Protein AF-A0A2T4GMM5-F1 (afdb_monomer_lite)

Radius of gyration: 29.8 Å; chains: 1; bounding box: 78×65×85 Å

InterPro domains:
  IPR001130 3'-5' ssDNA/RNA exonuclease TatD-like [PF01026] (48-321)
  IPR001130 3'-5' ssDNA/RNA exonuclease TatD-like [cd01310] (46-321)
  IPR007325 Kynurenine formamidase/cyclase-like [PF04199] (402-575)
  IPR018228 Deoxyribonuclease, TatD-related, conserved site [PS01090] (170-180)
  IPR032466 Metal-dependent hydrolase [SSF51556] (48-322)
  IPR037175 Kynurenine formamidase superfamily [G3DSA:3.50.30.50] (352-588)
  IPR037175 Kynurenine formamidase superfamily [SSF102198] (405-578)
  IPR050891 TatD-type Metallo-dependent Hydrolase [PTHR10060] (23-323)

Sequence (596 aa):
MSSTVDLSAFPTAAPAAPSAEIRYADVAVTATAKEFKGVYRDDKQCHEPDFINTLDRAKDAGVSKVMLTGMSLSDASHNDSITKQRPAQAYYTIGVHPYHASELEQGGKAYLAELEQKVKNALAQDSPHIAAFGELGLDYDKEEHASKDVQKKAFVAQLDLFVKNQWDLPLFLHCRNAFDDFVETMTPYMEKLPRGGLVHSFVGSASQMEKLVSMGFGVSVNGFSFQTTESLEMVSKIPLDALQLETDAPWGELKSTSEVVKQYCANARPLPASKKRDKWDAKCMVKERNESCTMERVALVVAGLKGVAVDEVAEAAWRNSAEGMPKGCAWGVFDQDGKKDMVGTLNFLTPEVVRNAALEVKDGISISLNWPLNAMTKLNVPGRAVPEHTVLYIPESLAGLPFEQGKSWDDEVSFNTQCSSQWDSLCHFQHQDSGLAYNGANPDKKSLSVDSTESNTMPTLDHWHSRGCIAGRGVLIDYAAYAGEKKIEFHPFDGNRITVEDLEACAAYQKVEFQPGDILLVRTGATEVVDRMDPVGLGKMMAMKLSGLDGSEEMARWMWNKRFAAAASDSSAFEAFPPLKPDGSIGGMKDLGTLY

pLDDT: mean 91.88, std 7.94, range [32.16, 98.69]

Foldseek 3Di:
DQPAADCPVFFQAAFADDPDQFAAAAAAEALVDVVQCLADPPRDRQDHRFSVLLQVLLVVLRHQAYEHEDQALVCLVVQVVVCVVVVRHYAYEQEHELLCLVVCVVCPPVRLVSSLVSVVVQVPDPRRRHAAHDPAEDAPVRCVRPHRVSNLVRRLSSLCSCLVVLDLHEHEYEDHPCQVVRCVSCVVCLVSHNQYHEHEQDADALVSLVVCVVSVAAYEHALSLVRHNRSLVNLLNHDLLRYAYHHNWQDSDPDPPRPLLVRHVPNPDDRFAEDDSNPDDSRHHHPSGDGSSCRLSRLRSSCRRNVHHSNSSSVSNCVNSDPDDPPPDPFPVPADPNHGDQQPLLVLVDPVQLVVLVVPDDPPDDDDPKDDLQLCVLVVPPPFDGKDKDKDFCCPVVVPDPDRDDGDIDMDIDGDQPSIDDDAFQQRDALLVRCAGGNRHNDDPVLVPDPDPVPHPHSGQVVCVVVVHQGGHEDEQALQVVCVVVVNDAAQLQLAAQEPVNSVVSCVVVVHDFAAAYEYEYERCLSVCSNVPDPVSVVSVVVVWGYAHALAPRRVVVCVVSSHSHYDYPTPDHGTPPHADPVRHGDHPSCRNPHD

Structure (mmCIF, N/CA/C/O backbone):
data_AF-A0A2T4GMM5-F1
#
_entry.id   AF-A0A2T4GMM5-F1
#
loop_
_atom_site.group_PDB
_atom_site.id
_atom_site.type_symbol
_atom_site.label_atom_id
_atom_site.label_alt_id
_atom_site.label_comp_id
_atom_site.label_asym_id
_atom_site.label_entity_id
_atom_site.label_seq_id
_atom_site.pdbx_PDB_ins_code
_atom_site.Cartn_x
_atom_site.Cartn_y
_atom_site.Cartn_z
_atom_site.occupancy
_atom_site.B_iso_or_equiv
_atom_site.auth_seq_id
_atom_site.auth_comp_id
_atom_site.auth_asym_id
_atom_site.auth_atom_id
_atom_site.pdbx_PDB_model_num
ATOM 1 N N . MET A 1 1 ? -34.569 9.709 20.364 1.00 32.16 1 MET A N 1
ATOM 2 C CA . MET A 1 1 ? -35.641 9.201 19.480 1.00 32.16 1 MET A CA 1
ATOM 3 C C . MET A 1 1 ? -34.996 8.171 18.572 1.00 32.16 1 MET A C 1
ATOM 5 O O . MET A 1 1 ? -33.949 8.480 18.028 1.00 32.16 1 MET A O 1
ATOM 9 N N . SER A 1 2 ? -35.519 6.945 18.493 1.00 39.00 2 SER A N 1
ATOM 10 C CA . SER A 1 2 ? -34.996 5.936 17.562 1.00 39.00 2 SER A CA 1
ATOM 11 C C . SER A 1 2 ? -35.367 6.388 16.153 1.00 39.00 2 SER A C 1
ATOM 13 O O . SER A 1 2 ? -36.511 6.231 15.739 1.00 39.00 2 SER A O 1
ATOM 15 N N . SER A 1 3 ? -34.438 7.048 15.460 1.00 51.75 3 SER A N 1
ATOM 16 C CA . SER A 1 3 ? -34.555 7.235 14.020 1.00 51.75 3 SER A CA 1
ATOM 17 C C . SER A 1 3 ? -34.418 5.852 13.399 1.00 51.75 3 SER A C 1
ATOM 19 O O . SER A 1 3 ? -33.351 5.243 13.459 1.00 51.75 3 SER A O 1
ATOM 21 N N . THR A 1 4 ? -35.514 5.310 12.885 1.00 69.12 4 THR A N 1
ATOM 22 C CA . THR A 1 4 ? -35.468 4.113 12.048 1.00 69.12 4 THR A CA 1
ATOM 23 C C . THR A 1 4 ? -34.562 4.411 10.862 1.00 69.12 4 THR A C 1
ATOM 25 O O . THR A 1 4 ? -34.826 5.350 10.114 1.00 69.12 4 THR A O 1
ATOM 28 N N . VAL A 1 5 ? -33.478 3.650 10.741 1.00 85.88 5 VAL A N 1
ATOM 29 C CA . VAL A 1 5 ? -32.563 3.711 9.601 1.00 85.88 5 VAL A CA 1
ATOM 30 C C . VAL A 1 5 ? -33.347 3.397 8.327 1.00 85.88 5 VAL A C 1
ATOM 32 O O . VAL A 1 5 ? -34.058 2.393 8.275 1.00 85.88 5 VAL A O 1
ATOM 35 N N . ASP A 1 6 ? -33.226 4.255 7.318 1.00 90.94 6 ASP A N 1
ATOM 36 C CA . ASP A 1 6 ? -33.842 4.054 6.006 1.00 90.94 6 ASP A CA 1
ATOM 37 C C . ASP A 1 6 ? -32.851 3.345 5.079 1.00 90.94 6 ASP A C 1
ATOM 39 O O . ASP A 1 6 ? -31.783 3.876 4.777 1.00 90.94 6 ASP A O 1
ATOM 43 N N . LEU A 1 7 ? -33.206 2.131 4.652 1.00 94.06 7 LEU A N 1
ATOM 44 C CA . LEU A 1 7 ? -32.383 1.302 3.771 1.00 94.06 7 LEU A CA 1
ATOM 45 C C . LEU A 1 7 ? -32.810 1.360 2.300 1.00 94.06 7 LEU A C 1
ATOM 47 O O . LEU A 1 7 ? -32.194 0.703 1.466 1.00 94.06 7 LEU A O 1
ATOM 51 N N . SER A 1 8 ? -33.844 2.137 1.964 1.00 92.88 8 SER A N 1
ATOM 52 C CA . SER A 1 8 ? -34.448 2.146 0.624 1.00 92.88 8 SER A CA 1
ATOM 53 C C . SER A 1 8 ? -33.504 2.612 -0.491 1.00 92.88 8 SER A C 1
ATOM 55 O O . SER A 1 8 ? -33.694 2.229 -1.644 1.00 92.88 8 SER A O 1
ATOM 57 N N . ALA A 1 9 ? -32.481 3.400 -0.151 1.00 92.31 9 ALA A N 1
ATOM 58 C CA . ALA A 1 9 ? -31.478 3.909 -1.085 1.00 92.31 9 ALA A CA 1
ATOM 59 C C . ALA A 1 9 ? -30.297 2.947 -1.334 1.00 92.31 9 ALA A C 1
ATOM 61 O O . ALA A 1 9 ? -29.451 3.242 -2.177 1.00 92.31 9 ALA A O 1
ATOM 62 N N . PHE A 1 10 ? -30.222 1.817 -0.623 1.00 96.00 10 PHE A N 1
ATOM 63 C CA . PHE A 1 10 ? -29.095 0.882 -0.691 1.00 96.00 10 PHE A CA 1
ATOM 64 C C . PHE A 1 10 ? -29.500 -0.464 -1.316 1.00 96.00 10 PHE A C 1
ATOM 66 O O . PHE A 1 10 ? -30.691 -0.791 -1.371 1.00 96.00 10 PHE A O 1
ATOM 73 N N . PRO A 1 11 ? -28.532 -1.275 -1.785 1.00 96.19 11 PRO A N 1
ATOM 74 C CA . PRO A 1 11 ? -28.809 -2.617 -2.285 1.00 96.19 11 PRO A CA 1
ATOM 75 C C . PRO A 1 11 ? -29.609 -3.459 -1.283 1.00 96.19 11 PRO A C 1
ATOM 77 O O . PRO A 1 11 ? -29.290 -3.536 -0.102 1.00 96.19 11 PRO A O 1
ATOM 80 N N . THR A 1 12 ? -30.663 -4.125 -1.749 1.00 93.81 12 THR A N 1
ATOM 81 C CA . THR A 1 12 ? -31.542 -4.924 -0.876 1.00 93.81 12 THR A CA 1
ATOM 82 C C . THR A 1 12 ? -31.032 -6.343 -0.641 1.00 93.81 12 THR A C 1
ATOM 84 O O . THR A 1 12 ? -31.442 -6.997 0.317 1.00 93.81 12 THR A O 1
ATOM 87 N N . ALA A 1 13 ? -30.149 -6.835 -1.512 1.00 92.12 13 ALA A N 1
ATOM 88 C CA . ALA A 1 13 ? -29.568 -8.163 -1.396 1.00 92.12 13 ALA A CA 1
ATOM 89 C C . ALA A 1 13 ? -28.432 -8.176 -0.364 1.00 92.12 13 ALA A C 1
ATOM 91 O O . ALA A 1 13 ? -27.547 -7.321 -0.386 1.00 92.12 13 ALA A O 1
ATOM 92 N N . ALA A 1 14 ? -28.429 -9.190 0.503 1.00 94.12 14 ALA A N 1
ATOM 93 C CA . ALA A 1 14 ? -27.266 -9.494 1.326 1.00 94.12 14 ALA A CA 1
ATOM 94 C C . ALA A 1 14 ? -26.078 -9.877 0.422 1.00 94.12 14 ALA A C 1
ATOM 96 O O . ALA A 1 14 ? -26.288 -10.621 -0.545 1.00 94.12 14 ALA A O 1
ATOM 97 N N . PRO A 1 15 ? -24.843 -9.448 0.737 1.00 94.62 15 PRO A N 1
ATOM 98 C CA . PRO A 1 15 ? -23.657 -9.953 0.059 1.00 94.62 15 PRO A CA 1
ATOM 99 C C . PRO A 1 15 ? -23.593 -11.478 0.117 1.00 94.62 15 PRO A C 1
ATOM 101 O O . PRO A 1 15 ? -24.047 -12.105 1.084 1.00 94.62 15 PRO A O 1
ATOM 104 N N . ALA A 1 16 ? -23.021 -12.083 -0.922 1.00 89.38 16 ALA A N 1
ATOM 105 C CA . ALA A 1 16 ? -22.725 -13.506 -0.905 1.00 89.38 16 ALA A CA 1
ATOM 106 C C . ALA A 1 16 ? -21.777 -13.842 0.258 1.00 89.38 16 ALA A C 1
ATOM 108 O O . ALA A 1 16 ? -21.015 -12.994 0.728 1.00 89.38 16 ALA A O 1
ATOM 109 N N . ALA A 1 17 ? -21.829 -15.094 0.714 1.00 82.56 17 ALA A N 1
ATOM 110 C CA . ALA A 1 17 ? -20.801 -15.599 1.611 1.00 82.56 17 ALA A CA 1
ATOM 111 C C . ALA A 1 17 ? -19.419 -15.511 0.924 1.00 82.56 17 ALA A C 1
ATOM 113 O O . ALA A 1 17 ? -19.363 -15.639 -0.304 1.00 82.56 17 ALA A O 1
ATOM 114 N N . PRO A 1 18 ? -18.333 -15.331 1.697 1.00 76.62 18 PRO A N 1
ATOM 115 C CA . PRO A 1 18 ? -16.965 -15.333 1.187 1.00 76.62 18 PRO A CA 1
ATOM 116 C C . PRO A 1 18 ? -16.690 -16.482 0.216 1.00 76.62 18 PRO A C 1
ATOM 118 O O . PRO A 1 18 ? -17.033 -17.634 0.497 1.00 76.62 18 PRO A O 1
ATOM 121 N N . SER A 1 19 ? -16.059 -16.170 -0.914 1.00 70.25 19 SER A N 1
ATOM 122 C CA . SER A 1 19 ? -15.707 -17.163 -1.939 1.00 70.25 19 SER A CA 1
ATOM 123 C C . SER A 1 19 ? -14.466 -17.987 -1.572 1.00 70.25 19 SER A C 1
ATOM 125 O O . SER A 1 19 ? -14.291 -19.103 -2.064 1.00 70.25 19 SER A O 1
ATOM 127 N N . ALA A 1 20 ? -13.636 -17.451 -0.674 1.00 74.19 20 ALA A N 1
ATOM 128 C CA . ALA A 1 20 ? -12.417 -18.057 -0.160 1.00 74.19 20 ALA A CA 1
ATOM 129 C C . ALA A 1 20 ? -12.230 -17.748 1.337 1.00 74.19 20 ALA A C 1
ATOM 131 O O . ALA A 1 20 ? -13.046 -17.078 1.974 1.00 74.19 20 ALA A O 1
ATOM 132 N N . GLU A 1 21 ? -11.144 -18.257 1.920 1.00 78.75 21 GLU A N 1
ATOM 133 C CA . GLU A 1 21 ? -10.749 -17.893 3.279 1.00 78.75 21 GLU A CA 1
ATOM 134 C C . GLU A 1 21 ? -10.297 -16.425 3.313 1.00 78.75 21 GLU A C 1
ATOM 136 O O . GLU A 1 21 ? -9.279 -16.056 2.732 1.00 78.75 21 GLU A O 1
ATOM 141 N N . ILE A 1 22 ? -11.080 -15.584 3.989 1.00 83.25 22 ILE A N 1
ATOM 142 C CA . ILE A 1 22 ? -10.802 -14.156 4.139 1.00 83.25 22 ILE A CA 1
ATOM 143 C C . ILE A 1 22 ? -10.014 -13.904 5.424 1.00 83.25 22 ILE A C 1
ATOM 145 O O . ILE A 1 22 ? -10.315 -14.463 6.482 1.00 83.25 22 ILE A O 1
ATOM 149 N N . ARG A 1 23 ? -9.051 -12.987 5.331 1.00 90.19 23 ARG A N 1
ATOM 150 C CA . ARG A 1 23 ? -8.295 -12.438 6.457 1.00 90.19 23 ARG A CA 1
ATOM 151 C C . ARG A 1 23 ? -8.725 -11.005 6.755 1.00 90.19 23 ARG A C 1
ATOM 153 O O . ARG A 1 23 ? -8.979 -10.229 5.840 1.00 90.19 23 ARG A O 1
ATOM 160 N N . TYR A 1 24 ? -8.733 -10.645 8.032 1.00 95.62 24 TYR A N 1
ATOM 161 C CA . TYR A 1 24 ? -9.032 -9.290 8.488 1.00 95.62 24 TYR A CA 1
ATOM 162 C C . TYR A 1 24 ? -7.930 -8.737 9.392 1.00 95.62 24 TYR A C 1
ATOM 164 O O . TYR A 1 24 ? -7.268 -9.484 10.124 1.00 95.62 24 TYR A O 1
ATOM 172 N N . ALA A 1 25 ? -7.783 -7.415 9.366 1.00 95.88 25 ALA A N 1
ATOM 173 C CA . ALA A 1 25 ? -7.082 -6.643 10.380 1.00 95.88 25 ALA A CA 1
ATOM 174 C C . ALA A 1 25 ? -8.120 -5.811 11.145 1.00 95.88 25 ALA A C 1
ATOM 176 O O . ALA A 1 25 ? -8.890 -5.089 10.523 1.00 95.88 25 ALA A O 1
ATOM 177 N N . ASP A 1 26 ? -8.165 -5.945 12.470 1.00 98.31 26 ASP A N 1
ATOM 178 C CA . ASP A 1 26 ? -8.962 -5.080 13.342 1.00 98.31 26 ASP A CA 1
ATOM 179 C C . ASP A 1 26 ? -8.102 -3.919 13.815 1.00 98.31 26 ASP A C 1
ATOM 181 O O . ASP A 1 26 ? -7.195 -4.116 14.625 1.00 98.31 26 ASP A O 1
ATOM 185 N N . VAL A 1 27 ? -8.341 -2.728 13.272 1.00 97.44 27 VAL A N 1
ATOM 186 C CA . VAL A 1 27 ? -7.453 -1.583 13.501 1.00 97.44 27 VAL A CA 1
ATOM 187 C C . VAL A 1 27 ? -7.764 -0.795 14.774 1.00 97.44 27 VAL A C 1
ATOM 189 O O . VAL A 1 27 ? -7.031 0.137 15.082 1.00 97.44 27 VAL A O 1
ATOM 192 N N . ALA A 1 28 ? -8.775 -1.176 15.559 1.00 97.69 28 ALA A N 1
ATOM 193 C CA . ALA A 1 28 ? -9.058 -0.505 16.827 1.00 97.69 28 ALA A CA 1
ATOM 194 C C . ALA A 1 28 ? -9.682 -1.447 17.864 1.00 97.69 28 ALA A C 1
ATOM 196 O O . ALA A 1 28 ? -10.843 -1.848 17.751 1.00 97.69 28 ALA A O 1
ATOM 197 N N . VAL A 1 29 ? -8.913 -1.769 18.911 1.00 98.06 29 VAL A N 1
ATOM 198 C CA . VAL A 1 29 ? -9.381 -2.525 20.082 1.00 98.06 29 VAL A CA 1
ATOM 199 C C . VAL A 1 29 ? -8.782 -1.959 21.364 1.00 98.06 29 VAL A C 1
ATOM 201 O O . VAL A 1 29 ? -7.564 -1.939 21.549 1.00 98.06 29 VAL A O 1
ATOM 204 N N . THR A 1 30 ? -9.626 -1.586 22.323 1.00 97.06 30 THR A N 1
ATOM 205 C CA . THR A 1 30 ? -9.184 -1.077 23.627 1.00 97.06 30 THR A CA 1
ATOM 206 C C . THR A 1 30 ? -8.972 -2.227 24.615 1.00 97.06 30 THR A C 1
ATOM 208 O O . THR A 1 30 ? -9.809 -2.500 25.479 1.00 97.06 30 THR A O 1
ATOM 211 N N . ALA A 1 31 ? -7.829 -2.914 24.526 1.00 97.12 31 ALA A N 1
ATOM 212 C CA . ALA A 1 31 ? -7.488 -4.046 25.406 1.00 97.12 31 ALA A CA 1
ATOM 213 C C . ALA A 1 31 ? -7.520 -3.709 26.908 1.00 97.12 31 ALA A C 1
ATOM 215 O O . ALA A 1 31 ? -7.759 -4.576 27.751 1.00 97.12 31 ALA A O 1
ATOM 216 N N . THR A 1 32 ? -7.292 -2.441 27.252 1.00 95.69 32 THR A N 1
ATOM 217 C CA . THR A 1 32 ? -7.216 -1.949 28.631 1.00 95.69 32 THR A CA 1
ATOM 218 C C . THR A 1 32 ? -8.583 -1.679 29.264 1.00 95.69 32 THR A C 1
ATOM 220 O O . THR A 1 32 ? -8.644 -1.432 30.479 1.00 95.69 32 THR A O 1
ATOM 223 N N . ALA A 1 33 ? -9.671 -1.790 28.487 1.00 95.38 33 ALA A N 1
ATOM 224 C CA . ALA A 1 33 ? -11.044 -1.613 28.946 1.00 95.38 33 ALA A CA 1
ATOM 225 C C . ALA A 1 33 ? -11.404 -2.566 30.102 1.00 95.38 33 ALA A C 1
ATOM 227 O O . ALA A 1 33 ? -10.931 -3.706 30.193 1.00 95.38 33 ALA A O 1
ATOM 228 N N . LYS A 1 34 ? -12.267 -2.097 31.012 1.00 95.56 34 LYS A N 1
ATOM 229 C CA . LYS A 1 34 ? -12.645 -2.830 32.235 1.00 95.56 34 LYS A CA 1
ATOM 230 C C . LYS A 1 34 ? -13.317 -4.169 31.913 1.00 95.56 34 LYS A C 1
ATOM 232 O O . LYS A 1 34 ? -13.074 -5.163 32.598 1.00 95.56 34 LYS A O 1
ATOM 237 N N . GLU A 1 35 ? -14.075 -4.216 30.826 1.00 96.38 35 GLU A N 1
ATOM 238 C CA . GLU A 1 35 ? -14.831 -5.369 30.346 1.00 96.38 35 GLU A CA 1
ATOM 239 C C . GLU A 1 35 ? -13.927 -6.566 30.022 1.00 96.38 35 GLU A C 1
ATOM 241 O O . GLU A 1 35 ? -14.302 -7.712 30.278 1.00 96.38 35 GLU A O 1
ATOM 246 N N . PHE A 1 36 ? -12.722 -6.325 29.496 1.00 96.88 36 PHE A N 1
ATOM 247 C CA . PHE A 1 36 ? -11.738 -7.379 29.215 1.00 96.88 36 PHE A CA 1
ATOM 248 C C . PHE A 1 36 ? -10.950 -7.817 30.452 1.00 96.88 36 PHE A C 1
ATOM 250 O O . PHE A 1 36 ? -10.376 -8.905 30.474 1.00 96.88 36 PHE A O 1
ATOM 257 N N . LYS A 1 37 ? -10.978 -7.010 31.518 1.00 95.75 37 LYS A N 1
ATOM 258 C CA . LYS A 1 37 ? -10.513 -7.389 32.862 1.00 95.75 37 LYS A CA 1
ATOM 259 C C . LYS A 1 37 ? -11.596 -8.123 33.662 1.00 95.75 37 LYS A C 1
ATOM 261 O O . LYS A 1 37 ? -11.371 -8.456 34.822 1.00 95.75 37 LYS A O 1
ATOM 266 N N . GLY A 1 38 ? -12.771 -8.340 33.066 1.00 95.62 38 GLY A N 1
ATOM 267 C CA . GLY A 1 38 ? -13.929 -8.959 33.706 1.00 95.62 38 GLY A CA 1
ATOM 268 C C . GLY A 1 38 ? -14.611 -8.087 34.760 1.00 95.62 38 GLY A C 1
ATOM 269 O O . GLY A 1 38 ? -15.375 -8.600 35.584 1.00 95.62 38 GLY A O 1
ATOM 270 N N . VAL A 1 39 ? -14.358 -6.778 34.727 1.00 96.50 39 VAL A N 1
ATOM 271 C CA . VAL A 1 39 ? -14.946 -5.779 35.622 1.00 96.50 39 VAL A CA 1
ATOM 272 C C . VAL A 1 39 ? -16.068 -5.051 34.887 1.00 96.50 39 VAL A C 1
ATOM 274 O O . VAL A 1 39 ? -15.876 -4.537 33.791 1.00 96.50 39 VAL A O 1
ATOM 277 N N . TYR A 1 40 ? -17.249 -4.998 35.500 1.00 93.31 40 TYR A N 1
ATOM 278 C CA . TYR A 1 40 ? -18.438 -4.348 34.938 1.00 93.31 40 TYR A CA 1
ATOM 279 C C . TYR A 1 40 ? -19.039 -3.372 35.962 1.00 93.31 40 TYR A C 1
ATOM 281 O O . TYR A 1 40 ? -18.443 -3.151 37.012 1.00 93.31 40 TYR A O 1
ATOM 289 N N . ARG A 1 41 ? -20.215 -2.795 35.648 1.00 87.38 41 ARG A N 1
ATOM 290 C CA . ARG A 1 41 ? -20.984 -1.824 36.465 1.00 87.38 41 ARG A CA 1
ATOM 291 C C . ARG A 1 41 ? -20.725 -1.935 37.977 1.00 87.38 41 ARG A C 1
ATOM 293 O O . ARG A 1 41 ? -20.811 -3.031 38.532 1.00 87.38 41 ARG A O 1
ATOM 300 N N . ASP A 1 42 ? -20.472 -0.783 38.599 1.00 86.12 42 ASP A N 1
ATOM 301 C CA . ASP A 1 42 ? -20.108 -0.623 40.017 1.00 86.12 42 ASP A CA 1
ATOM 302 C C . ASP A 1 42 ? -18.776 -1.297 40.398 1.00 86.12 42 ASP A C 1
ATOM 304 O O . ASP A 1 42 ? -18.615 -1.793 41.511 1.00 86.12 42 ASP A O 1
ATOM 308 N N . ASP A 1 43 ? -17.836 -1.355 39.446 1.00 89.94 43 ASP A N 1
ATOM 309 C CA . ASP A 1 43 ? -16.509 -1.974 39.586 1.00 89.94 43 ASP A CA 1
ATOM 310 C C . ASP A 1 43 ? -16.554 -3.429 40.091 1.00 89.94 43 ASP A C 1
ATOM 312 O O . ASP A 1 43 ? -15.659 -3.926 40.778 1.00 89.94 43 ASP A O 1
ATOM 316 N N . LYS A 1 44 ? -17.614 -4.152 39.719 1.00 93.50 44 LYS A N 1
ATOM 317 C CA . LYS A 1 44 ? -17.825 -5.535 40.133 1.00 93.50 44 LYS A CA 1
ATOM 318 C C . LYS A 1 44 ? -17.027 -6.504 39.260 1.00 93.50 44 LYS A C 1
ATOM 320 O O . LYS A 1 44 ? -17.334 -6.669 38.075 1.00 93.50 44 LYS A O 1
ATOM 325 N N . GLN A 1 45 ? -16.106 -7.244 39.878 1.00 95.94 45 GLN A N 1
ATOM 326 C CA . GLN A 1 45 ? -15.450 -8.406 39.267 1.00 95.94 45 GLN A CA 1
ATOM 327 C C . GLN A 1 45 ? -16.480 -9.518 39.002 1.00 95.94 45 GLN A C 1
ATOM 329 O O . GLN A 1 45 ? -17.127 -10.014 39.927 1.00 95.94 45 GLN A O 1
ATOM 334 N N . CYS A 1 46 ? -16.658 -9.896 37.737 1.00 95.25 46 CYS A N 1
ATOM 335 C CA . CYS A 1 46 ? -17.606 -10.932 37.312 1.00 95.25 46 CYS A CA 1
ATOM 336 C C . CYS A 1 46 ? -16.916 -12.212 36.821 1.00 95.25 46 CYS A C 1
ATOM 338 O O . CYS A 1 46 ? -17.458 -13.296 37.020 1.00 95.25 46 CYS A O 1
ATOM 340 N N . HIS A 1 47 ? -15.745 -12.090 36.198 1.00 95.81 47 HIS A N 1
ATOM 341 C CA . HIS A 1 47 ? -14.913 -13.204 35.733 1.00 95.81 47 HIS A CA 1
ATOM 342 C C . HIS A 1 47 ? -13.444 -12.770 35.671 1.00 95.81 47 HIS A C 1
ATOM 344 O O . HIS A 1 47 ? -13.168 -11.584 35.794 1.00 95.81 47 HIS A O 1
ATOM 350 N N . GLU A 1 48 ? -12.508 -13.700 35.500 1.00 96.06 48 GLU A N 1
ATOM 351 C CA . GLU A 1 48 ? -11.080 -13.384 35.328 1.00 96.06 48 GLU A CA 1
ATOM 352 C C . GLU A 1 48 ? -10.820 -12.588 34.028 1.00 96.06 48 GLU A C 1
ATOM 354 O O . GLU A 1 48 ? -11.632 -12.680 33.099 1.00 96.06 48 GLU A O 1
ATOM 359 N N . PRO A 1 49 ? -9.712 -11.826 33.921 1.00 96.31 49 PRO A N 1
ATOM 360 C CA . PRO A 1 49 ? -9.314 -11.177 32.673 1.00 96.31 49 PRO A CA 1
ATOM 361 C C . PRO A 1 49 ? -9.187 -12.176 31.518 1.00 96.31 49 PRO A C 1
ATOM 363 O O . PRO A 1 49 ? -8.560 -13.223 31.670 1.00 96.31 49 PRO A O 1
ATOM 366 N N . ASP A 1 50 ? -9.749 -11.841 30.357 1.00 96.44 50 ASP A N 1
ATOM 367 C CA . ASP A 1 50 ? -9.886 -12.792 29.249 1.00 96.44 50 ASP A CA 1
ATOM 368 C C . ASP A 1 50 ? -9.500 -12.247 27.871 1.00 96.44 50 ASP A C 1
ATOM 370 O O . ASP A 1 50 ? -9.796 -12.879 26.857 1.00 96.44 50 ASP A O 1
ATOM 374 N N . PHE A 1 51 ? -8.798 -11.112 27.802 1.00 97.25 51 PHE A N 1
ATOM 375 C CA . PHE A 1 51 ? -8.399 -10.516 26.521 1.00 97.25 51 PHE A CA 1
ATOM 376 C C . PHE A 1 51 ? -7.602 -11.479 25.622 1.00 97.25 51 PHE A C 1
ATOM 378 O O . PHE A 1 51 ? -7.806 -11.539 24.417 1.00 97.25 51 PHE A O 1
ATOM 385 N N . ILE A 1 52 ? -6.735 -12.324 26.186 1.00 96.88 52 ILE A N 1
ATOM 386 C CA . ILE A 1 52 ? -6.008 -13.317 25.377 1.00 96.88 52 ILE A CA 1
ATOM 387 C C . ILE A 1 52 ? -6.963 -14.335 24.732 1.00 96.88 52 ILE A C 1
ATOM 389 O O . ILE A 1 52 ? -6.728 -14.752 23.599 1.00 96.88 52 ILE A O 1
ATOM 393 N N . ASN A 1 53 ? -8.062 -14.688 25.405 1.00 97.25 53 ASN A N 1
ATOM 394 C CA . ASN A 1 53 ? -9.079 -15.570 24.838 1.00 97.25 53 ASN A CA 1
ATOM 395 C C . ASN A 1 53 ? -9.892 -14.881 23.732 1.00 97.25 53 ASN A C 1
ATOM 397 O O . ASN A 1 53 ? -10.357 -15.561 22.818 1.00 97.25 53 ASN A O 1
ATOM 401 N N . THR A 1 54 ? -10.065 -13.553 23.782 1.00 97.81 54 THR A N 1
ATOM 402 C CA . THR A 1 54 ? -10.717 -12.809 22.689 1.00 97.81 54 THR A CA 1
ATOM 403 C C . THR A 1 54 ? -9.845 -12.826 21.431 1.00 97.81 54 THR A C 1
ATOM 405 O O . THR A 1 54 ? -10.380 -13.004 20.340 1.00 97.81 54 THR A O 1
ATOM 408 N N . LEU A 1 55 ? -8.514 -12.751 21.571 1.00 97.94 55 LEU A N 1
ATOM 409 C CA . LEU A 1 55 ? -7.570 -12.882 20.452 1.00 97.94 55 LEU A CA 1
ATOM 410 C C . LEU A 1 55 ? -7.574 -14.286 19.828 1.00 97.94 55 LEU A C 1
ATOM 412 O O . LEU A 1 55 ? -7.477 -14.403 18.606 1.00 97.94 55 LEU A O 1
ATOM 416 N N . ASP A 1 56 ? -7.735 -15.344 20.632 1.00 96.88 56 ASP A N 1
ATOM 417 C CA . ASP A 1 56 ? -7.907 -16.707 20.105 1.00 96.88 56 ASP A CA 1
ATOM 418 C C . ASP A 1 56 ? -9.182 -16.795 19.249 1.00 96.88 56 ASP A C 1
ATOM 420 O O . ASP A 1 56 ? -9.133 -17.223 18.097 1.00 96.88 56 ASP A O 1
ATOM 424 N N . ARG A 1 57 ? -10.311 -16.283 19.761 1.00 97.56 57 ARG A N 1
ATOM 425 C CA . ARG A 1 57 ? -11.574 -16.233 19.005 1.00 97.56 57 ARG A CA 1
ATOM 426 C C . ARG A 1 57 ? -11.482 -15.352 17.759 1.00 97.56 57 ARG A C 1
ATOM 428 O O . ARG A 1 57 ? -12.119 -15.656 16.755 1.00 97.56 57 ARG A O 1
ATOM 435 N N . ALA A 1 58 ? -10.721 -14.259 17.816 1.00 97.50 58 ALA A N 1
ATOM 436 C CA . ALA A 1 58 ? -10.477 -13.386 16.673 1.00 97.50 58 ALA A CA 1
ATOM 437 C C . ALA A 1 58 ? -9.751 -14.150 15.557 1.00 97.50 58 ALA A C 1
ATOM 439 O O . ALA A 1 58 ? -10.208 -14.149 14.415 1.00 97.50 58 ALA A O 1
ATOM 440 N N . LYS A 1 59 ? -8.689 -14.884 15.911 1.00 94.50 59 LYS A N 1
ATOM 441 C CA . LYS A 1 59 ? -7.939 -15.727 14.976 1.00 94.50 59 LYS A CA 1
ATOM 442 C C . LYS A 1 59 ? -8.816 -16.812 14.354 1.00 94.50 59 LYS A C 1
ATOM 444 O O . LYS A 1 59 ? -8.808 -16.959 13.136 1.00 94.50 59 LYS A O 1
ATOM 449 N N . ASP A 1 60 ? -9.608 -17.514 15.165 1.00 94.31 60 ASP A N 1
ATOM 450 C CA . ASP A 1 60 ? -10.540 -18.548 14.689 1.00 94.31 60 ASP A CA 1
ATOM 451 C C . ASP A 1 60 ? -11.598 -17.984 13.719 1.00 94.31 60 ASP A C 1
ATOM 453 O O . ASP A 1 60 ? -12.109 -18.698 12.856 1.00 94.31 60 ASP A O 1
ATOM 457 N N . ALA A 1 61 ? -11.913 -16.690 13.828 1.00 94.31 61 ALA A N 1
ATOM 458 C CA . ALA A 1 61 ? -12.817 -15.975 12.931 1.00 94.31 61 ALA A CA 1
ATOM 459 C C . ALA A 1 61 ? -12.120 -15.363 11.694 1.00 94.31 61 ALA A C 1
ATOM 461 O O . ALA A 1 61 ? -12.778 -14.684 10.904 1.00 94.31 61 ALA A O 1
ATOM 462 N N . GLY A 1 62 ? -10.820 -15.595 11.484 1.00 93.69 62 GLY A N 1
ATOM 463 C CA . GLY A 1 62 ? -10.050 -15.043 10.359 1.00 93.69 62 GLY A CA 1
ATOM 464 C C . GLY A 1 62 ? -9.491 -13.634 10.596 1.00 93.69 62 GLY A C 1
ATOM 465 O O . GLY A 1 62 ? -9.015 -12.992 9.663 1.00 93.69 62 GLY A O 1
ATOM 466 N N . VAL A 1 63 ? -9.528 -13.120 11.828 1.00 96.94 63 VAL A N 1
ATOM 467 C CA . VAL A 1 63 ? -8.882 -11.849 12.187 1.00 96.94 63 VAL A CA 1
ATOM 468 C C . VAL A 1 63 ? -7.428 -12.113 12.564 1.00 96.94 63 VAL A C 1
ATOM 470 O O . VAL A 1 63 ? -7.097 -12.469 13.699 1.00 96.94 63 VAL A O 1
ATOM 473 N N . SER A 1 64 ? -6.556 -11.962 11.572 1.00 93.44 64 SER A N 1
ATOM 474 C CA . SER A 1 64 ? -5.131 -12.282 11.676 1.00 93.44 64 SER A CA 1
ATOM 475 C C . SER A 1 64 ? -4.318 -11.195 12.366 1.00 93.44 64 SER A C 1
ATOM 477 O O . SER A 1 64 ? -3.276 -11.507 12.936 1.00 93.44 64 SER A O 1
ATOM 479 N N . LYS A 1 65 ? -4.769 -9.936 12.318 1.00 95.50 65 LYS A N 1
ATOM 480 C CA . LYS A 1 65 ? -4.100 -8.802 12.968 1.00 95.50 65 LYS A CA 1
ATOM 481 C C . LYS A 1 65 ? -5.082 -7.995 13.809 1.00 95.50 65 LYS A C 1
ATOM 483 O O . LYS A 1 65 ? -6.224 -7.809 13.404 1.00 95.50 65 LYS A O 1
ATOM 488 N N . VAL A 1 66 ? -4.629 -7.518 14.962 1.00 98.12 66 VAL A N 1
ATOM 489 C CA . VAL A 1 66 ? -5.394 -6.670 15.881 1.00 98.12 66 VAL A CA 1
ATOM 490 C C . VAL A 1 66 ? -4.488 -5.545 16.377 1.00 98.12 66 VAL A C 1
ATOM 492 O O . VAL A 1 66 ? -3.414 -5.813 16.918 1.00 98.12 66 VAL A O 1
ATOM 495 N N . MET A 1 67 ? -4.908 -4.295 16.203 1.00 97.94 67 MET A N 1
ATOM 496 C CA . MET A 1 67 ? -4.214 -3.123 16.725 1.00 97.94 67 MET A CA 1
ATOM 497 C C . MET A 1 67 ? -4.845 -2.686 18.050 1.00 97.94 67 MET A C 1
ATOM 499 O O . MET A 1 67 ? -6.031 -2.378 18.136 1.00 97.94 67 MET A O 1
ATOM 503 N N . LEU A 1 68 ? -4.028 -2.694 19.101 1.00 98.50 68 LEU A N 1
ATOM 504 C CA . LEU A 1 68 ? -4.406 -2.342 20.459 1.00 98.50 68 LEU A CA 1
ATOM 505 C C . LEU A 1 68 ? -4.270 -0.835 20.657 1.00 98.50 68 LEU A C 1
ATOM 507 O O . LEU A 1 68 ? -3.162 -0.287 20.645 1.00 98.50 68 LEU A O 1
ATOM 511 N N . THR A 1 69 ? -5.397 -0.176 20.870 1.00 97.94 69 THR A N 1
ATOM 512 C CA . THR A 1 69 ? -5.467 1.274 21.003 1.00 97.94 69 THR A CA 1
ATOM 513 C C . THR A 1 69 ? -4.878 1.720 22.341 1.00 97.94 69 THR A C 1
ATOM 515 O O . THR A 1 69 ? -5.292 1.258 23.408 1.00 97.94 69 THR A O 1
ATOM 518 N N . GLY A 1 70 ? -3.883 2.604 22.294 1.00 96.88 70 GLY A N 1
ATOM 519 C CA . GLY A 1 70 ? -3.364 3.316 23.459 1.00 96.88 70 GLY A CA 1
ATOM 520 C C . GLY A 1 70 ? -4.129 4.620 23.672 1.00 96.88 70 GLY A C 1
ATOM 521 O O . GLY A 1 70 ? -4.052 5.510 22.827 1.00 96.88 70 GLY A O 1
ATOM 522 N N . MET A 1 71 ? -4.842 4.742 24.796 1.00 94.62 71 MET A N 1
ATOM 523 C CA . MET A 1 71 ? -5.595 5.953 25.148 1.00 94.62 71 MET A CA 1
ATOM 524 C C . MET A 1 71 ? -4.805 6.881 26.082 1.00 94.62 71 MET A C 1
ATOM 526 O O . MET A 1 71 ? -5.062 8.084 26.130 1.00 94.62 71 MET A O 1
ATOM 530 N N . SER A 1 72 ? -3.854 6.333 26.839 1.00 94.56 72 SER A N 1
ATOM 531 C CA . SER A 1 72 ? -3.008 7.050 27.796 1.00 94.56 72 SER A CA 1
ATOM 532 C C . SER A 1 72 ? -1.600 6.444 27.882 1.00 94.56 72 SER A C 1
ATOM 534 O O . SER A 1 72 ? -1.353 5.310 27.464 1.00 94.56 72 SER A O 1
ATOM 536 N N . LEU A 1 73 ? -0.666 7.150 28.535 1.00 92.19 73 LEU A N 1
ATOM 537 C CA . LEU A 1 73 ? 0.689 6.635 28.798 1.00 92.19 73 LEU A CA 1
ATOM 538 C C . LEU A 1 73 ? 0.717 5.320 29.587 1.00 92.19 73 LEU A C 1
ATOM 540 O O . LEU A 1 73 ? 1.680 4.550 29.474 1.00 92.19 73 LEU A O 1
ATOM 544 N N . SER A 1 74 ? -0.313 5.078 30.401 1.00 90.88 74 SER A N 1
ATOM 545 C CA . SER A 1 74 ? -0.415 3.873 31.221 1.00 90.88 74 SER A CA 1
ATOM 546 C C . SER A 1 74 ? -0.690 2.614 30.388 1.00 90.88 74 SER A C 1
ATOM 548 O O . SER A 1 74 ? -0.272 1.521 30.778 1.00 90.88 74 SER A O 1
ATOM 550 N N . ASP A 1 75 ? -1.288 2.771 29.203 1.00 95.50 75 ASP A N 1
ATOM 551 C CA . ASP A 1 75 ? -1.667 1.659 28.328 1.00 95.50 75 ASP A CA 1
ATOM 552 C C . ASP A 1 75 ? -0.472 1.080 27.568 1.00 95.50 75 ASP A C 1
ATOM 554 O O . ASP A 1 75 ? -0.438 -0.116 27.285 1.00 95.50 75 ASP A O 1
ATOM 558 N N . ALA A 1 76 ? 0.546 1.899 27.283 1.00 95.31 76 ALA A N 1
ATOM 559 C CA . ALA A 1 76 ? 1.675 1.521 26.434 1.00 95.31 76 ALA A CA 1
ATOM 560 C C . ALA A 1 76 ? 2.380 0.237 26.907 1.00 95.31 76 ALA A C 1
ATOM 562 O O . ALA A 1 76 ? 2.609 -0.672 26.113 1.00 95.31 76 ALA A O 1
ATOM 563 N N . SER A 1 77 ? 2.683 0.125 28.207 1.00 94.50 77 SER A N 1
ATOM 564 C CA . SER A 1 77 ? 3.345 -1.069 28.757 1.00 94.50 77 SER A CA 1
ATOM 565 C C . SER A 1 77 ? 2.427 -2.294 28.770 1.00 94.50 77 SER A C 1
ATOM 567 O O . SER A 1 77 ? 2.901 -3.421 28.636 1.00 94.50 77 SER A O 1
ATOM 569 N N . HIS A 1 78 ? 1.119 -2.090 28.950 1.00 95.94 78 HIS A N 1
ATOM 570 C CA . HIS A 1 78 ? 0.145 -3.176 28.924 1.00 95.94 78 HIS A CA 1
ATOM 571 C C . HIS A 1 78 ? 0.003 -3.739 27.507 1.00 95.94 78 HIS A C 1
ATOM 573 O O . HIS A 1 78 ? 0.151 -4.946 27.317 1.00 95.94 78 HIS A O 1
ATOM 579 N N . ASN A 1 79 ? -0.194 -2.870 26.516 1.00 97.62 79 ASN A N 1
ATOM 580 C CA . ASN A 1 79 ? -0.342 -3.264 25.119 1.00 97.62 79 ASN A CA 1
ATOM 581 C C . ASN A 1 79 ? 0.937 -3.937 24.589 1.00 97.62 79 ASN A C 1
ATOM 583 O O . ASN A 1 79 ? 0.853 -5.024 24.022 1.00 97.62 79 ASN A O 1
ATOM 587 N N . ASP A 1 80 ? 2.121 -3.386 24.882 1.00 95.69 80 ASP A N 1
ATOM 588 C CA . ASP A 1 80 ? 3.416 -4.004 24.539 1.00 95.69 80 ASP A CA 1
ATOM 589 C C . ASP A 1 80 ? 3.610 -5.390 25.198 1.00 95.69 80 ASP A C 1
ATOM 591 O O . ASP A 1 80 ? 4.206 -6.302 24.627 1.00 95.69 80 ASP A O 1
ATOM 595 N N . SER A 1 81 ? 3.058 -5.614 26.396 1.00 96.06 81 SER A N 1
ATOM 596 C CA . SER A 1 81 ? 3.093 -6.946 27.021 1.00 96.06 81 SER A CA 1
ATOM 597 C C . SER A 1 81 ? 2.213 -7.976 26.302 1.00 96.06 81 SER A C 1
ATOM 599 O O . SER A 1 81 ? 2.515 -9.173 26.334 1.00 96.06 81 SER A O 1
ATOM 601 N N . ILE A 1 82 ? 1.133 -7.534 25.648 1.00 96.94 82 ILE A N 1
ATOM 602 C CA . ILE A 1 82 ? 0.255 -8.400 24.855 1.00 96.94 82 ILE A CA 1
ATOM 603 C C . ILE A 1 82 ? 0.906 -8.707 23.507 1.00 96.94 82 ILE A C 1
ATOM 605 O O . ILE A 1 82 ? 0.898 -9.866 23.089 1.00 96.94 82 ILE A O 1
ATOM 609 N N . THR A 1 83 ? 1.531 -7.723 22.853 1.00 94.69 83 THR A N 1
ATOM 610 C CA . THR A 1 83 ? 2.239 -7.953 21.581 1.00 94.69 83 THR A CA 1
ATOM 611 C C . THR A 1 83 ? 3.380 -8.951 21.750 1.00 94.69 83 THR A C 1
ATOM 613 O O . THR A 1 83 ? 3.508 -9.868 20.948 1.00 94.69 83 THR A O 1
ATOM 616 N N . LYS A 1 84 ? 4.107 -8.919 22.872 1.00 91.25 84 LYS A N 1
ATOM 617 C CA . LYS A 1 84 ? 5.112 -9.945 23.216 1.00 91.25 84 LYS A CA 1
ATOM 618 C C . LYS A 1 84 ? 4.539 -11.358 23.360 1.00 91.25 84 LYS A C 1
ATOM 620 O O . LYS A 1 84 ? 5.236 -12.330 23.079 1.00 91.25 84 LYS A O 1
ATOM 625 N N . GLN A 1 85 ? 3.285 -11.494 23.791 1.00 94.12 85 GLN A N 1
ATOM 626 C CA . GLN A 1 85 ? 2.601 -12.791 23.869 1.00 94.12 85 GLN A CA 1
ATOM 627 C C . GLN A 1 85 ? 2.047 -13.241 22.511 1.00 94.12 85 GLN A C 1
ATOM 629 O O . GLN A 1 85 ? 1.889 -14.440 22.275 1.00 94.12 85 GLN A O 1
ATOM 634 N N . ARG A 1 86 ? 1.734 -12.292 21.622 1.00 92.69 86 ARG A N 1
ATOM 635 C CA . ARG A 1 86 ? 1.078 -12.520 20.328 1.00 92.69 86 ARG A CA 1
ATOM 636 C C . ARG A 1 86 ? 1.767 -11.738 19.191 1.00 92.69 86 ARG A C 1
ATOM 638 O O . ARG A 1 86 ? 1.086 -10.994 18.489 1.00 92.69 86 ARG A O 1
ATOM 645 N N . PRO A 1 87 ? 3.076 -11.930 18.943 1.00 85.31 87 PRO A N 1
ATOM 646 C CA . PRO A 1 87 ? 3.855 -11.037 18.072 1.00 85.31 87 PRO A CA 1
ATOM 647 C C . PRO A 1 87 ? 3.407 -11.054 16.605 1.00 85.31 87 PRO A C 1
ATOM 649 O O . PRO A 1 87 ? 3.487 -10.057 15.903 1.00 85.31 87 PRO A O 1
ATOM 652 N N . ALA A 1 88 ? 2.860 -12.178 16.135 1.00 85.12 88 ALA A N 1
ATOM 653 C CA . ALA A 1 88 ? 2.340 -12.293 14.771 1.00 85.12 88 ALA A CA 1
ATOM 654 C C . ALA A 1 88 ? 0.915 -11.729 14.590 1.00 85.12 88 ALA A C 1
ATOM 656 O O . ALA A 1 88 ? 0.415 -11.714 13.468 1.00 85.12 88 ALA A O 1
ATOM 657 N N . GLN A 1 89 ? 0.241 -11.337 15.677 1.00 92.25 89 GLN A N 1
ATOM 658 C CA . GLN A 1 89 ? -1.184 -10.993 15.674 1.00 92.25 89 GLN A CA 1
ATOM 659 C C . GLN A 1 89 ? -1.463 -9.603 16.253 1.00 92.25 89 GLN A C 1
ATOM 661 O O . GLN A 1 89 ? -2.341 -8.915 15.746 1.00 92.25 89 GLN A O 1
ATOM 666 N N . ALA A 1 90 ? -0.764 -9.187 17.308 1.00 95.69 90 ALA A N 1
ATOM 667 C CA . ALA A 1 90 ? -1.071 -7.962 18.035 1.00 95.69 90 ALA A CA 1
ATOM 668 C C . ALA A 1 90 ? -0.040 -6.860 17.766 1.00 95.69 90 ALA A C 1
ATOM 670 O O . ALA A 1 90 ? 1.165 -7.064 17.905 1.00 95.69 90 ALA A O 1
ATOM 671 N N . TYR A 1 91 ? -0.555 -5.679 17.455 1.00 97.00 91 TYR A N 1
ATOM 672 C CA . TYR A 1 91 ? 0.173 -4.424 17.286 1.00 97.00 91 TYR A CA 1
ATOM 673 C C . TYR A 1 91 ? -0.419 -3.388 18.233 1.00 97.00 91 TYR A C 1
ATOM 675 O O . TYR A 1 91 ? -1.462 -3.643 18.826 1.00 97.00 91 TYR A O 1
ATOM 683 N N . TYR A 1 92 ? 0.199 -2.226 18.408 1.00 97.81 92 TYR A N 1
ATOM 684 C CA . TYR A 1 92 ? -0.364 -1.217 19.304 1.00 97.81 92 TYR A CA 1
ATOM 685 C C . TYR A 1 92 ? -0.028 0.210 18.904 1.00 97.81 92 TYR A C 1
ATOM 687 O O . TYR A 1 92 ? 0.900 0.458 18.136 1.00 97.81 92 TYR A O 1
ATOM 695 N N . THR A 1 93 ? -0.789 1.152 19.449 1.00 98.44 93 THR A N 1
ATOM 696 C CA . THR A 1 93 ? -0.539 2.584 19.289 1.00 98.44 93 THR A CA 1
ATOM 697 C C . THR A 1 93 ? -0.026 3.193 20.596 1.00 98.44 93 THR A C 1
ATOM 699 O O . THR A 1 93 ? -0.247 2.655 21.687 1.00 98.44 93 THR A O 1
ATOM 702 N N . ILE A 1 94 ? 0.690 4.313 20.495 1.00 98.50 94 ILE A N 1
ATOM 703 C CA . ILE A 1 94 ? 1.076 5.131 21.653 1.00 98.50 94 ILE A CA 1
ATOM 704 C C . ILE A 1 94 ? 0.658 6.578 21.396 1.00 98.50 94 ILE A C 1
ATOM 706 O O . ILE A 1 94 ? 1.100 7.182 20.421 1.00 98.50 94 ILE A O 1
ATOM 710 N N . GLY A 1 95 ? -0.157 7.134 22.291 1.00 97.44 95 GLY A N 1
ATOM 711 C CA . GLY A 1 95 ? -0.700 8.487 22.213 1.00 97.44 95 GLY A CA 1
ATOM 712 C C . GLY A 1 95 ? -1.574 8.803 23.427 1.00 97.44 95 GLY A C 1
ATOM 713 O O . GLY A 1 95 ? -1.649 8.012 24.372 1.00 97.44 95 GLY A O 1
ATOM 714 N N . VAL A 1 96 ? -2.188 9.983 23.415 1.00 97.75 96 VAL A N 1
ATOM 715 C CA . VAL A 1 96 ? -3.069 10.480 24.476 1.00 97.75 96 VAL A CA 1
ATOM 716 C C . VAL A 1 96 ? -4.398 10.907 23.866 1.00 97.75 96 VAL A C 1
ATOM 718 O O . VAL A 1 96 ? -4.480 11.920 23.161 1.00 97.75 96 VAL A O 1
ATOM 721 N N . HIS A 1 97 ? -5.435 10.142 24.196 1.00 97.88 97 HIS A N 1
ATOM 722 C CA . HIS A 1 97 ? -6.812 10.362 23.773 1.00 97.88 97 HIS A CA 1
ATOM 723 C C . HIS A 1 97 ? -7.318 11.732 24.248 1.00 97.88 97 HIS A C 1
ATOM 725 O O . HIS A 1 97 ? -6.942 12.155 25.349 1.00 97.88 97 HIS A O 1
ATOM 731 N N . PRO A 1 98 ? -8.251 12.398 23.537 1.00 97.19 98 PRO A N 1
ATOM 732 C CA . PRO A 1 98 ? -8.892 13.626 24.026 1.00 97.19 98 PRO A CA 1
ATOM 733 C C . PRO A 1 98 ? -9.489 13.513 25.444 1.00 97.19 98 PRO A C 1
ATOM 735 O O . PRO A 1 98 ? -9.485 14.490 26.188 1.00 97.19 98 PRO A O 1
ATOM 738 N N . TYR A 1 99 ? -9.905 12.319 25.882 1.00 93.00 99 TYR A N 1
ATOM 739 C CA . TYR A 1 99 ? -10.378 12.067 27.264 1.00 93.00 99 TYR A CA 1
ATOM 740 C C . TYR A 1 99 ? -9.297 12.303 28.319 1.00 93.00 99 TYR A C 1
ATOM 742 O O . TYR A 1 99 ? -9.587 12.745 29.428 1.00 93.00 99 TYR A O 1
ATOM 750 N N . HIS A 1 100 ? -8.052 11.989 27.970 1.00 95.44 100 HIS A N 1
ATOM 751 C CA . HIS A 1 100 ? -6.889 12.089 28.841 1.00 95.44 100 HIS A CA 1
ATOM 752 C C . HIS A 1 100 ? -6.104 13.388 28.591 1.00 95.44 100 HIS A C 1
ATOM 754 O O . HIS A 1 100 ? -5.039 13.588 29.172 1.00 95.44 100 HIS A O 1
ATOM 760 N N . ALA A 1 101 ? -6.632 14.318 27.781 1.00 95.75 101 ALA A N 1
ATOM 761 C CA . ALA A 1 101 ? -5.974 15.589 27.464 1.00 95.75 101 ALA A CA 1
ATOM 762 C C . ALA A 1 101 ? -5.633 16.415 28.719 1.00 95.75 101 ALA A C 1
ATOM 764 O O . ALA A 1 101 ? -4.575 17.044 28.784 1.00 95.75 101 ALA A O 1
ATOM 765 N N . SER A 1 102 ? -6.485 16.352 29.747 1.00 95.38 102 SER A N 1
ATOM 766 C CA . SER A 1 102 ? -6.254 16.996 31.046 1.00 95.38 102 SER A CA 1
ATOM 767 C C . SER A 1 102 ? -4.999 16.471 31.762 1.00 95.38 102 SER A C 1
ATOM 769 O O . SER A 1 102 ? -4.340 17.234 32.465 1.00 95.38 102 SER A O 1
ATOM 771 N N . GLU A 1 103 ? -4.627 15.198 31.579 1.00 94.56 103 GLU A N 1
ATOM 772 C CA . GLU A 1 103 ? -3.398 14.632 32.159 1.00 94.56 103 GLU A CA 1
ATOM 773 C C . GLU A 1 103 ? -2.152 15.252 31.525 1.00 94.56 103 GLU A C 1
ATOM 775 O O . GLU A 1 103 ? -1.202 15.613 32.224 1.00 94.56 103 GLU A O 1
ATOM 780 N N . LEU A 1 104 ? -2.184 15.422 30.200 1.00 92.75 104 LEU A N 1
ATOM 781 C CA . LEU A 1 104 ? -1.110 16.054 29.444 1.00 92.75 104 LEU A CA 1
ATOM 782 C C . LEU A 1 104 ? -0.975 17.533 29.826 1.00 92.75 104 LEU A C 1
ATOM 784 O O . LEU A 1 104 ? 0.144 17.997 30.043 1.00 92.75 104 LEU A O 1
ATOM 788 N N . GLU A 1 105 ? -2.083 18.267 29.979 1.00 92.25 105 GLU A N 1
ATOM 789 C CA . GLU A 1 105 ? -2.042 19.666 30.429 1.00 92.25 105 GLU A CA 1
ATOM 790 C C . GLU A 1 105 ? -1.463 19.793 31.850 1.00 92.25 105 GLU A C 1
ATOM 792 O O . GLU A 1 105 ? -0.589 20.631 32.085 1.00 92.25 105 GLU A O 1
ATOM 797 N N . GLN A 1 106 ? -1.884 18.931 32.784 1.00 94.44 106 GLN A N 1
ATOM 798 C CA . GLN A 1 106 ? -1.405 18.945 34.172 1.00 94.44 106 GLN A CA 1
ATOM 799 C C . GLN A 1 106 ? 0.070 18.540 34.298 1.00 94.44 106 GLN A C 1
ATOM 801 O O . GLN A 1 106 ? 0.820 19.158 35.055 1.00 94.44 106 GLN A O 1
ATOM 806 N N . GLY A 1 107 ? 0.502 17.507 33.570 1.00 93.12 107 GLY A N 1
ATOM 807 C CA . GLY A 1 107 ? 1.884 17.024 33.601 1.00 93.12 107 GLY A CA 1
ATOM 808 C C . GLY A 1 107 ? 2.851 17.837 32.729 1.00 93.12 107 GLY A C 1
ATOM 809 O O . GLY A 1 107 ? 4.070 17.796 32.934 1.00 93.12 107 GLY A O 1
ATOM 810 N N . GLY A 1 108 ? 2.328 18.596 31.763 1.00 94.31 108 GLY A N 1
ATOM 811 C CA . GLY A 1 108 ? 3.071 19.516 30.909 1.00 94.31 108 GLY A CA 1
ATOM 812 C C . GLY A 1 108 ? 4.274 18.869 30.215 1.00 94.31 108 GLY A C 1
ATOM 813 O O . GLY A 1 108 ? 4.200 17.783 29.640 1.00 94.31 108 GLY A O 1
ATOM 814 N N . LYS A 1 109 ? 5.431 19.541 30.280 1.00 94.94 109 LYS A N 1
ATOM 815 C CA . LYS A 1 109 ? 6.663 19.087 29.610 1.00 94.94 109 LYS A CA 1
ATOM 816 C C . LYS A 1 109 ? 7.156 17.721 30.094 1.00 94.94 109 LYS A C 1
ATOM 818 O O . LYS A 1 109 ? 7.762 17.004 29.306 1.00 94.94 109 LYS A O 1
ATOM 823 N N . ALA A 1 110 ? 6.929 17.372 31.362 1.00 97.38 110 ALA A N 1
ATOM 824 C CA . ALA A 1 110 ? 7.358 16.084 31.901 1.00 97.38 110 ALA A CA 1
ATOM 825 C C . ALA A 1 110 ? 6.546 14.932 31.289 1.00 97.38 110 ALA A C 1
ATOM 827 O O . ALA A 1 110 ? 7.128 13.930 30.885 1.00 97.38 110 ALA A O 1
ATOM 828 N N . TYR A 1 111 ? 5.232 15.123 31.131 1.00 96.94 111 TYR A N 1
ATOM 829 C CA . TYR A 1 111 ? 4.348 14.147 30.489 1.00 96.94 111 TYR A CA 1
ATOM 830 C C . TYR A 1 111 ? 4.716 13.942 29.013 1.00 96.94 111 TYR A C 1
ATOM 832 O O . TYR A 1 111 ? 4.849 12.811 28.553 1.00 96.94 111 TYR A O 1
ATOM 840 N N . LEU A 1 112 ? 4.972 15.032 28.276 1.00 97.31 112 LEU A N 1
ATOM 841 C CA . LEU A 1 112 ? 5.430 14.955 26.881 1.00 97.31 112 LEU A CA 1
ATOM 842 C C . LEU A 1 112 ? 6.796 14.266 26.747 1.00 97.31 112 LEU A C 1
ATOM 844 O O . LEU A 1 112 ? 6.998 13.506 25.805 1.00 97.31 112 LEU A O 1
ATOM 848 N N . ALA A 1 113 ? 7.724 14.502 27.678 1.00 98.00 113 ALA A N 1
ATOM 849 C CA . ALA A 1 113 ? 9.018 13.820 27.682 1.00 98.00 113 ALA A CA 1
ATOM 850 C C . ALA A 1 113 ? 8.871 12.312 27.946 1.00 98.00 113 ALA A C 1
ATOM 852 O O . ALA A 1 113 ? 9.573 11.511 27.330 1.00 98.00 113 ALA A O 1
ATOM 853 N N . GLU A 1 114 ? 7.941 11.911 28.818 1.00 98.06 114 GLU A N 1
ATOM 854 C CA . GLU A 1 114 ? 7.634 10.497 29.037 1.00 98.06 114 GLU A CA 1
ATOM 855 C C . GLU A 1 114 ? 6.989 9.858 27.796 1.00 98.06 114 GLU A C 1
ATOM 857 O O . GLU A 1 114 ? 7.401 8.768 27.395 1.00 98.06 114 GLU A O 1
ATOM 862 N N . LEU A 1 115 ? 6.042 10.547 27.147 1.00 98.06 115 LEU A N 1
ATOM 863 C CA . LEU A 1 115 ? 5.456 10.120 25.872 1.00 98.06 115 LEU A CA 1
ATOM 864 C C . LEU A 1 115 ? 6.536 9.913 24.805 1.00 98.06 115 LEU A C 1
ATOM 866 O O . LEU A 1 115 ? 6.608 8.844 24.199 1.00 98.06 115 LEU A O 1
ATOM 870 N N . GLU A 1 116 ? 7.419 10.902 24.636 1.00 98.38 116 GLU A N 1
ATOM 871 C CA . GLU A 1 116 ? 8.555 10.849 23.710 1.00 98.38 116 GLU A CA 1
ATOM 872 C C . GLU A 1 116 ? 9.431 9.621 23.981 1.00 98.38 116 GLU A C 1
ATOM 874 O O . GLU A 1 116 ? 9.785 8.884 23.058 1.00 98.38 116 GLU A O 1
ATOM 879 N N . GLN A 1 117 ? 9.751 9.369 25.252 1.00 98.12 117 GLN A N 1
ATOM 880 C CA . GLN A 1 117 ? 10.596 8.248 25.642 1.00 98.12 117 GLN A CA 1
ATOM 881 C C . GLN A 1 117 ? 9.924 6.896 25.385 1.00 98.12 117 GLN A C 1
ATOM 883 O O . GLN A 1 117 ? 10.594 5.969 24.930 1.00 98.12 117 GLN A O 1
ATOM 888 N N . LYS A 1 118 ? 8.616 6.756 25.639 1.00 97.88 118 LYS A N 1
ATOM 889 C CA . LYS A 1 118 ? 7.891 5.505 25.366 1.00 97.88 118 LYS A CA 1
ATOM 890 C C . LYS A 1 118 ? 7.854 5.183 23.875 1.00 97.88 118 LYS A C 1
ATOM 892 O O . LYS A 1 118 ? 8.111 4.037 23.515 1.00 97.88 118 LYS A O 1
ATOM 897 N N . VAL A 1 119 ? 7.609 6.178 23.020 1.00 97.94 119 VAL A N 1
ATOM 898 C CA . VAL A 1 119 ? 7.638 5.990 21.560 1.00 97.94 119 VAL A CA 1
ATOM 899 C C . VAL A 1 119 ? 9.043 5.617 21.089 1.00 97.94 119 VAL A C 1
ATOM 901 O O . VAL A 1 119 ? 9.205 4.628 20.379 1.00 97.94 119 VAL A O 1
ATOM 904 N N . LYS A 1 120 ? 10.080 6.329 21.552 1.00 97.25 120 LYS A N 1
ATOM 905 C CA . LYS A 1 120 ? 11.479 6.000 21.226 1.00 97.25 120 LYS A CA 1
ATOM 906 C C . LYS A 1 120 ? 11.863 4.585 21.653 1.00 97.25 120 LYS A C 1
ATOM 908 O O . LYS A 1 120 ? 12.496 3.874 20.884 1.00 97.25 120 LYS A O 1
ATOM 913 N N . ASN A 1 121 ? 11.454 4.161 22.847 1.00 96.62 121 ASN A N 1
ATOM 914 C CA . ASN A 1 121 ? 11.716 2.807 23.333 1.00 96.62 121 ASN A CA 1
ATOM 915 C C . ASN A 1 121 ? 10.991 1.743 22.502 1.00 96.62 121 ASN A C 1
ATOM 917 O O . ASN A 1 121 ? 11.555 0.680 22.267 1.00 96.62 121 ASN A O 1
ATOM 921 N N . ALA A 1 122 ? 9.756 2.013 22.070 1.00 95.81 122 ALA A N 1
ATOM 922 C CA . ALA A 1 122 ? 8.988 1.103 21.226 1.00 95.81 122 ALA A CA 1
ATOM 923 C C . ALA A 1 122 ? 9.614 0.941 19.832 1.00 95.81 122 ALA A C 1
ATOM 925 O O . ALA A 1 122 ? 9.745 -0.179 19.348 1.00 95.81 122 ALA A O 1
ATOM 926 N N . LEU A 1 123 ? 10.054 2.049 19.228 1.00 91.44 123 LEU A N 1
ATOM 927 C CA . LEU A 1 123 ? 10.724 2.064 17.924 1.00 91.44 123 LEU A CA 1
ATOM 928 C C . LEU A 1 123 ? 12.127 1.441 17.955 1.00 91.44 123 LEU A C 1
ATOM 930 O O . LEU A 1 123 ? 12.592 0.944 16.939 1.00 91.44 123 LEU A O 1
ATOM 934 N N . ALA A 1 124 ? 12.806 1.466 19.105 1.00 91.00 124 ALA A N 1
ATOM 935 C CA . ALA A 1 124 ? 14.152 0.913 19.263 1.00 91.00 124 ALA A CA 1
ATOM 936 C C . ALA A 1 124 ? 14.188 -0.613 19.484 1.00 91.00 124 ALA A C 1
ATOM 938 O O . ALA A 1 124 ? 15.269 -1.165 19.680 1.00 91.00 124 ALA A O 1
ATOM 939 N N . GLN A 1 125 ? 13.037 -1.294 19.511 1.00 83.19 125 GLN A N 1
ATOM 940 C CA . GLN A 1 125 ? 12.989 -2.757 19.594 1.00 83.19 125 GLN A CA 1
ATOM 941 C C . GLN A 1 125 ? 13.429 -3.385 18.258 1.00 83.19 125 GLN A C 1
ATOM 943 O O . GLN A 1 125 ? 13.119 -2.842 17.205 1.00 83.19 125 GLN A O 1
ATOM 948 N N . ASP A 1 126 ? 14.075 -4.560 18.288 1.00 70.75 126 ASP A N 1
ATOM 949 C CA . ASP A 1 126 ? 14.526 -5.270 17.069 1.00 70.75 126 ASP A CA 1
ATOM 950 C C . ASP A 1 126 ? 13.377 -5.575 16.087 1.00 70.75 126 ASP A C 1
ATOM 952 O O . ASP A 1 126 ? 13.575 -5.628 14.876 1.00 70.75 126 ASP A O 1
ATOM 956 N N . SER A 1 127 ? 12.169 -5.779 16.622 1.00 75.25 127 SER A N 1
ATOM 957 C CA . SER A 1 127 ? 10.924 -5.946 15.871 1.00 75.25 127 SER A CA 1
ATOM 958 C C . SER A 1 127 ? 9.851 -5.061 16.516 1.00 75.25 127 SER A C 1
ATOM 960 O O . SER A 1 127 ? 9.156 -5.521 17.432 1.00 75.25 127 SER A O 1
ATOM 962 N N . PRO A 1 128 ? 9.738 -3.783 16.116 1.00 85.38 128 PRO A N 1
ATOM 963 C CA . PRO A 1 128 ? 8.793 -2.858 16.726 1.00 85.38 128 PRO A CA 1
ATOM 964 C C . PRO A 1 128 ? 7.354 -3.277 16.400 1.00 85.38 128 PRO A C 1
ATOM 966 O O . PRO A 1 128 ? 7.001 -3.485 15.246 1.00 85.38 128 PRO A O 1
ATOM 969 N N . HIS A 1 129 ? 6.512 -3.397 17.430 1.00 92.25 129 HIS A N 1
ATOM 970 C CA . HIS A 1 129 ? 5.075 -3.689 17.272 1.00 92.25 129 HIS A CA 1
ATOM 971 C C . HIS A 1 129 ? 4.201 -2.429 17.392 1.00 92.25 129 HIS A C 1
ATOM 973 O O . HIS A 1 129 ? 2.971 -2.515 17.332 1.00 92.25 129 HIS A O 1
ATOM 979 N N . ILE A 1 130 ? 4.825 -1.262 17.590 1.00 95.94 130 ILE A N 1
ATOM 980 C CA . ILE A 1 130 ? 4.142 0.026 17.506 1.00 95.94 130 ILE A CA 1
ATOM 981 C C . ILE A 1 130 ? 3.758 0.281 16.045 1.00 95.94 130 ILE A C 1
ATOM 983 O O . ILE A 1 130 ? 4.626 0.410 15.189 1.00 95.94 130 ILE A O 1
ATOM 987 N N . ALA A 1 131 ? 2.458 0.333 15.768 1.00 94.75 131 ALA A N 1
ATOM 988 C CA . ALA A 1 131 ? 1.923 0.469 14.414 1.00 94.75 131 ALA A CA 1
ATOM 989 C C . ALA A 1 131 ? 1.565 1.915 14.048 1.00 94.75 131 ALA A C 1
ATOM 991 O O . ALA A 1 131 ? 1.606 2.273 12.874 1.00 94.75 131 ALA A O 1
ATOM 992 N N . ALA A 1 132 ? 1.224 2.751 15.033 1.00 96.56 132 ALA A N 1
ATOM 993 C CA . ALA A 1 132 ? 0.859 4.146 14.809 1.00 96.56 132 ALA A CA 1
ATOM 994 C C . ALA A 1 132 ? 1.120 5.019 16.043 1.00 96.56 132 ALA A C 1
ATOM 996 O O . ALA A 1 132 ? 1.162 4.536 17.181 1.00 96.56 132 ALA A O 1
ATOM 997 N N . PHE A 1 133 ? 1.246 6.326 15.814 1.00 98.44 133 PHE A N 1
ATOM 998 C CA . PHE A 1 133 ? 1.214 7.327 16.876 1.00 98.44 133 PHE A CA 1
ATOM 999 C C . PHE A 1 133 ? -0.224 7.820 17.077 1.00 98.44 133 PHE A C 1
ATOM 1001 O O . PHE A 1 133 ? -0.849 8.334 16.152 1.00 98.44 133 PHE A O 1
ATOM 1008 N N . GLY A 1 134 ? -0.758 7.625 18.278 1.00 96.62 134 GLY A N 1
ATOM 1009 C CA . GLY A 1 134 ? -2.164 7.830 18.618 1.00 96.62 134 GLY A CA 1
ATOM 1010 C C . GLY A 1 134 ? -2.630 6.848 19.695 1.00 96.62 134 GLY A C 1
ATOM 1011 O O . GLY A 1 134 ? -1.889 5.972 20.121 1.00 96.62 134 GLY A O 1
ATOM 1012 N N . GLU A 1 135 ? -3.839 6.944 20.203 1.00 97.88 135 GLU A N 1
ATOM 1013 C CA . GLU A 1 135 ? -4.942 7.741 19.685 1.00 97.88 135 GLU A CA 1
ATOM 1014 C C . GLU A 1 135 ? -4.849 9.211 20.112 1.00 97.88 135 GLU A C 1
ATOM 1016 O O . GLU A 1 135 ? -4.675 9.499 21.290 1.00 97.88 135 GLU A O 1
ATOM 1021 N N . LEU A 1 136 ? -4.939 10.146 19.164 1.00 98.12 136 LEU A N 1
ATOM 1022 C CA . LEU A 1 136 ? -4.935 11.591 19.426 1.00 98.12 136 LEU A CA 1
ATOM 1023 C C . LEU A 1 136 ? -5.980 12.300 18.560 1.00 98.12 136 LEU A C 1
ATOM 1025 O O . LEU A 1 136 ? -6.296 11.833 17.470 1.00 98.12 136 LEU A O 1
ATOM 1029 N N . GLY A 1 137 ? -6.509 13.433 19.017 1.00 98.12 137 GLY A N 1
ATOM 1030 C CA . GLY A 1 137 ? -7.505 14.191 18.259 1.00 98.12 137 GLY A CA 1
ATOM 1031 C C . GLY A 1 137 ? -8.476 14.950 19.153 1.00 98.12 137 GLY A C 1
ATOM 1032 O O . GLY A 1 137 ? -8.075 15.433 20.213 1.00 98.12 137 GLY A O 1
ATOM 1033 N N . LEU A 1 138 ? -9.735 15.063 18.721 1.00 98.38 138 LEU A N 1
ATOM 1034 C CA . LEU A 1 138 ? -10.771 15.878 19.370 1.00 98.38 138 LEU A CA 1
ATOM 1035 C C . LEU A 1 138 ? -12.090 15.107 19.522 1.00 98.38 138 LEU A C 1
ATOM 1037 O O . LEU A 1 138 ? -12.590 14.540 18.551 1.00 98.38 138 LEU A O 1
ATOM 1041 N N . ASP A 1 139 ? -12.679 15.157 20.717 1.00 97.31 139 ASP A N 1
ATOM 1042 C CA . ASP A 1 139 ? -13.995 14.596 21.037 1.00 97.31 139 ASP A CA 1
ATOM 1043 C C . ASP A 1 139 ? -14.843 15.615 21.816 1.00 97.31 139 ASP A C 1
ATOM 1045 O O . ASP A 1 139 ? -14.692 15.805 23.029 1.00 97.31 139 ASP A O 1
ATOM 1049 N N . TYR A 1 140 ? -15.749 16.294 21.110 1.00 96.62 140 TYR A N 1
ATOM 1050 C CA . TYR A 1 140 ? -16.631 17.309 21.700 1.00 96.62 140 TYR A CA 1
ATOM 1051 C C . TYR A 1 140 ? -17.910 16.724 22.309 1.00 96.62 140 TYR A C 1
ATOM 1053 O O . TYR A 1 140 ? -18.674 17.467 22.919 1.00 96.62 140 TYR A O 1
ATOM 1061 N N . ASP A 1 141 ? -18.133 15.410 22.230 1.00 93.81 141 ASP A N 1
ATOM 1062 C CA . ASP A 1 141 ? -19.217 14.765 22.981 1.00 93.81 141 ASP A CA 1
ATOM 1063 C C . ASP A 1 141 ? -18.814 14.501 24.444 1.00 93.81 141 ASP A C 1
ATOM 1065 O O . ASP A 1 141 ? -19.640 14.055 25.244 1.00 93.81 141 ASP A O 1
ATOM 1069 N N . LYS A 1 142 ? -17.540 14.750 24.786 1.00 91.38 142 LYS A N 1
ATOM 1070 C CA . LYS A 1 142 ? -16.887 14.328 26.035 1.00 91.38 142 LYS A CA 1
ATOM 1071 C C . LYS A 1 142 ? -16.176 15.457 26.770 1.00 91.38 142 LYS A C 1
ATOM 1073 O O . LYS A 1 142 ? -15.162 15.258 27.447 1.00 91.38 142 LYS A O 1
ATOM 1078 N N . GLU A 1 143 ? -16.744 16.655 26.668 1.00 92.56 143 GLU A N 1
ATOM 1079 C CA . GLU A 1 143 ? -16.247 17.870 27.320 1.00 92.56 143 GLU A CA 1
ATOM 1080 C C . GLU A 1 143 ? -16.180 17.757 28.856 1.00 92.56 143 GLU A C 1
ATOM 1082 O O . GLU A 1 143 ? -15.428 18.496 29.491 1.00 92.56 143 GLU A O 1
ATOM 1087 N N . GLU A 1 144 ? -16.906 16.813 29.473 1.00 93.12 144 GLU A N 1
ATOM 1088 C CA . GLU A 1 144 ? -16.823 16.534 30.910 1.00 93.12 144 GLU A CA 1
ATOM 1089 C C . GLU A 1 144 ? -15.454 15.995 31.364 1.00 93.12 144 GLU A C 1
ATOM 1091 O O . GLU A 1 144 ? -15.116 16.117 32.543 1.00 93.12 144 GLU A O 1
ATOM 1096 N N . HIS A 1 145 ? -14.663 15.417 30.452 1.00 92.69 145 HIS A N 1
ATOM 1097 C CA . HIS A 1 145 ? -13.322 14.894 30.739 1.00 92.69 145 HIS A CA 1
ATOM 1098 C C . HIS A 1 145 ? -12.214 15.931 30.493 1.00 92.69 145 HIS A C 1
ATOM 1100 O O . HIS A 1 145 ? -11.244 16.019 31.257 1.00 92.69 145 HIS A O 1
ATOM 1106 N N . ALA A 1 146 ? -12.362 16.732 29.438 1.00 94.81 146 ALA A N 1
ATOM 1107 C CA . ALA A 1 146 ? -11.466 17.826 29.084 1.00 94.81 146 ALA A CA 1
ATOM 1108 C C . ALA A 1 146 ? -12.211 18.836 28.202 1.00 94.81 146 ALA A C 1
ATOM 1110 O O . ALA A 1 146 ? -12.877 18.439 27.245 1.00 94.81 146 ALA A O 1
ATOM 1111 N N . SER A 1 147 ? -12.071 20.137 28.479 1.00 96.69 147 SER A N 1
ATOM 1112 C CA . SER A 1 147 ? -12.700 21.177 27.654 1.00 96.69 147 SER A CA 1
ATOM 1113 C C . SER A 1 147 ? -12.096 21.221 26.246 1.00 96.69 147 SER A C 1
ATOM 1115 O O . SER A 1 147 ? -10.956 20.797 26.041 1.00 96.69 147 SER A O 1
ATOM 1117 N N . LYS A 1 148 ? -12.821 21.801 25.278 1.00 97.25 148 LYS A N 1
ATOM 1118 C CA . LYS A 1 148 ? -12.345 21.959 23.888 1.00 97.25 148 LYS A CA 1
ATOM 1119 C C . LYS A 1 148 ? -10.946 22.570 23.809 1.00 97.25 148 LYS A C 1
ATOM 1121 O O . LYS A 1 148 ? -10.089 22.060 23.094 1.00 97.25 148 LYS A O 1
ATOM 1126 N N . ASP A 1 149 ? -10.686 23.611 24.600 1.00 97.25 149 ASP A N 1
ATOM 1127 C CA . ASP A 1 149 ? -9.383 24.282 24.639 1.00 97.25 149 ASP A CA 1
ATOM 1128 C C . ASP A 1 149 ? -8.261 23.357 25.126 1.00 97.25 149 ASP A C 1
ATOM 1130 O O . ASP A 1 149 ? -7.151 23.393 24.591 1.00 97.25 149 ASP A O 1
ATOM 1134 N N . VAL A 1 150 ? -8.536 22.521 26.132 1.00 97.81 150 VAL A N 1
ATOM 1135 C CA . VAL A 1 150 ? -7.568 21.549 26.664 1.00 97.81 150 VAL A CA 1
ATOM 1136 C C . VAL A 1 150 ? -7.295 20.458 25.632 1.00 97.81 150 VAL A C 1
ATOM 1138 O O . VAL A 1 150 ? -6.134 20.137 25.377 1.00 97.81 150 VAL A O 1
ATOM 1141 N N . GLN A 1 151 ? -8.339 19.948 24.973 1.00 98.38 151 GLN A N 1
ATOM 1142 C CA . GLN A 1 151 ? -8.199 18.956 23.907 1.00 98.38 151 GLN A CA 1
ATOM 1143 C C . GLN A 1 151 ? -7.385 19.500 22.724 1.00 98.38 151 GLN A C 1
ATOM 1145 O O . GLN A 1 151 ? -6.419 18.860 22.314 1.00 98.38 151 GLN A O 1
ATOM 1150 N N . LYS A 1 152 ? -7.688 20.711 22.230 1.00 98.19 152 LYS A N 1
ATOM 1151 C CA . LYS A 1 152 ? -6.935 21.350 21.132 1.00 98.19 152 LYS A CA 1
ATOM 1152 C C . LYS A 1 152 ? -5.462 21.541 21.486 1.00 98.19 152 LYS A C 1
ATOM 1154 O O . LYS A 1 152 ? -4.594 21.200 20.685 1.00 98.19 152 LYS A O 1
ATOM 1159 N N . LYS A 1 153 ? -5.156 22.029 22.694 1.00 97.94 153 LYS A N 1
ATOM 1160 C CA . LYS A 1 153 ? -3.764 22.175 23.158 1.00 97.94 153 LYS A CA 1
ATOM 1161 C C . LYS A 1 153 ? -3.037 20.834 23.228 1.00 97.94 153 LYS A C 1
ATOM 1163 O O . LYS A 1 153 ? -1.889 20.753 22.799 1.00 97.94 153 LYS A O 1
ATOM 1168 N N . ALA A 1 154 ? -3.685 19.796 23.757 1.00 98.06 154 ALA A N 1
ATOM 1169 C CA . ALA A 1 154 ? -3.099 18.463 23.845 1.00 98.06 154 ALA A CA 1
ATOM 1170 C C . ALA A 1 154 ? -2.888 17.835 22.460 1.00 98.06 154 ALA A C 1
ATOM 1172 O O . ALA A 1 154 ? -1.857 17.203 22.231 1.00 98.06 154 ALA A O 1
ATOM 1173 N N . PHE A 1 155 ? -3.821 18.039 21.527 1.00 98.50 155 PHE A N 1
ATOM 1174 C CA . PHE A 1 155 ? -3.701 17.556 20.155 1.00 98.50 155 PHE A CA 1
ATOM 1175 C C . PHE A 1 155 ? -2.511 18.209 19.439 1.00 98.50 155 PHE A C 1
ATOM 1177 O O . PHE A 1 155 ? -1.621 17.504 18.965 1.00 98.50 155 PHE A O 1
ATOM 1184 N N . VAL A 1 156 ? -2.423 19.544 19.474 1.00 98.50 156 VAL A N 1
ATOM 1185 C CA . VAL A 1 156 ? -1.295 20.311 18.913 1.00 98.50 156 VAL A CA 1
ATOM 1186 C C . VAL A 1 156 ? 0.036 19.892 19.541 1.00 98.50 156 VAL A C 1
ATOM 1188 O O . VAL A 1 156 ? 0.995 19.628 18.823 1.00 98.50 156 VAL A O 1
ATOM 1191 N N . ALA A 1 157 ? 0.101 19.751 20.869 1.00 98.44 157 ALA A N 1
ATOM 1192 C CA . ALA A 1 157 ? 1.334 19.362 21.554 1.00 98.44 157 ALA A CA 1
ATOM 1193 C C . ALA A 1 157 ? 1.846 17.972 21.132 1.00 98.44 157 ALA A C 1
ATOM 1195 O O . ALA A 1 157 ? 3.057 17.761 21.039 1.00 98.44 157 ALA A O 1
ATOM 1196 N N . GLN A 1 158 ? 0.941 17.027 20.869 1.00 98.50 158 GLN A N 1
ATOM 1197 C CA . GLN A 1 158 ? 1.301 15.700 20.368 1.00 98.50 158 GLN A CA 1
ATOM 1198 C C . GLN A 1 158 ? 1.749 15.737 18.900 1.00 98.50 158 GLN A C 1
ATOM 1200 O O . GLN A 1 158 ? 2.735 15.085 18.562 1.00 98.50 158 GLN A O 1
ATOM 1205 N N . LEU A 1 159 ? 1.090 16.528 18.046 1.00 98.56 159 LEU A N 1
ATOM 1206 C CA . LEU A 1 159 ? 1.500 16.722 16.648 1.00 98.56 159 LEU A CA 1
ATOM 1207 C C . LEU A 1 159 ? 2.876 17.398 16.544 1.00 98.56 159 LEU A C 1
ATOM 1209 O O . LEU A 1 159 ? 3.730 16.957 15.774 1.00 98.56 159 LEU A O 1
ATOM 1213 N N . ASP A 1 160 ? 3.131 18.417 17.366 1.00 98.50 160 ASP A N 1
ATOM 1214 C CA . ASP A 1 160 ? 4.438 19.072 17.461 1.00 98.50 160 ASP A CA 1
ATOM 1215 C C . ASP A 1 160 ? 5.524 18.086 17.896 1.00 98.50 160 ASP A C 1
ATOM 1217 O O . ASP A 1 160 ? 6.624 18.079 17.337 1.00 98.50 160 ASP A O 1
ATOM 1221 N N . LEU A 1 161 ? 5.221 17.227 18.875 1.00 98.38 161 LEU A N 1
ATOM 1222 C CA . LEU A 1 161 ? 6.138 16.189 19.335 1.00 98.38 161 LEU A CA 1
ATOM 1223 C C . LEU A 1 161 ? 6.453 15.179 18.224 1.00 98.38 161 LEU A C 1
ATOM 1225 O O . LEU A 1 161 ? 7.623 14.842 18.027 1.00 98.38 161 LEU A O 1
ATOM 1229 N N . PHE A 1 162 ? 5.427 14.730 17.501 1.00 98.25 162 PHE A N 1
ATOM 1230 C CA . PHE A 1 162 ? 5.544 13.800 16.384 1.00 98.25 162 PHE A CA 1
ATOM 1231 C C . PHE A 1 162 ? 6.445 14.366 15.277 1.00 98.25 162 PHE A C 1
ATOM 1233 O O . PHE A 1 162 ? 7.449 13.750 14.914 1.00 98.25 162 PHE A O 1
ATOM 1240 N N . VAL A 1 163 ? 6.158 15.588 14.812 1.00 94.31 163 VAL A N 1
ATOM 1241 C CA . VAL A 1 163 ? 6.936 16.258 13.757 1.00 94.31 163 VAL A CA 1
ATOM 1242 C C . VAL A 1 163 ? 8.367 16.539 14.203 1.00 94.31 163 VAL A C 1
ATOM 1244 O O . VAL A 1 163 ? 9.306 16.285 13.450 1.00 94.31 163 VAL A O 1
ATOM 1247 N N . LYS A 1 164 ? 8.561 17.026 15.435 1.00 97.56 164 LYS A N 1
ATOM 1248 C CA . LYS A 1 164 ? 9.894 17.302 15.994 1.00 97.56 164 LYS A CA 1
ATOM 1249 C C . LYS A 1 164 ? 10.796 16.068 15.950 1.00 97.56 164 LYS A C 1
ATOM 1251 O O . LYS A 1 164 ? 11.995 16.208 15.723 1.00 97.56 164 LYS A O 1
ATOM 1256 N N . ASN A 1 165 ? 10.242 14.886 16.218 1.00 96.12 165 ASN A N 1
ATOM 1257 C CA . ASN A 1 165 ? 11.009 13.644 16.262 1.00 96.12 165 ASN A CA 1
ATOM 1258 C C . ASN A 1 165 ? 11.097 12.918 14.911 1.00 96.12 165 ASN A C 1
ATOM 1260 O O . ASN A 1 165 ? 11.865 11.964 14.825 1.00 96.12 165 ASN A O 1
ATOM 1264 N N . GLN A 1 166 ? 10.355 13.359 13.886 1.00 87.94 166 GLN A N 1
ATOM 1265 C CA . GLN A 1 166 ? 10.326 12.744 12.550 1.00 87.94 166 GLN A CA 1
ATOM 1266 C C . GLN A 1 166 ? 10.060 11.231 12.605 1.00 87.94 166 GLN A C 1
ATOM 1268 O O . GLN A 1 166 ? 10.728 10.442 11.940 1.00 87.94 166 GLN A O 1
ATOM 1273 N N . TRP A 1 167 ? 9.117 10.808 13.452 1.00 89.75 167 TRP A N 1
ATOM 1274 C CA . TRP A 1 167 ? 8.784 9.391 13.569 1.00 89.75 167 TRP A CA 1
ATOM 1275 C C . TRP A 1 167 ? 8.117 8.888 12.294 1.00 89.75 167 TRP A C 1
ATOM 1277 O O . TRP A 1 167 ? 7.071 9.397 11.902 1.00 89.75 167 TRP A O 1
ATOM 1287 N N . ASP A 1 168 ? 8.693 7.851 11.692 1.00 85.25 168 ASP A N 1
ATOM 1288 C CA . ASP A 1 168 ? 8.163 7.189 10.500 1.00 85.25 168 ASP A CA 1
ATOM 1289 C C . ASP A 1 168 ? 6.989 6.249 10.843 1.00 85.25 168 ASP A C 1
ATOM 1291 O O . ASP A 1 168 ? 7.050 5.029 10.701 1.00 85.25 168 ASP A O 1
ATOM 1295 N N . LEU A 1 169 ? 5.920 6.837 11.379 1.00 90.25 169 LEU A N 1
ATOM 1296 C CA . LEU A 1 169 ? 4.684 6.173 11.783 1.00 90.25 169 LEU A CA 1
ATOM 1297 C C . LEU A 1 169 ? 3.486 6.887 11.138 1.00 90.25 169 LEU A C 1
ATOM 1299 O O . LEU A 1 169 ? 3.527 8.104 10.962 1.00 90.25 169 LEU A O 1
ATOM 1303 N N . PRO A 1 170 ? 2.394 6.185 10.805 1.00 93.94 170 PRO A N 1
ATOM 1304 C CA . PRO A 1 170 ? 1.125 6.848 10.533 1.00 93.94 170 PRO A CA 1
ATOM 1305 C C . PRO A 1 170 ? 0.521 7.416 11.829 1.00 93.94 170 PRO A C 1
ATOM 1307 O O . PRO A 1 170 ? 0.823 6.953 12.936 1.00 93.94 170 PRO A O 1
ATOM 1310 N N . LEU A 1 171 ? -0.366 8.402 11.691 1.00 97.69 171 LEU A N 1
ATOM 1311 C CA . LEU A 1 171 ? -1.196 8.879 12.799 1.00 97.69 171 LEU A CA 1
ATOM 1312 C C . LEU A 1 171 ? -2.456 8.016 12.959 1.00 97.69 171 LEU A C 1
ATOM 1314 O O . LEU A 1 171 ? -3.078 7.634 11.970 1.00 97.69 171 LEU A O 1
ATOM 1318 N N . PHE A 1 172 ? -2.866 7.765 14.201 1.00 98.50 172 PHE A N 1
ATOM 1319 C CA . PHE A 1 172 ? -4.148 7.143 14.543 1.00 98.50 172 PHE A CA 1
ATOM 1320 C C . PHE A 1 172 ? -5.044 8.175 15.240 1.00 98.50 172 PHE A C 1
ATOM 1322 O O . PHE A 1 172 ? -4.791 8.563 16.382 1.00 98.50 172 PHE A O 1
ATOM 1329 N N . LEU A 1 173 ? -6.040 8.685 14.515 1.00 98.62 173 LEU A N 1
ATOM 1330 C CA . LEU A 1 173 ? -6.689 9.969 14.783 1.00 98.62 173 LEU A CA 1
ATOM 1331 C C . LEU A 1 173 ? -8.145 9.813 15.222 1.00 98.62 173 LEU A C 1
ATOM 1333 O O . LEU A 1 173 ? -8.921 9.133 14.557 1.00 98.62 173 LEU A O 1
ATOM 1337 N N . HIS A 1 174 ? -8.531 10.519 16.282 1.00 98.44 174 HIS A N 1
ATOM 1338 C CA . HIS A 1 174 ? -9.902 10.578 16.786 1.00 98.44 174 HIS A CA 1
ATOM 1339 C C . HIS A 1 174 ? -10.592 11.883 16.375 1.00 98.44 174 HIS A C 1
ATOM 1341 O O . HIS A 1 174 ? -10.062 12.975 16.593 1.00 98.44 174 HIS A O 1
ATOM 1347 N N . CYS A 1 175 ? -11.813 11.794 15.846 1.00 97.62 175 CYS A N 1
ATOM 1348 C CA . CYS A 1 175 ? -12.637 12.969 15.578 1.00 97.62 175 CYS A CA 1
ATOM 1349 C C . CYS A 1 175 ? -14.118 12.685 15.852 1.00 97.62 175 CYS A C 1
ATOM 1351 O O . CYS A 1 175 ? -14.775 11.967 15.094 1.00 97.62 175 CYS A O 1
ATOM 1353 N N . ARG A 1 176 ? -14.675 13.326 16.884 1.00 95.75 176 ARG A N 1
ATOM 1354 C CA . ARG A 1 176 ? -16.104 13.260 17.214 1.00 95.75 176 ARG A CA 1
ATOM 1355 C C . ARG A 1 176 ? -16.666 14.652 17.468 1.00 95.75 176 ARG A C 1
ATOM 1357 O O . ARG A 1 176 ? -16.176 15.383 18.323 1.00 95.75 176 ARG A O 1
ATOM 1364 N N . ASN A 1 177 ? -17.684 15.022 16.685 1.00 94.75 177 ASN A N 1
ATOM 1365 C CA . ASN A 1 177 ? -18.399 16.301 16.789 1.00 94.75 177 ASN A CA 1
ATOM 1366 C C . ASN A 1 177 ? -17.479 17.551 16.783 1.00 94.75 177 ASN A C 1
ATOM 1368 O O . ASN A 1 177 ? -17.820 18.602 17.320 1.00 94.75 177 ASN A O 1
ATOM 1372 N N . ALA A 1 178 ? -16.297 17.422 16.171 1.00 97.06 178 ALA A N 1
ATOM 1373 C CA . ALA A 1 178 ? -15.201 18.392 16.220 1.00 97.06 178 ALA A CA 1
ATOM 1374 C C . ALA A 1 178 ? -14.518 18.584 14.851 1.00 97.06 178 ALA A C 1
ATOM 1376 O O . ALA A 1 178 ? -13.356 18.973 14.783 1.00 97.06 178 ALA A O 1
ATOM 1377 N N . PHE A 1 179 ? -15.221 18.271 13.757 1.00 98.12 179 PHE A N 1
ATOM 1378 C CA . PHE A 1 179 ? -14.631 18.118 12.423 1.00 98.12 179 PHE A CA 1
ATOM 1379 C C . PHE A 1 179 ? -13.888 19.360 11.917 1.00 98.12 179 PHE A C 1
ATOM 1381 O O . PHE A 1 179 ? -12.752 19.246 11.464 1.00 98.12 179 PHE A O 1
ATOM 1388 N N . ASP A 1 180 ? -14.504 20.538 12.012 1.00 98.06 180 ASP A N 1
ATOM 1389 C CA . ASP A 1 180 ? -13.915 21.769 11.475 1.00 98.06 180 ASP A CA 1
ATOM 1390 C C . ASP A 1 180 ? -12.617 22.127 12.210 1.00 98.06 180 ASP A C 1
ATOM 1392 O O . ASP A 1 180 ? -11.583 22.345 11.580 1.00 98.06 180 ASP A O 1
ATOM 1396 N N . ASP A 1 181 ? -12.643 22.073 13.543 1.00 98.44 181 ASP A N 1
ATOM 1397 C CA . ASP A 1 181 ? -11.469 22.303 14.388 1.00 98.44 181 ASP A CA 1
ATOM 1398 C C . ASP A 1 181 ? -10.392 21.230 14.182 1.00 98.44 181 ASP A C 1
ATOM 1400 O O . ASP A 1 181 ? -9.198 21.531 14.235 1.00 98.44 181 ASP A O 1
ATOM 1404 N N . PHE A 1 182 ? -10.788 19.979 13.935 1.00 98.62 182 PHE A N 1
ATOM 1405 C CA . PHE A 1 182 ? -9.867 18.891 13.617 1.00 98.62 182 PHE A CA 1
ATOM 1406 C C . PHE A 1 182 ? -9.141 19.157 12.292 1.00 98.62 182 PHE A C 1
ATOM 1408 O O . PHE A 1 182 ? -7.911 19.101 12.244 1.00 98.62 182 PHE A O 1
ATOM 1415 N N . VAL A 1 183 ? -9.878 19.503 11.230 1.00 98.06 183 VAL A N 1
ATOM 1416 C CA . VAL A 1 183 ? -9.309 19.823 9.911 1.00 98.06 183 VAL A CA 1
ATOM 1417 C C . VAL A 1 183 ? -8.426 21.067 9.984 1.00 98.06 183 VAL A C 1
ATOM 1419 O O . VAL A 1 183 ? -7.319 21.056 9.440 1.00 98.06 183 VAL A O 1
ATOM 1422 N N . GLU A 1 184 ? -8.871 22.118 10.677 1.00 98.44 184 GLU A N 1
ATOM 1423 C CA . GLU A 1 184 ? -8.082 23.333 10.910 1.00 98.44 184 GLU A CA 1
ATOM 1424 C C . GLU A 1 184 ? -6.765 22.999 11.621 1.00 98.44 184 GLU A C 1
ATOM 1426 O O . GLU A 1 184 ? -5.700 23.433 11.184 1.00 98.44 184 GLU A O 1
ATOM 1431 N N . THR A 1 185 ? -6.824 22.171 12.668 1.00 98.38 185 THR A N 1
ATOM 1432 C CA . THR A 1 185 ? -5.644 21.773 13.445 1.00 98.38 185 THR A CA 1
ATOM 1433 C C . THR A 1 185 ? -4.683 20.906 12.632 1.00 98.38 185 THR A C 1
ATOM 1435 O O . THR A 1 185 ? -3.476 21.087 12.745 1.00 98.38 185 THR A O 1
ATOM 1438 N N . MET A 1 186 ? -5.185 19.993 11.793 1.00 96.94 186 MET A N 1
ATOM 1439 C CA . MET A 1 186 ? -4.354 19.077 10.999 1.00 96.94 186 MET A CA 1
ATOM 1440 C C . MET A 1 186 ? -3.722 19.721 9.763 1.00 96.94 186 MET A C 1
ATOM 1442 O O . MET A 1 186 ? -2.617 19.342 9.377 1.00 96.94 186 MET A O 1
ATOM 1446 N N . THR A 1 187 ? -4.387 20.701 9.144 1.00 92.19 187 THR A N 1
ATOM 1447 C CA . THR A 1 187 ? -3.950 21.313 7.874 1.00 92.19 187 THR A CA 1
ATOM 1448 C C . THR A 1 187 ? -2.471 21.757 7.875 1.00 92.19 187 THR A C 1
ATOM 1450 O O . THR A 1 187 ? -1.755 21.393 6.942 1.00 92.19 187 THR A O 1
ATOM 1453 N N . PRO A 1 188 ? -1.941 22.445 8.910 1.00 95.50 188 PRO A N 1
ATOM 1454 C CA . PRO A 1 188 ? -0.536 22.870 8.961 1.00 95.50 188 PRO A CA 1
ATOM 1455 C C . PRO A 1 188 ? 0.491 21.736 9.111 1.00 95.50 188 PRO A C 1
ATOM 1457 O O . PRO A 1 188 ? 1.701 21.996 9.067 1.00 95.50 188 PRO A O 1
ATOM 1460 N N . TYR A 1 189 ? 0.039 20.506 9.367 1.00 93.19 189 TYR A N 1
ATOM 1461 C CA . TYR A 1 189 ? 0.888 19.336 9.584 1.00 93.19 189 TYR A CA 1
ATOM 1462 C C . TYR A 1 189 ? 0.922 18.398 8.382 1.00 93.19 189 TYR A C 1
ATOM 1464 O O . TYR A 1 189 ? 1.852 17.606 8.308 1.00 93.19 189 TYR A O 1
ATOM 1472 N N . MET A 1 190 ? -0.019 18.501 7.436 1.00 86.00 190 MET A N 1
ATOM 1473 C CA . MET A 1 190 ? -0.186 17.526 6.348 1.00 86.00 190 MET A CA 1
ATOM 1474 C C . MET A 1 190 ? 1.093 17.263 5.550 1.00 86.00 190 MET A C 1
ATOM 1476 O O . MET A 1 190 ? 1.484 16.114 5.383 1.00 86.00 190 MET A O 1
ATOM 1480 N N . GLU A 1 191 ? 1.797 18.318 5.140 1.00 79.31 191 GLU A N 1
ATOM 1481 C CA . GLU A 1 191 ? 3.060 18.217 4.388 1.00 79.31 191 GLU A CA 1
ATOM 1482 C C . GLU A 1 191 ? 4.237 17.690 5.229 1.00 79.31 191 GLU A C 1
ATOM 1484 O O . GLU A 1 191 ? 5.310 17.404 4.705 1.00 79.31 191 GLU A O 1
ATOM 1489 N N . LYS A 1 192 ? 4.060 17.584 6.550 1.00 83.62 192 LYS A N 1
ATOM 1490 C CA . LYS A 1 192 ? 5.081 17.152 7.514 1.00 83.62 192 LYS A CA 1
ATOM 1491 C C . LYS A 1 192 ? 4.878 15.705 7.971 1.00 83.62 192 LYS A C 1
ATOM 1493 O O . LYS A 1 192 ? 5.695 15.210 8.747 1.00 83.62 192 LYS A O 1
ATOM 1498 N N . LEU A 1 193 ? 3.793 15.045 7.555 1.00 77.69 193 LEU A N 1
ATOM 1499 C CA . LEU A 1 193 ? 3.500 13.663 7.934 1.00 77.69 193 LEU A CA 1
ATOM 1500 C C . LEU A 1 193 ? 4.208 12.691 6.978 1.00 77.69 193 LEU A C 1
ATOM 1502 O O . LEU A 1 193 ? 3.986 12.778 5.773 1.00 77.69 193 LEU A O 1
ATOM 1506 N N . PRO A 1 194 ? 4.993 11.720 7.477 1.00 72.75 194 PRO A N 1
ATOM 1507 C CA . PRO A 1 194 ? 5.703 10.779 6.611 1.00 72.75 194 PRO A CA 1
ATOM 1508 C C . PRO A 1 194 ? 4.777 9.731 5.977 1.00 72.75 194 PRO A C 1
ATOM 1510 O O . PRO A 1 194 ? 5.027 9.289 4.861 1.00 72.75 194 PRO A O 1
ATOM 1513 N N . ARG A 1 195 ? 3.701 9.330 6.674 1.00 72.62 195 ARG A N 1
ATOM 1514 C CA . ARG A 1 195 ? 2.818 8.216 6.267 1.00 72.62 195 ARG A CA 1
ATOM 1515 C C . ARG A 1 195 ? 1.317 8.544 6.292 1.00 72.62 195 ARG A C 1
ATOM 1517 O O . ARG A 1 195 ? 0.495 7.640 6.188 1.00 72.62 195 ARG A O 1
ATOM 1524 N N . GLY A 1 196 ? 0.940 9.816 6.454 1.00 86.88 196 GLY A N 1
ATOM 1525 C CA . GLY A 1 196 ? -0.462 10.222 6.622 1.00 86.88 196 GLY A CA 1
ATOM 1526 C C . GLY A 1 196 ? -1.073 9.698 7.930 1.00 86.88 196 GLY A C 1
ATOM 1527 O O . GLY A 1 196 ? -0.455 9.792 8.994 1.00 86.88 196 GLY A O 1
ATOM 1528 N N . GLY A 1 197 ? -2.291 9.158 7.870 1.00 91.38 197 GLY A N 1
ATOM 1529 C CA . GLY A 1 197 ? -2.964 8.598 9.042 1.00 91.38 197 GLY A CA 1
ATOM 1530 C C . GLY A 1 197 ? -4.344 8.009 8.763 1.00 91.38 197 GLY A C 1
ATOM 1531 O O . GLY A 1 197 ? -4.863 8.084 7.649 1.00 91.38 197 GLY A O 1
ATOM 1532 N N . LEU A 1 198 ? -4.935 7.439 9.807 1.00 97.56 198 LEU A N 1
ATOM 1533 C CA . LEU A 1 198 ? -6.278 6.872 9.822 1.00 97.56 198 LEU A CA 1
ATOM 1534 C C . LEU A 1 198 ? -7.153 7.685 10.777 1.00 97.56 198 LEU A C 1
ATOM 1536 O O . LEU A 1 198 ? -6.823 7.782 11.959 1.00 97.56 198 LEU A O 1
ATOM 1540 N N . VAL A 1 199 ? -8.265 8.240 10.288 1.00 98.38 199 VAL A N 1
ATOM 1541 C CA . VAL A 1 199 ? -9.322 8.772 11.160 1.00 98.38 199 VAL A CA 1
ATOM 1542 C C . VAL A 1 199 ? -10.244 7.622 11.527 1.00 98.38 199 VAL A C 1
ATOM 1544 O O . VAL A 1 199 ? -11.000 7.129 10.685 1.00 98.38 199 VAL A O 1
ATOM 1547 N N . HIS A 1 200 ? -10.127 7.162 12.768 1.00 97.88 200 HIS A N 1
ATOM 1548 C CA . HIS A 1 200 ? -10.799 5.948 13.205 1.00 97.88 200 HIS A CA 1
ATOM 1549 C C . HIS A 1 200 ? -12.227 6.209 13.688 1.00 97.88 200 HIS A C 1
ATOM 1551 O O . HIS A 1 200 ? -12.604 7.350 13.974 1.00 97.88 200 HIS A O 1
ATOM 1557 N N . SER A 1 201 ? -13.037 5.151 13.751 1.00 96.69 201 SER A N 1
ATOM 1558 C CA . SER A 1 201 ? -14.415 5.147 14.255 1.00 96.69 201 SER A CA 1
ATOM 1559 C C . SER A 1 201 ? -15.247 6.279 13.658 1.00 96.69 201 SER A C 1
ATOM 1561 O O . SER A 1 201 ? -15.997 6.986 14.349 1.00 96.69 201 SER A O 1
ATOM 1563 N N . PHE A 1 202 ? -15.079 6.499 12.348 1.00 96.56 202 PHE A N 1
ATOM 1564 C CA . PHE A 1 202 ? -15.593 7.695 11.706 1.00 96.56 202 PHE A CA 1
ATOM 1565 C C . PHE A 1 202 ? -17.123 7.647 11.636 1.00 96.56 202 PHE A C 1
ATOM 1567 O O . PHE A 1 202 ? -17.737 6.722 11.090 1.00 96.56 202 PHE A O 1
ATOM 1574 N N . VAL A 1 203 ? -17.743 8.678 12.210 1.00 92.75 203 VAL A N 1
ATOM 1575 C CA . VAL A 1 203 ? -19.186 8.930 12.147 1.00 92.75 203 VAL A CA 1
ATOM 1576 C C . VAL A 1 203 ? -19.352 10.405 11.816 1.00 92.75 203 VAL A C 1
ATOM 1578 O O . VAL A 1 203 ? -19.223 11.268 12.683 1.00 92.75 203 VAL A O 1
ATOM 1581 N N . GLY A 1 204 ? -19.596 10.673 10.542 1.00 92.31 204 GLY A N 1
ATOM 1582 C CA . GLY A 1 204 ? -19.804 12.002 9.987 1.00 92.31 204 GLY A CA 1
ATOM 1583 C C . GLY A 1 204 ? -20.547 11.907 8.660 1.00 92.31 204 GLY A C 1
ATOM 1584 O O . GLY A 1 204 ? -21.009 10.828 8.272 1.00 92.31 204 GLY A O 1
ATOM 1585 N N . SER A 1 205 ? -20.659 13.032 7.963 1.00 96.62 205 SER A N 1
ATOM 1586 C CA . SER A 1 205 ? -21.293 13.088 6.647 1.00 96.62 205 SER A CA 1
ATOM 1587 C C . SER A 1 205 ? -20.362 12.572 5.540 1.00 96.62 205 SER A C 1
ATOM 1589 O O . SER A 1 205 ? -19.141 12.478 5.704 1.00 96.62 205 SER A O 1
ATOM 1591 N N . ALA A 1 206 ? -20.929 12.282 4.365 1.00 96.94 206 ALA A N 1
ATOM 1592 C CA . ALA A 1 206 ? -20.144 11.926 3.182 1.00 96.94 206 ALA A CA 1
ATOM 1593 C C . ALA A 1 206 ? -19.152 13.033 2.781 1.00 96.94 206 ALA A C 1
ATOM 1595 O O . ALA A 1 206 ? -18.007 12.734 2.462 1.00 96.94 206 ALA A O 1
ATOM 1596 N N . SER A 1 207 ? -19.550 14.307 2.876 1.00 97.88 207 SER A N 1
ATOM 1597 C CA . SER A 1 207 ? -18.673 15.437 2.538 1.00 97.88 207 SER A CA 1
ATOM 1598 C C . SER A 1 207 ? -17.495 15.582 3.504 1.00 97.88 207 SER A C 1
ATOM 1600 O O . SER A 1 207 ? -16.390 15.930 3.090 1.00 97.88 207 SER A O 1
ATOM 1602 N N . GLN A 1 208 ? -17.706 15.285 4.788 1.00 98.19 208 GLN A N 1
ATOM 1603 C CA . GLN A 1 208 ? -16.633 15.251 5.778 1.00 98.19 208 GLN A CA 1
ATOM 1604 C C . GLN A 1 208 ? -15.645 14.117 5.479 1.00 98.19 208 GLN A C 1
ATOM 1606 O O . GLN A 1 208 ? -14.437 14.342 5.478 1.00 98.19 208 GLN A O 1
ATOM 1611 N N . MET A 1 209 ? -16.146 12.922 5.154 1.00 97.81 209 MET A N 1
ATOM 1612 C CA . MET A 1 209 ? -15.308 11.792 4.739 1.00 97.81 209 MET A CA 1
ATOM 1613 C C . MET A 1 209 ? -14.498 12.111 3.477 1.00 97.81 209 MET A C 1
ATOM 1615 O O . MET A 1 209 ? -13.280 11.951 3.481 1.00 97.81 209 MET A O 1
ATOM 1619 N N . GLU A 1 210 ? -15.138 12.634 2.428 1.00 93.06 210 GLU A N 1
ATOM 1620 C CA . GLU A 1 210 ? -14.471 13.034 1.180 1.00 93.06 210 GLU A CA 1
ATOM 1621 C C . GLU A 1 210 ? -13.362 14.059 1.444 1.00 93.06 210 GLU A C 1
ATOM 1623 O O . GLU A 1 210 ? -12.271 13.966 0.877 1.00 93.06 210 GLU A O 1
ATOM 1628 N N . LYS A 1 211 ? -13.599 15.007 2.360 1.00 94.62 211 LYS A N 1
ATOM 1629 C CA . LYS A 1 211 ? -12.578 15.965 2.781 1.00 94.62 211 LYS A CA 1
ATOM 1630 C C . LYS A 1 211 ? -11.385 15.271 3.449 1.00 94.62 211 LYS A C 1
ATOM 1632 O O . LYS A 1 211 ? -10.257 15.598 3.087 1.00 94.62 211 LYS A O 1
ATOM 1637 N N . LEU A 1 212 ? -11.597 14.314 4.356 1.00 92.19 212 LEU A N 1
ATOM 1638 C CA . LEU A 1 212 ? -10.502 13.554 4.983 1.00 92.19 212 LEU A CA 1
ATOM 1639 C C . LEU A 1 212 ? -9.692 12.761 3.954 1.00 92.19 212 LEU A C 1
ATOM 1641 O O . LEU A 1 212 ? -8.464 12.842 3.951 1.00 92.19 212 LEU A O 1
ATOM 1645 N N . VAL A 1 213 ? -10.371 12.074 3.033 1.00 85.81 213 VAL A N 1
ATOM 1646 C CA . VAL A 1 213 ? -9.716 11.319 1.956 1.00 85.81 213 VAL A CA 1
ATOM 1647 C C . VAL A 1 213 ? -8.925 12.246 1.034 1.00 85.81 213 VAL A C 1
ATOM 1649 O O . VAL A 1 213 ? -7.786 11.942 0.695 1.00 85.81 213 VAL A O 1
ATOM 1652 N N . SER A 1 214 ? -9.458 13.425 0.693 1.00 78.50 214 SER A N 1
ATOM 1653 C CA . SER A 1 214 ? -8.732 14.414 -0.122 1.00 78.50 214 SER A CA 1
ATOM 1654 C C . SER A 1 214 ? -7.485 14.981 0.566 1.00 78.50 214 SER A C 1
ATOM 1656 O O . SER A 1 214 ? -6.575 15.459 -0.104 1.00 78.50 214 SER A O 1
ATOM 1658 N N . MET A 1 215 ? -7.435 14.931 1.901 1.00 82.75 215 MET A N 1
ATOM 1659 C CA . MET A 1 215 ? -6.243 15.275 2.677 1.00 82.75 215 MET A CA 1
ATOM 1660 C C . MET A 1 215 ? -5.238 14.114 2.739 1.00 82.75 215 MET A C 1
ATOM 1662 O O . MET A 1 215 ? -4.143 14.299 3.247 1.00 82.75 215 MET A O 1
ATOM 1666 N N . GLY A 1 216 ? -5.565 12.931 2.216 1.00 79.12 216 GLY A N 1
ATOM 1667 C CA . GLY A 1 216 ? -4.693 11.756 2.252 1.00 79.12 216 GLY A CA 1
ATOM 1668 C C . GLY A 1 216 ? -4.847 10.895 3.507 1.00 79.12 216 GLY A C 1
ATOM 1669 O O . GLY A 1 216 ? -3.951 10.107 3.808 1.00 79.12 216 GLY A O 1
ATOM 1670 N N . PHE A 1 217 ? -5.952 11.033 4.248 1.00 87.75 217 PHE A N 1
ATOM 1671 C CA . PHE A 1 217 ? -6.279 10.131 5.352 1.00 87.75 217 PHE A CA 1
ATOM 1672 C C . PHE A 1 217 ? -7.122 8.944 4.890 1.00 87.75 217 PHE A C 1
ATOM 1674 O O . PHE A 1 217 ? -8.006 9.081 4.045 1.00 87.75 217 PHE A O 1
ATOM 1681 N N . GLY A 1 218 ? -6.893 7.792 5.518 1.00 94.12 218 GLY A N 1
ATOM 1682 C CA . GLY A 1 218 ? -7.865 6.704 5.521 1.00 94.12 218 GLY A CA 1
ATOM 1683 C C . GLY A 1 218 ? -8.981 6.957 6.536 1.00 94.12 218 GLY A C 1
ATOM 1684 O O . GLY A 1 218 ? -8.835 7.767 7.458 1.00 94.12 218 GLY A O 1
ATOM 1685 N N . VAL A 1 219 ? -10.074 6.208 6.406 1.00 97.75 219 VAL A N 1
ATOM 1686 C CA . VAL A 1 219 ? -11.167 6.157 7.385 1.00 97.75 219 VAL A CA 1
ATOM 1687 C C . VAL A 1 219 ? -11.497 4.708 7.729 1.00 97.75 219 VAL A C 1
ATOM 1689 O O . VAL A 1 219 ? -11.557 3.851 6.844 1.00 97.75 219 VAL A O 1
ATOM 1692 N N . SER A 1 220 ? -11.727 4.424 9.010 1.00 98.25 220 SER A N 1
ATOM 1693 C CA . SER A 1 220 ? -12.259 3.130 9.443 1.00 98.25 220 SER A CA 1
ATOM 1694 C C . SER A 1 220 ? -13.696 3.243 9.924 1.00 98.25 220 SER A C 1
ATOM 1696 O O . SER A 1 220 ? -14.167 4.297 10.364 1.00 98.25 220 SER A O 1
ATOM 1698 N N . VAL A 1 221 ? -14.414 2.131 9.774 1.00 98.44 221 VAL A N 1
ATOM 1699 C CA . VAL A 1 221 ? -15.835 2.023 10.095 1.00 98.44 221 VAL A CA 1
ATOM 1700 C C . VAL A 1 221 ? -16.095 0.811 10.971 1.00 98.44 221 VAL A C 1
ATOM 1702 O O . VAL A 1 221 ? -15.448 -0.228 10.835 1.00 98.44 221 VAL A O 1
ATOM 1705 N N . ASN A 1 222 ? -17.081 0.954 11.850 1.00 98.06 222 ASN A N 1
ATOM 1706 C CA . ASN A 1 222 ? -17.492 -0.062 12.812 1.00 98.06 222 ASN A CA 1
ATOM 1707 C C . ASN A 1 222 ? -19.001 0.052 13.100 1.00 98.06 222 ASN A C 1
ATOM 1709 O O . ASN A 1 222 ? -19.738 0.743 12.395 1.00 98.06 222 ASN A O 1
ATOM 1713 N N . GLY A 1 223 ? -19.486 -0.607 14.156 1.00 96.81 223 GLY A N 1
ATOM 1714 C CA . GLY A 1 223 ? -20.903 -0.577 14.526 1.00 96.81 223 GLY A CA 1
ATOM 1715 C C . GLY A 1 223 ? -21.495 0.818 14.775 1.00 96.81 223 GLY A C 1
ATOM 1716 O O . GLY A 1 223 ? -22.695 1.004 14.554 1.00 96.81 223 GLY A O 1
ATOM 1717 N N . PHE A 1 224 ? -20.700 1.808 15.189 1.00 96.12 224 PHE A N 1
ATOM 1718 C CA . PHE A 1 224 ? -21.136 3.201 15.341 1.00 96.12 224 PHE A CA 1
ATOM 1719 C C . PHE A 1 224 ? -21.411 3.881 13.995 1.00 96.12 224 PHE A C 1
ATOM 1721 O O . PHE A 1 224 ? -22.360 4.659 13.888 1.00 96.12 224 PHE A O 1
ATOM 1728 N N . SER A 1 225 ? -20.668 3.520 12.947 1.00 96.44 225 SER A N 1
ATOM 1729 C CA . SER A 1 225 ? -20.849 4.033 11.581 1.00 96.44 225 SER A CA 1
ATOM 1730 C C . SER A 1 225 ? -22.141 3.535 10.913 1.00 96.44 225 SER A C 1
ATOM 1732 O O . SER A 1 225 ? -22.497 4.004 9.836 1.00 96.44 225 SER A O 1
ATOM 1734 N N . PHE A 1 226 ? -22.876 2.611 11.546 1.00 96.19 226 PHE A N 1
ATOM 1735 C CA . PHE A 1 226 ? -24.077 1.979 10.982 1.00 96.19 226 PHE A CA 1
ATOM 1736 C C . PHE A 1 226 ? -25.387 2.358 11.691 1.00 96.19 226 PHE A C 1
ATOM 1738 O O . PHE A 1 226 ? -26.390 1.652 11.568 1.00 96.19 226 PHE A O 1
ATOM 1745 N N . GLN A 1 227 ? -25.389 3.442 12.473 1.00 93.12 227 GLN A N 1
ATOM 1746 C CA . GLN A 1 227 ? -26.527 3.806 13.331 1.00 93.12 227 GLN A CA 1
ATOM 1747 C C . GLN A 1 227 ? -27.550 4.743 12.672 1.00 93.12 227 GLN A C 1
ATOM 1749 O O . GLN A 1 227 ? -28.695 4.794 13.122 1.00 93.12 227 GLN A O 1
ATOM 1754 N N . THR A 1 228 ? -27.171 5.495 11.635 1.00 93.69 228 THR A N 1
ATOM 1755 C CA . THR A 1 228 ? -28.034 6.503 10.994 1.00 93.69 228 THR A CA 1
ATOM 1756 C C . THR A 1 228 ? -27.964 6.401 9.473 1.00 93.69 228 THR A C 1
ATOM 1758 O O . THR A 1 228 ? -26.943 5.986 8.931 1.00 93.69 228 THR A O 1
ATOM 1761 N N . THR A 1 229 ? -29.027 6.811 8.773 1.00 94.81 229 THR A N 1
ATOM 1762 C CA . THR A 1 229 ? -29.050 6.841 7.299 1.00 94.81 229 THR A CA 1
ATOM 1763 C C . THR A 1 229 ? -27.907 7.682 6.719 1.00 94.81 229 THR A C 1
ATOM 1765 O O . THR A 1 229 ? -27.294 7.274 5.740 1.00 94.81 229 THR A O 1
ATOM 1768 N N . GLU A 1 230 ? -27.573 8.813 7.348 1.00 94.75 230 GLU A N 1
ATOM 1769 C CA . GLU A 1 230 ? -26.466 9.681 6.920 1.00 94.75 230 GLU A CA 1
ATOM 1770 C C . GLU A 1 230 ? -25.109 8.968 7.020 1.00 94.75 230 GLU A C 1
ATOM 1772 O O . GLU A 1 230 ? -24.310 9.011 6.084 1.00 94.75 230 GLU A O 1
ATOM 1777 N N . SER A 1 231 ? -24.857 8.248 8.119 1.00 94.94 231 SER A N 1
ATOM 1778 C CA . SER A 1 231 ? -23.620 7.477 8.271 1.00 94.94 231 SER A CA 1
ATOM 1779 C C . SER A 1 231 ? -23.561 6.293 7.303 1.00 94.94 231 SER A C 1
ATOM 1781 O O . SER A 1 231 ? -22.494 6.003 6.772 1.00 94.94 231 SER A O 1
ATOM 1783 N N . LEU A 1 232 ? -24.693 5.652 6.992 1.00 97.19 232 LEU A N 1
ATOM 1784 C CA . LEU A 1 232 ? -24.738 4.619 5.952 1.00 97.19 232 LEU A CA 1
ATOM 1785 C C . LEU A 1 232 ? -24.427 5.173 4.558 1.00 97.19 232 LEU A C 1
ATOM 1787 O O . LEU A 1 232 ? -23.708 4.532 3.791 1.00 97.19 232 LEU A O 1
ATOM 1791 N N . GLU A 1 233 ? -24.936 6.364 4.233 1.00 97.12 233 GLU A N 1
ATOM 1792 C CA . GLU A 1 233 ? -24.620 7.039 2.975 1.00 97.12 233 GLU A CA 1
ATOM 1793 C C . GLU A 1 233 ? -23.119 7.332 2.892 1.00 97.12 233 GLU A C 1
ATOM 1795 O O . GLU A 1 233 ? -22.484 7.014 1.886 1.00 97.12 233 GLU A O 1
ATOM 1800 N N . MET A 1 234 ? -22.538 7.857 3.973 1.00 97.56 234 MET A N 1
ATOM 1801 C CA . MET A 1 234 ? -21.098 8.066 4.087 1.00 97.56 234 MET A CA 1
ATOM 1802 C C . MET A 1 234 ? -20.323 6.765 3.838 1.00 97.56 234 MET A C 1
ATOM 1804 O O . MET A 1 234 ? -19.483 6.737 2.939 1.00 97.56 234 MET A O 1
ATOM 1808 N N . VAL A 1 235 ? -20.663 5.669 4.530 1.00 98.25 235 VAL A N 1
ATOM 1809 C CA . VAL A 1 235 ? -20.006 4.357 4.363 1.00 98.25 235 VAL A CA 1
ATOM 1810 C C . VAL A 1 235 ? -20.085 3.870 2.914 1.00 98.25 235 VAL A C 1
ATOM 1812 O O . VAL A 1 235 ? -19.090 3.398 2.360 1.00 98.25 235 VAL A O 1
ATOM 1815 N N . SER A 1 236 ? -21.247 4.015 2.267 1.00 97.56 236 SER A N 1
ATOM 1816 C CA . SER A 1 236 ? -21.433 3.588 0.874 1.00 97.56 236 SER A CA 1
ATOM 1817 C C . SER A 1 236 ? -20.497 4.315 -0.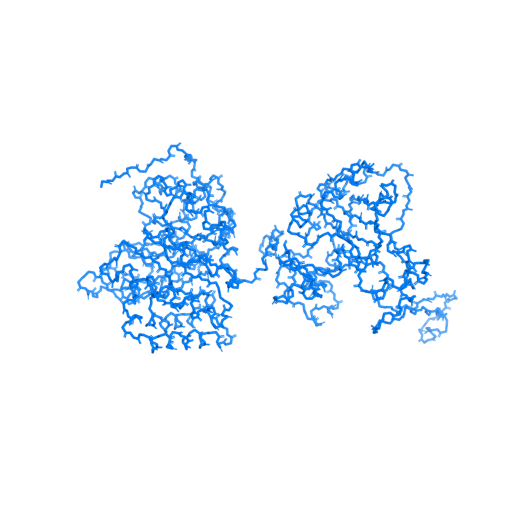102 1.00 97.56 236 SER A C 1
ATOM 1819 O O . SER A 1 236 ? -20.089 3.740 -1.115 1.00 97.56 236 SER A O 1
ATOM 1821 N N . LYS A 1 237 ? -20.080 5.542 0.237 1.00 96.44 237 LYS A N 1
ATOM 1822 C CA . LYS A 1 237 ? -19.245 6.418 -0.594 1.00 96.44 237 LYS A CA 1
ATOM 1823 C C . LYS A 1 237 ? -17.745 6.326 -0.312 1.00 96.44 237 LYS A C 1
ATOM 1825 O O . LYS A 1 237 ? -16.978 6.803 -1.140 1.00 96.44 237 LYS A O 1
ATOM 1830 N N . ILE A 1 238 ? -17.306 5.689 0.780 1.00 96.81 238 ILE A N 1
ATOM 1831 C CA . ILE A 1 238 ? -15.869 5.556 1.096 1.00 96.81 238 ILE A CA 1
ATOM 1832 C C . ILE A 1 238 ? -15.145 4.827 -0.050 1.00 96.81 238 ILE A C 1
ATOM 1834 O O . ILE A 1 238 ? -15.540 3.699 -0.374 1.00 96.81 238 ILE A O 1
ATOM 1838 N N . PRO A 1 239 ? -14.102 5.408 -0.668 1.00 88.12 239 PRO A N 1
ATOM 1839 C CA . PRO A 1 239 ? -13.267 4.701 -1.637 1.00 88.12 239 PRO A CA 1
ATOM 1840 C C . PRO A 1 239 ? -12.607 3.465 -1.013 1.00 88.12 239 PRO A C 1
ATOM 1842 O O . PRO A 1 239 ? -12.124 3.517 0.116 1.00 88.12 239 PRO A O 1
ATOM 1845 N N . LEU A 1 240 ? -12.584 2.334 -1.726 1.00 87.94 240 LEU A N 1
ATOM 1846 C CA . LEU A 1 240 ? -12.042 1.083 -1.173 1.00 87.94 240 LEU A CA 1
ATOM 1847 C C . LEU A 1 240 ? -10.555 1.193 -0.806 1.00 87.94 240 LEU A C 1
ATOM 1849 O O . LEU A 1 240 ? -10.111 0.535 0.123 1.00 87.94 240 LEU A O 1
ATOM 1853 N N . ASP A 1 241 ? -9.787 2.030 -1.494 1.00 83.38 241 ASP A N 1
ATOM 1854 C CA . ASP A 1 241 ? -8.376 2.322 -1.217 1.00 83.38 241 ASP A CA 1
ATOM 1855 C C . ASP A 1 241 ? -8.146 3.269 -0.025 1.00 83.38 241 ASP A C 1
ATOM 1857 O O . ASP A 1 241 ? -7.012 3.408 0.423 1.00 83.38 241 ASP A O 1
ATOM 1861 N N . ALA A 1 242 ? -9.206 3.861 0.532 1.00 87.44 242 ALA A N 1
ATOM 1862 C CA . ALA A 1 242 ? -9.166 4.669 1.752 1.00 87.44 242 ALA A CA 1
ATOM 1863 C C . ALA A 1 242 ? -9.885 4.008 2.946 1.00 87.44 242 ALA A C 1
ATOM 1865 O O . ALA A 1 242 ? -9.907 4.568 4.043 1.00 87.44 242 ALA A O 1
ATOM 1866 N N . LEU A 1 243 ? -10.484 2.831 2.746 1.00 96.12 243 LEU A N 1
ATOM 1867 C CA . LEU A 1 243 ? -11.277 2.120 3.746 1.00 96.12 243 LEU A CA 1
ATOM 1868 C C . LEU A 1 243 ? -10.408 1.203 4.614 1.00 96.12 243 LEU A C 1
ATOM 1870 O O . LEU A 1 243 ? -9.653 0.385 4.095 1.00 96.12 243 LEU A O 1
ATOM 1874 N N . GLN A 1 244 ? -10.604 1.252 5.927 1.00 97.44 244 GLN A N 1
ATOM 1875 C CA . GLN A 1 244 ? -10.168 0.208 6.859 1.00 97.44 244 GLN A CA 1
ATOM 1876 C C . GLN A 1 244 ? -11.358 -0.282 7.700 1.00 97.44 244 GLN A C 1
ATOM 1878 O O . GLN A 1 244 ? -12.416 0.351 7.729 1.00 97.44 244 GLN A O 1
ATOM 1883 N N . LEU A 1 245 ? -11.222 -1.433 8.359 1.00 98.38 245 LEU A N 1
ATOM 1884 C CA . LEU A 1 245 ? -12.290 -2.029 9.169 1.00 98.38 245 LEU A CA 1
ATOM 1885 C C . LEU A 1 245 ? -11.839 -2.189 10.614 1.00 98.38 245 LEU A C 1
ATOM 1887 O O . LEU A 1 245 ? -10.702 -2.569 10.881 1.00 98.38 245 LEU A O 1
ATOM 1891 N N . GLU A 1 246 ? -12.753 -1.956 11.545 1.00 98.31 246 GLU A N 1
ATOM 1892 C CA . GLU A 1 246 ? -12.490 -2.151 12.966 1.00 98.31 246 GLU A CA 1
ATOM 1893 C C . GLU A 1 246 ? -13.753 -2.573 13.721 1.00 98.31 246 GLU A C 1
ATOM 1895 O O . GLU A 1 246 ? -14.876 -2.453 13.221 1.00 98.31 246 GLU A O 1
ATOM 1900 N N . THR A 1 247 ? -13.576 -3.051 14.952 1.00 98.38 247 THR A N 1
ATOM 1901 C CA . THR A 1 247 ? -14.700 -3.319 15.859 1.00 98.38 247 THR A CA 1
ATOM 1902 C C . THR A 1 247 ? -14.915 -2.243 16.911 1.00 98.38 247 THR A C 1
ATOM 1904 O O . THR A 1 247 ? -16.046 -2.108 17.383 1.00 98.38 247 THR A O 1
ATOM 1907 N N . ASP A 1 248 ? -13.859 -1.511 17.279 1.00 97.12 248 ASP A N 1
ATOM 1908 C CA . ASP A 1 248 ? -13.820 -0.627 18.452 1.00 97.12 248 ASP A CA 1
ATOM 1909 C C . ASP A 1 248 ? -14.160 -1.388 19.753 1.00 97.12 248 ASP A C 1
ATOM 1911 O O . ASP A 1 248 ? -14.785 -0.881 20.690 1.00 97.12 248 ASP A O 1
ATOM 1915 N N . ALA A 1 249 ? -13.813 -2.683 19.790 1.00 97.88 249 ALA A N 1
ATOM 1916 C CA . ALA A 1 249 ? -14.152 -3.567 20.895 1.00 97.88 249 ALA A CA 1
ATOM 1917 C C . ALA A 1 249 ? -13.508 -3.074 22.210 1.00 97.88 249 ALA A C 1
ATOM 1919 O O . ALA A 1 249 ? -12.324 -2.724 22.226 1.00 97.88 249 ALA A O 1
ATOM 1920 N N . PRO A 1 250 ? -14.253 -3.082 23.336 1.00 97.31 250 PRO A N 1
ATOM 1921 C CA . PRO A 1 250 ? -15.478 -3.853 23.584 1.00 97.31 250 PRO A CA 1
ATOM 1922 C C . PRO A 1 250 ? -16.798 -3.172 23.173 1.00 97.31 250 PRO A C 1
ATOM 1924 O O . PRO A 1 250 ? -17.874 -3.697 23.478 1.00 97.31 250 PRO A O 1
ATOM 1927 N N . TRP A 1 251 ? -16.738 -2.025 22.496 1.00 95.44 251 TRP A N 1
ATOM 1928 C CA . TRP A 1 251 ? -17.893 -1.234 22.072 1.00 95.44 251 TRP A CA 1
ATOM 1929 C C . TRP A 1 251 ? -18.316 -1.541 20.633 1.00 95.44 251 TRP A C 1
ATOM 1931 O O . TRP A 1 251 ? -17.870 -2.517 20.044 1.00 95.44 251 TRP A O 1
ATOM 1941 N N . GLY A 1 252 ? -19.252 -0.765 20.076 1.00 93.88 252 GLY A N 1
ATOM 1942 C CA . GLY A 1 252 ? -19.647 -0.918 18.671 1.00 93.88 252 GLY A CA 1
ATOM 1943 C C . GLY A 1 252 ? -20.397 -2.219 18.343 1.00 93.88 252 GLY A C 1
ATOM 1944 O O . GLY A 1 252 ? -20.376 -2.659 17.197 1.00 93.88 252 GLY A O 1
ATOM 1945 N N . GLU A 1 253 ? -21.063 -2.857 19.317 1.00 95.38 253 GLU A N 1
ATOM 1946 C CA . GLU A 1 253 ? -21.775 -4.125 19.089 1.00 95.38 253 GLU A CA 1
ATOM 1947 C C . GLU A 1 253 ? -22.828 -4.004 17.970 1.00 95.38 253 GLU A C 1
ATOM 1949 O O . GLU A 1 253 ? -23.804 -3.249 18.059 1.00 95.38 253 GLU A O 1
ATOM 1954 N N . LEU A 1 254 ? -22.682 -4.846 16.945 1.00 94.31 254 LEU A N 1
ATOM 1955 C CA . LEU A 1 254 ? -23.678 -5.038 15.898 1.00 94.31 254 LEU A CA 1
ATOM 1956 C C . LEU A 1 254 ? -24.838 -5.907 16.397 1.00 94.31 254 LEU A C 1
ATOM 1958 O O . LEU A 1 254 ? -24.853 -7.131 16.249 1.00 94.31 254 LEU A O 1
ATOM 1962 N N . LYS A 1 255 ? -25.843 -5.256 16.987 1.00 91.38 255 LYS A N 1
ATOM 1963 C CA . LYS A 1 255 ? -27.033 -5.928 17.526 1.00 91.38 255 LYS A CA 1
ATOM 1964 C C . LYS A 1 255 ? -27.796 -6.671 16.432 1.00 91.38 255 LYS A C 1
ATOM 1966 O O . LYS A 1 255 ? -28.183 -6.081 15.427 1.00 91.38 255 LYS A O 1
ATOM 1971 N N . SER A 1 256 ? -28.147 -7.929 16.694 1.00 89.88 256 SER A N 1
ATOM 1972 C CA . SER A 1 256 ? -28.965 -8.758 15.792 1.00 89.88 256 SER A CA 1
ATOM 1973 C C . SER A 1 256 ? -30.364 -8.192 15.518 1.00 89.88 256 SER A C 1
ATOM 1975 O O . SER A 1 256 ? -31.021 -8.586 14.558 1.00 89.88 256 SER A O 1
ATOM 1977 N N . THR A 1 257 ? -30.835 -7.258 16.349 1.00 90.19 257 THR A N 1
ATOM 1978 C CA . THR A 1 257 ? -32.102 -6.547 16.149 1.00 90.19 257 THR A CA 1
ATOM 1979 C C . THR A 1 257 ? -32.007 -5.390 15.154 1.00 90.19 257 THR A C 1
ATOM 1981 O O . THR A 1 257 ? -33.056 -4.887 14.763 1.00 90.19 257 THR A O 1
ATOM 1984 N N . SER A 1 258 ? -30.803 -4.951 14.768 1.00 92.12 258 SER A N 1
ATOM 1985 C CA . SER A 1 258 ? -30.596 -3.876 13.788 1.00 92.12 258 SER A CA 1
ATOM 1986 C C . SER A 1 258 ? -31.083 -4.298 12.403 1.00 92.12 258 SER A C 1
ATOM 1988 O O . SER A 1 258 ? -30.743 -5.385 11.939 1.00 92.12 258 SER A O 1
ATOM 1990 N N . GLU A 1 259 ? -31.839 -3.432 11.724 1.00 93.94 259 GLU A N 1
ATOM 1991 C CA . GLU A 1 259 ? -32.297 -3.688 10.350 1.00 93.94 259 GLU A CA 1
ATOM 1992 C C . GLU A 1 259 ? -31.119 -3.819 9.373 1.00 93.94 259 GLU A C 1
ATOM 1994 O O . GLU A 1 259 ? -31.136 -4.691 8.511 1.00 93.94 259 GLU A O 1
ATOM 1999 N N . VAL A 1 260 ? -30.040 -3.054 9.585 1.00 95.88 260 VAL A N 1
ATOM 2000 C CA . VAL A 1 260 ? -28.795 -3.152 8.800 1.00 95.88 260 VAL A CA 1
ATOM 2001 C C . VAL A 1 260 ? -28.191 -4.554 8.912 1.00 95.88 260 VAL A C 1
ATOM 2003 O O . VAL A 1 260 ? -27.831 -5.173 7.913 1.00 95.88 260 VAL A O 1
ATOM 2006 N N . VAL A 1 261 ? -28.118 -5.083 10.139 1.00 95.44 261 VAL A N 1
ATOM 2007 C CA . VAL A 1 261 ? -27.558 -6.415 10.409 1.00 95.44 261 VAL A CA 1
ATOM 2008 C C . VAL A 1 261 ? -28.467 -7.504 9.848 1.00 95.44 261 VAL A C 1
ATOM 2010 O O . VAL A 1 261 ? -27.972 -8.452 9.244 1.00 95.44 261 VAL A O 1
ATOM 2013 N N . LYS A 1 262 ? -29.790 -7.377 10.010 1.00 95.38 262 LYS A N 1
ATOM 2014 C CA . LYS A 1 262 ? -30.753 -8.325 9.431 1.00 95.38 262 LYS A CA 1
ATOM 2015 C C . LYS A 1 262 ? -30.647 -8.384 7.907 1.00 95.38 262 LYS A C 1
ATOM 2017 O O . LYS A 1 262 ? -30.748 -9.475 7.356 1.00 95.38 262 LYS A O 1
ATOM 2022 N N . GLN A 1 263 ? -30.446 -7.240 7.252 1.00 96.00 263 GLN A N 1
ATOM 2023 C CA . GLN A 1 263 ? -30.353 -7.160 5.798 1.00 96.00 263 GLN A CA 1
ATOM 2024 C C . GLN A 1 263 ? -29.027 -7.720 5.276 1.00 96.00 263 GLN A C 1
ATOM 2026 O O . GLN A 1 263 ? -29.041 -8.587 4.409 1.00 96.00 263 GLN A O 1
ATOM 2031 N N . TYR A 1 264 ? -27.886 -7.272 5.805 1.00 97.56 264 TYR A N 1
ATOM 2032 C CA . TYR A 1 264 ? -26.590 -7.564 5.180 1.00 97.56 264 TYR A CA 1
ATOM 2033 C C . TYR A 1 264 ? -25.823 -8.735 5.795 1.00 97.56 264 TYR A C 1
ATOM 2035 O O . TYR A 1 264 ? -25.014 -9.357 5.113 1.00 97.56 264 TYR A O 1
ATOM 2043 N N . CYS A 1 265 ? -26.094 -9.111 7.047 1.00 96.12 265 CYS A N 1
ATOM 2044 C CA . CYS A 1 265 ? -25.374 -10.200 7.717 1.00 96.12 265 CYS A CA 1
ATOM 2045 C C . CYS A 1 265 ? -26.100 -11.552 7.643 1.00 96.12 265 CYS A C 1
ATOM 2047 O O . CYS A 1 265 ? -25.766 -12.462 8.403 1.00 96.12 265 CYS A O 1
ATOM 2049 N N . ALA A 1 266 ? -27.083 -11.707 6.750 1.00 93.38 266 ALA A N 1
ATOM 2050 C CA . ALA A 1 266 ? -27.853 -12.945 6.604 1.00 93.38 266 ALA A CA 1
ATOM 2051 C C . ALA A 1 266 ? -26.973 -14.172 6.282 1.00 93.38 266 ALA A C 1
ATOM 2053 O O . ALA A 1 266 ? -27.281 -15.277 6.723 1.00 93.38 266 ALA A O 1
ATOM 2054 N N . ASN A 1 267 ? -25.860 -13.958 5.571 1.00 93.12 267 ASN A N 1
ATOM 2055 C CA . ASN A 1 267 ? -24.906 -14.995 5.166 1.00 93.12 267 ASN A CA 1
ATOM 2056 C C . ASN A 1 267 ? -23.638 -15.042 6.043 1.00 93.12 267 ASN A C 1
ATOM 2058 O O . ASN A 1 267 ? -22.674 -15.713 5.683 1.00 93.12 267 ASN A O 1
ATOM 2062 N N . ALA A 1 268 ? -23.612 -14.331 7.177 1.00 92.94 268 ALA A N 1
ATOM 2063 C CA . ALA A 1 268 ? -22.445 -14.288 8.059 1.00 92.94 268 ALA A CA 1
ATOM 2064 C C . ALA A 1 268 ? -22.190 -15.636 8.747 1.00 92.94 268 ALA A C 1
ATOM 2066 O O . ALA A 1 268 ? -23.133 -16.311 9.180 1.00 92.94 268 ALA A O 1
ATOM 2067 N N . ARG A 1 269 ? -20.915 -15.986 8.971 1.00 91.50 269 ARG A N 1
ATOM 2068 C CA . ARG A 1 269 ? -20.576 -17.156 9.797 1.00 91.50 269 ARG A CA 1
ATOM 2069 C C . ARG A 1 269 ? -21.150 -17.029 11.223 1.00 91.50 269 ARG A C 1
ATOM 2071 O O . ARG A 1 269 ? -21.269 -15.915 11.769 1.00 91.50 269 ARG A O 1
ATOM 2078 N N . PRO A 1 270 ? -21.511 -18.158 11.865 1.00 93.00 270 PRO A N 1
ATOM 2079 C CA . PRO A 1 270 ? -21.950 -18.159 13.256 1.00 93.00 270 PRO A CA 1
ATOM 2080 C C . PRO A 1 270 ? -20.889 -17.556 14.185 1.00 93.00 270 PRO A C 1
ATOM 2082 O O . PRO A 1 270 ? -19.706 -17.859 14.056 1.00 93.00 270 PRO A O 1
ATOM 2085 N N . LEU A 1 271 ? -21.316 -16.727 15.142 1.00 94.69 271 LEU A N 1
ATOM 2086 C CA . LEU A 1 271 ? -20.432 -16.260 16.215 1.00 94.69 271 LEU A CA 1
ATOM 2087 C C . LEU A 1 271 ? -20.183 -17.365 17.245 1.00 94.69 271 LEU A C 1
ATOM 2089 O O . LEU A 1 271 ? -21.030 -18.254 17.408 1.00 94.69 271 LEU A O 1
ATOM 2093 N N . PRO A 1 272 ? -19.086 -17.263 18.018 1.00 95.31 272 PRO A N 1
ATOM 2094 C CA . PRO A 1 272 ? -18.926 -18.041 19.236 1.00 95.31 272 PRO A CA 1
ATOM 2095 C C . PRO A 1 272 ? -20.132 -17.882 20.175 1.00 95.31 272 PRO A C 1
ATOM 2097 O O . PRO A 1 272 ? -20.817 -16.855 20.193 1.00 95.31 272 PRO A O 1
ATOM 2100 N N . ALA A 1 273 ? -20.398 -18.905 20.988 1.00 95.62 273 ALA A N 1
ATOM 2101 C CA . ALA A 1 273 ? -21.489 -18.854 21.956 1.00 95.62 273 ALA A CA 1
ATOM 2102 C C . ALA A 1 273 ? -21.308 -17.666 22.917 1.00 95.62 273 ALA A C 1
ATOM 2104 O O . ALA A 1 273 ? -20.197 -17.382 23.353 1.00 95.62 273 ALA A O 1
ATOM 2105 N N . SER A 1 274 ? -22.400 -16.985 23.276 1.00 95.06 274 SER A N 1
ATOM 2106 C CA . SER A 1 274 ? -22.359 -15.812 24.157 1.00 95.06 274 SER A CA 1
ATOM 2107 C C . SER A 1 274 ? -23.104 -16.066 25.468 1.00 95.06 274 SER A C 1
ATOM 2109 O O . SER A 1 274 ? -24.281 -16.455 25.482 1.00 95.06 274 SER A O 1
ATOM 2111 N N . LYS A 1 275 ? -22.422 -15.848 26.596 1.00 96.25 275 LYS A N 1
ATOM 2112 C CA . LYS A 1 275 ? -22.947 -16.082 27.949 1.00 96.25 275 LYS A CA 1
ATOM 2113 C C . LYS A 1 275 ? -23.062 -14.784 28.737 1.00 96.25 275 LYS A C 1
ATOM 2115 O O . LYS A 1 275 ? -22.445 -13.771 28.427 1.00 96.25 275 LYS A O 1
ATOM 2120 N N . LYS A 1 276 ? -23.902 -14.798 29.775 1.00 95.62 276 LYS A N 1
ATOM 2121 C CA . LYS A 1 276 ? -23.931 -13.686 30.733 1.00 95.62 276 LYS A CA 1
ATOM 2122 C C . LYS A 1 276 ? -22.574 -13.608 31.439 1.00 95.62 276 LYS A C 1
ATOM 2124 O O . LYS A 1 276 ? -21.986 -14.650 31.717 1.00 95.62 276 LYS A O 1
ATOM 2129 N N . ARG A 1 277 ? -22.126 -12.394 31.767 1.00 93.88 277 ARG A N 1
ATOM 2130 C CA . ARG A 1 277 ? -20.836 -12.126 32.430 1.00 93.88 277 ARG A CA 1
ATOM 2131 C C . ARG A 1 277 ? -20.586 -12.941 33.708 1.00 93.88 277 ARG A C 1
ATOM 2133 O O . ARG A 1 277 ? -19.452 -13.283 33.989 1.00 93.88 277 ARG A O 1
ATOM 2140 N N . ASP A 1 278 ? -21.632 -13.292 34.458 1.00 91.50 278 ASP A N 1
ATOM 2141 C CA . ASP A 1 278 ? -21.572 -14.102 35.689 1.00 91.50 278 ASP A CA 1
ATOM 2142 C C . ASP A 1 278 ? -21.514 -15.622 35.439 1.00 91.50 278 ASP A C 1
ATOM 2144 O O . ASP A 1 278 ? -21.389 -16.409 36.373 1.00 91.50 278 ASP A O 1
ATOM 2148 N N . LYS A 1 279 ? -21.643 -16.047 34.180 1.00 93.88 279 LYS A N 1
ATOM 2149 C CA . LYS A 1 279 ? -21.592 -17.448 33.733 1.00 93.88 279 LYS A CA 1
ATOM 2150 C C . LYS A 1 279 ? -20.569 -17.641 32.614 1.00 93.88 279 LYS A C 1
ATOM 2152 O O . LYS A 1 279 ? -20.751 -18.516 31.767 1.00 93.88 279 LYS A O 1
ATOM 2157 N N . TRP A 1 280 ? -19.571 -16.767 32.568 1.00 93.19 280 TRP A N 1
ATOM 2158 C CA . TRP A 1 280 ? -18.551 -16.746 31.532 1.00 93.19 280 TRP A CA 1
ATOM 2159 C C . TRP A 1 280 ? -17.707 -18.032 31.529 1.00 93.19 280 TRP A C 1
ATOM 2161 O O . TRP A 1 280 ? -17.500 -18.659 32.568 1.00 93.19 280 TRP A O 1
ATOM 2171 N N . ASP A 1 281 ? -17.229 -18.413 30.344 1.00 93.06 281 ASP A N 1
ATOM 2172 C CA . ASP A 1 281 ? -16.165 -19.396 30.156 1.00 93.06 281 ASP A CA 1
ATOM 2173 C C . ASP A 1 281 ? -15.249 -18.957 29.010 1.00 93.06 281 ASP A C 1
ATOM 2175 O O . ASP A 1 281 ? -15.677 -18.228 28.116 1.00 93.06 281 ASP A O 1
ATOM 2179 N N . ALA A 1 282 ? -14.009 -19.449 29.012 1.00 91.19 282 ALA A N 1
ATOM 2180 C CA . ALA A 1 282 ? -12.957 -19.014 28.090 1.00 91.19 282 ALA A CA 1
ATOM 2181 C C . ALA A 1 282 ? -13.257 -19.231 26.595 1.00 91.19 282 ALA A C 1
ATOM 2183 O O . ALA A 1 282 ? -12.609 -18.615 25.752 1.00 91.19 282 ALA A O 1
ATOM 2184 N N . LYS A 1 283 ? -14.222 -20.091 26.245 1.00 91.94 283 LYS A N 1
ATOM 2185 C CA . LYS A 1 283 ? -14.601 -20.369 24.851 1.00 91.94 283 LYS A CA 1
ATOM 2186 C C . LYS A 1 283 ? -15.780 -19.519 24.379 1.00 91.94 283 LYS A C 1
ATOM 2188 O O . LYS A 1 283 ? -16.085 -19.524 23.188 1.00 91.94 283 LYS A O 1
ATOM 2193 N N . CYS A 1 284 ? -16.444 -18.809 25.286 1.00 95.38 284 CYS A N 1
ATOM 2194 C CA . CYS A 1 284 ? -17.621 -18.010 24.988 1.00 95.38 284 CYS A CA 1
ATOM 2195 C C . CYS A 1 284 ? -17.308 -16.510 24.983 1.00 95.38 284 CYS A C 1
ATOM 2197 O O . CYS A 1 284 ? -16.481 -16.018 25.747 1.00 95.38 284 CYS A O 1
ATOM 2199 N N . MET A 1 285 ? -18.051 -15.773 24.164 1.00 97.44 285 MET A N 1
ATOM 2200 C CA . MET A 1 285 ? -18.176 -14.324 24.288 1.00 97.44 285 MET A CA 1
ATOM 2201 C C . MET A 1 285 ? -18.981 -13.957 25.542 1.00 97.44 285 MET A C 1
ATOM 2203 O O . MET A 1 285 ? -19.757 -14.762 26.079 1.00 97.44 285 MET A O 1
ATOM 2207 N N . VAL A 1 286 ? -18.875 -12.696 25.958 1.00 97.00 286 VAL A N 1
ATOM 2208 C CA . VAL A 1 286 ? -19.769 -12.094 26.957 1.00 97.00 286 VAL A CA 1
ATOM 2209 C C . VAL A 1 286 ? -20.899 -11.343 26.250 1.00 97.00 286 VAL A C 1
ATOM 2211 O O . VAL A 1 286 ? -20.665 -10.607 25.298 1.00 97.00 286 VAL A O 1
ATOM 2214 N N . LYS A 1 287 ? -22.144 -11.520 26.704 1.00 94.00 287 LYS A N 1
ATOM 2215 C CA . LYS A 1 287 ? -23.305 -10.786 26.169 1.00 94.00 287 LYS A CA 1
ATOM 2216 C C . LYS A 1 287 ? -23.106 -9.276 26.291 1.00 94.00 287 LYS A C 1
ATOM 2218 O O . LYS A 1 287 ? -22.741 -8.818 27.370 1.00 94.00 287 LYS A O 1
ATOM 2223 N N . GLU A 1 288 ? -23.437 -8.543 25.225 1.00 90.81 288 GLU A N 1
ATOM 2224 C CA . GLU A 1 288 ? -23.325 -7.076 25.119 1.00 90.81 288 GLU A CA 1
ATOM 2225 C C . GLU A 1 288 ? -21.879 -6.543 25.121 1.00 90.81 288 GLU A C 1
ATOM 2227 O O . GLU A 1 288 ? -21.680 -5.331 25.141 1.00 90.81 288 GLU A O 1
ATOM 2232 N N . ARG A 1 289 ? -20.866 -7.423 25.097 1.00 95.94 289 ARG A N 1
ATOM 2233 C CA . ARG A 1 289 ? -19.457 -7.050 24.938 1.00 95.94 289 ARG A CA 1
ATOM 2234 C C . ARG A 1 289 ? -19.010 -7.419 23.529 1.00 95.94 289 ARG A C 1
ATOM 2236 O O . ARG A 1 289 ? -19.018 -8.600 23.179 1.00 95.94 289 ARG A O 1
ATOM 2243 N N . ASN A 1 290 ? -18.623 -6.426 22.737 1.00 97.81 290 ASN A N 1
ATOM 2244 C CA . ASN A 1 290 ? -18.122 -6.677 21.394 1.00 97.81 290 ASN A CA 1
ATOM 2245 C C . ASN A 1 290 ? -16.707 -7.274 21.428 1.00 97.81 290 ASN A C 1
ATOM 2247 O O . ASN A 1 290 ? -15.972 -7.111 22.403 1.00 97.81 290 ASN A O 1
ATOM 2251 N N . GLU A 1 291 ? -16.329 -7.975 20.362 1.00 98.31 291 GLU A N 1
ATOM 2252 C CA . GLU A 1 291 ? -15.011 -8.598 20.207 1.00 98.31 291 GLU A CA 1
ATOM 2253 C C . GLU A 1 291 ? -14.606 -8.625 18.731 1.00 98.31 291 GLU A C 1
ATOM 2255 O O . GLU A 1 291 ? -15.467 -8.699 17.850 1.00 98.31 291 GLU A O 1
ATOM 2260 N N . SER A 1 292 ? -13.299 -8.672 18.458 1.00 98.25 292 SER A N 1
ATOM 2261 C CA . SER A 1 292 ? -12.745 -8.717 17.098 1.00 98.25 292 SER A CA 1
ATOM 2262 C C . SER A 1 292 ? -13.273 -9.877 16.251 1.00 98.25 292 SER A C 1
ATOM 2264 O O . SER A 1 292 ? -13.393 -9.745 15.040 1.00 98.25 292 SER A O 1
ATOM 2266 N N . CYS A 1 293 ? -13.695 -10.996 16.853 1.00 97.44 293 CYS A N 1
ATOM 2267 C CA . CYS A 1 293 ? -14.307 -12.119 16.125 1.00 97.44 293 CYS A CA 1
ATOM 2268 C C . CYS A 1 293 ? -15.613 -11.757 15.383 1.00 97.44 293 CYS A C 1
ATOM 2270 O O . CYS A 1 293 ? -16.133 -12.556 14.605 1.00 97.44 293 CYS A O 1
ATOM 2272 N N . THR A 1 294 ? -16.146 -10.552 15.597 1.00 97.25 294 THR A N 1
ATOM 2273 C CA . THR A 1 294 ? -17.324 -10.028 14.900 1.00 97.25 294 THR A CA 1
ATOM 2274 C C . THR A 1 294 ? -17.000 -9.303 13.589 1.00 97.25 294 THR A C 1
ATOM 2276 O O . THR A 1 294 ? -17.937 -8.948 12.875 1.00 97.25 294 THR A O 1
ATOM 2279 N N . MET A 1 295 ? -15.718 -9.145 13.228 1.00 97.44 295 MET A N 1
ATOM 2280 C CA . MET A 1 295 ? -15.251 -8.319 12.104 1.00 97.44 295 MET A CA 1
ATOM 2281 C C . MET A 1 295 ? -15.940 -8.588 10.763 1.00 97.44 295 MET A C 1
ATOM 2283 O O . MET A 1 295 ? -16.292 -7.660 10.041 1.00 97.44 295 MET A O 1
ATOM 2287 N N . GLU A 1 296 ? -16.196 -9.855 10.440 1.00 96.19 296 GLU A N 1
ATOM 2288 C CA . GLU A 1 296 ? -16.893 -10.236 9.204 1.00 96.19 296 GLU A CA 1
ATOM 2289 C C . GLU A 1 296 ? -18.248 -9.531 9.059 1.00 96.19 296 GLU A C 1
ATOM 2291 O O . GLU A 1 296 ? -18.665 -9.204 7.955 1.00 96.19 296 GLU A O 1
ATOM 2296 N N . ARG A 1 297 ? -18.938 -9.247 10.169 1.00 97.00 297 ARG A N 1
ATOM 2297 C CA . ARG A 1 297 ? -20.214 -8.520 10.133 1.00 97.00 297 ARG A CA 1
ATOM 2298 C C . ARG A 1 297 ? -20.016 -7.072 9.717 1.00 97.00 297 ARG A C 1
ATOM 2300 O O . ARG A 1 297 ? -20.848 -6.553 8.985 1.00 97.00 297 ARG A O 1
ATOM 2307 N N . VAL A 1 298 ? -18.926 -6.438 10.145 1.00 98.25 298 VAL A N 1
ATOM 2308 C CA . VAL A 1 298 ? -18.560 -5.090 9.693 1.00 98.25 298 VAL A CA 1
ATOM 2309 C C . VAL A 1 298 ? -18.296 -5.122 8.186 1.00 98.25 298 VAL A C 1
ATOM 2311 O O . VAL A 1 298 ? -18.910 -4.355 7.449 1.00 98.25 298 VAL A O 1
ATOM 2314 N N . ALA A 1 299 ? -17.488 -6.077 7.715 1.00 97.94 299 ALA A N 1
ATOM 2315 C CA . ALA A 1 299 ? -17.188 -6.247 6.293 1.00 97.94 299 ALA A CA 1
ATOM 2316 C C . ALA A 1 299 ? -18.447 -6.494 5.441 1.00 97.94 299 ALA A C 1
ATOM 2318 O O . ALA A 1 299 ? -18.616 -5.868 4.397 1.00 97.94 299 ALA A O 1
ATOM 2319 N N . LEU A 1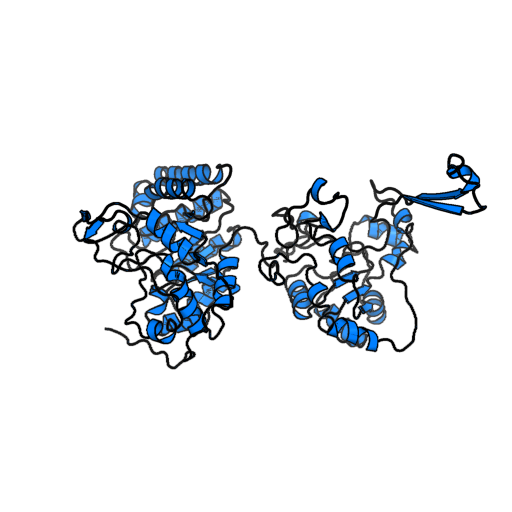 300 ? -19.361 -7.355 5.902 1.00 97.75 300 LEU A N 1
ATOM 2320 C CA . LEU A 1 300 ? -20.624 -7.648 5.217 1.00 97.75 300 LEU A CA 1
ATOM 2321 C C . LEU A 1 300 ? -21.552 -6.434 5.157 1.00 97.75 300 LEU A C 1
ATOM 2323 O O . LEU A 1 300 ? -22.166 -6.193 4.121 1.00 97.75 300 LEU A O 1
ATOM 2327 N N . VAL A 1 301 ? -21.650 -5.648 6.232 1.00 98.25 301 VAL A N 1
ATOM 2328 C CA . VAL A 1 301 ? -22.439 -4.409 6.203 1.00 98.25 301 VAL A CA 1
ATOM 2329 C C . VAL A 1 301 ? -21.866 -3.436 5.175 1.00 98.25 301 VAL A C 1
ATOM 2331 O O . VAL A 1 301 ? -22.621 -2.914 4.357 1.00 98.25 301 VAL A O 1
ATOM 2334 N N . VAL A 1 302 ? -20.546 -3.235 5.153 1.00 98.44 302 VAL A N 1
ATOM 2335 C CA . VAL A 1 302 ? -19.902 -2.358 4.164 1.00 98.44 302 VAL A CA 1
ATOM 2336 C C . VAL A 1 302 ? -20.121 -2.872 2.739 1.00 98.44 302 VAL A C 1
ATOM 2338 O O . VAL A 1 302 ? -20.557 -2.110 1.879 1.00 98.44 302 VAL A O 1
ATOM 2341 N N . ALA A 1 303 ? -19.889 -4.162 2.488 1.00 98.00 303 ALA A N 1
ATOM 2342 C CA . ALA A 1 303 ? -20.105 -4.782 1.181 1.00 98.00 303 ALA A CA 1
ATOM 2343 C C . ALA A 1 303 ? -21.556 -4.619 0.704 1.00 98.00 303 ALA A C 1
ATOM 2345 O O . ALA A 1 303 ? -21.797 -4.261 -0.448 1.00 98.00 303 ALA A O 1
ATOM 2346 N N . GLY A 1 304 ? -22.518 -4.794 1.613 1.00 97.94 304 GLY A N 1
ATOM 2347 C CA . GLY A 1 304 ? -23.941 -4.625 1.344 1.00 97.94 304 GLY A CA 1
ATOM 2348 C C . GLY A 1 304 ? -24.317 -3.195 0.969 1.00 97.94 304 GLY A C 1
ATOM 2349 O O . GLY A 1 304 ? -24.984 -2.979 -0.039 1.00 97.94 304 GLY A O 1
ATOM 2350 N N . LEU A 1 305 ? -23.829 -2.211 1.727 1.00 98.06 305 LEU A N 1
ATOM 2351 C CA . LEU A 1 305 ? -24.058 -0.791 1.441 1.00 98.06 305 LEU A CA 1
ATOM 2352 C C . LEU A 1 305 ? -23.434 -0.350 0.112 1.00 98.06 305 LEU A C 1
ATOM 2354 O O . LEU A 1 305 ? -23.995 0.505 -0.570 1.00 98.06 305 LEU A O 1
ATOM 2358 N N . LYS A 1 306 ? -22.281 -0.923 -0.250 1.00 96.25 306 LYS A N 1
ATOM 2359 C CA . LYS A 1 306 ? -21.539 -0.591 -1.475 1.00 96.25 306 LYS A CA 1
ATOM 2360 C C . LYS A 1 306 ? -21.977 -1.396 -2.703 1.00 96.25 306 LYS A C 1
ATOM 2362 O O . LYS A 1 306 ? -21.670 -0.989 -3.818 1.00 96.25 306 LYS A O 1
ATOM 2367 N N . GLY A 1 307 ? -22.677 -2.515 -2.517 1.00 95.25 307 GLY A N 1
ATOM 2368 C CA . GLY A 1 307 ? -23.091 -3.406 -3.604 1.00 95.25 307 GLY A CA 1
ATOM 2369 C C . GLY A 1 307 ? -21.937 -4.178 -4.254 1.00 95.25 307 GLY A C 1
ATOM 2370 O O . GLY A 1 307 ? -21.993 -4.445 -5.451 1.00 95.25 307 GLY A O 1
ATOM 2371 N N . VAL A 1 308 ? -20.899 -4.517 -3.483 1.00 92.56 308 VAL A N 1
ATOM 2372 C CA . VAL A 1 308 ? -19.698 -5.252 -3.940 1.00 92.56 308 VAL A CA 1
ATOM 2373 C C . VAL A 1 308 ? -19.540 -6.572 -3.179 1.00 92.56 308 VAL A C 1
ATOM 2375 O O . VAL A 1 308 ? -20.265 -6.821 -2.210 1.00 92.56 308 VAL A O 1
ATOM 2378 N N . ALA A 1 309 ? -18.608 -7.436 -3.592 1.00 92.62 309 ALA A N 1
ATOM 2379 C CA . ALA A 1 309 ? -18.329 -8.663 -2.849 1.00 92.62 309 ALA A CA 1
ATOM 2380 C C . ALA A 1 309 ? -17.639 -8.373 -1.502 1.00 92.62 309 ALA A C 1
ATOM 2382 O O . ALA A 1 309 ? -16.865 -7.424 -1.361 1.00 92.62 309 ALA A O 1
ATOM 2383 N N . VAL A 1 310 ? -17.889 -9.221 -0.498 1.00 94.88 310 VAL A N 1
ATOM 2384 C CA . VAL A 1 310 ? -17.226 -9.104 0.813 1.00 94.88 310 VAL A CA 1
ATOM 2385 C C . VAL A 1 310 ? -15.719 -9.358 0.714 1.00 94.88 310 VAL A C 1
ATOM 2387 O O . VAL A 1 310 ? -14.954 -8.720 1.433 1.00 94.88 310 VAL A O 1
ATOM 2390 N N . ASP A 1 311 ? -15.290 -10.213 -0.220 1.00 89.00 311 ASP A N 1
ATOM 2391 C CA . ASP A 1 311 ? -13.881 -10.479 -0.522 1.00 89.00 311 ASP A CA 1
ATOM 2392 C C . ASP A 1 311 ? -13.151 -9.197 -0.976 1.00 89.00 311 ASP A C 1
ATOM 2394 O O . ASP A 1 311 ? -12.039 -8.930 -0.525 1.00 89.00 311 ASP A O 1
ATOM 2398 N N . GLU A 1 312 ? -13.800 -8.355 -1.793 1.00 85.50 312 GLU A N 1
ATOM 2399 C CA . GLU A 1 312 ? -13.233 -7.079 -2.261 1.00 85.50 312 GLU A CA 1
ATOM 2400 C C . GLU A 1 312 ? -13.036 -6.088 -1.110 1.00 85.50 312 GLU A C 1
ATOM 2402 O O . GLU A 1 312 ? -11.989 -5.451 -1.002 1.00 85.50 312 GLU A O 1
ATOM 2407 N N . VAL A 1 313 ? -14.034 -5.972 -0.227 1.00 95.00 313 VAL A N 1
ATOM 2408 C CA . VAL A 1 313 ? -13.964 -5.096 0.952 1.00 95.00 313 VAL A CA 1
ATOM 2409 C C . VAL A 1 313 ? -12.871 -5.561 1.905 1.00 95.00 313 VAL A C 1
ATOM 2411 O O . VAL A 1 313 ? -12.091 -4.745 2.394 1.00 95.00 313 VAL A O 1
ATOM 2414 N N . ALA A 1 314 ? -12.814 -6.864 2.173 1.00 92.94 314 ALA A N 1
ATOM 2415 C CA . ALA A 1 314 ? -11.859 -7.417 3.114 1.00 92.94 314 ALA A CA 1
ATOM 2416 C C . ALA A 1 314 ? -10.417 -7.323 2.606 1.00 92.94 314 ALA A C 1
ATOM 2418 O O . ALA A 1 314 ? -9.544 -6.937 3.379 1.00 92.94 314 ALA A O 1
ATOM 2419 N N . GLU A 1 315 ? -10.163 -7.607 1.324 1.00 86.81 315 GLU A N 1
ATOM 2420 C CA . GLU A 1 315 ? -8.816 -7.481 0.757 1.00 86.81 315 GLU A CA 1
ATOM 2421 C C . GLU A 1 315 ? -8.382 -6.016 0.657 1.00 86.81 315 GLU A C 1
ATOM 2423 O O . GLU A 1 315 ? -7.245 -5.693 0.998 1.00 86.81 315 GLU A O 1
ATOM 2428 N N . ALA A 1 316 ? -9.285 -5.107 0.271 1.00 86.12 316 ALA A N 1
ATOM 2429 C CA . ALA A 1 316 ? -8.980 -3.680 0.257 1.00 86.12 316 ALA A CA 1
ATOM 2430 C C . ALA A 1 316 ? -8.619 -3.173 1.661 1.00 86.12 316 ALA A C 1
ATOM 2432 O O . ALA A 1 316 ? -7.555 -2.583 1.845 1.00 86.12 316 ALA A O 1
ATOM 2433 N N . ALA A 1 317 ? -9.448 -3.477 2.665 1.00 93.81 317 ALA A N 1
ATOM 2434 C CA . ALA A 1 317 ? -9.178 -3.102 4.048 1.00 93.81 317 ALA A CA 1
ATOM 2435 C C . ALA A 1 317 ? -7.883 -3.734 4.576 1.00 93.81 317 ALA A C 1
ATOM 2437 O O . ALA A 1 317 ? -7.067 -3.042 5.176 1.00 93.81 317 ALA A O 1
ATOM 2438 N N . TRP A 1 318 ? -7.651 -5.022 4.304 1.00 91.12 318 TRP A N 1
ATOM 2439 C CA . TRP A 1 318 ? -6.413 -5.703 4.678 1.00 91.12 318 TRP A CA 1
ATOM 2440 C C . TRP A 1 318 ? -5.185 -5.006 4.091 1.00 91.12 318 TRP A C 1
ATOM 2442 O O . TRP A 1 318 ? -4.249 -4.705 4.828 1.00 91.12 318 TRP A O 1
ATOM 2452 N N . ARG A 1 319 ? -5.197 -4.718 2.785 1.00 83.88 319 ARG A N 1
ATOM 2453 C CA . ARG A 1 319 ? -4.102 -4.035 2.088 1.00 83.88 319 ARG A CA 1
ATOM 2454 C C . ARG A 1 319 ? -3.834 -2.656 2.680 1.00 83.88 319 ARG A C 1
ATOM 2456 O O . ARG A 1 319 ? -2.682 -2.307 2.905 1.00 83.88 319 ARG A O 1
ATOM 2463 N N . ASN A 1 320 ? -4.889 -1.894 2.955 1.00 87.06 320 ASN A N 1
ATOM 2464 C CA . ASN A 1 320 ? -4.771 -0.542 3.495 1.00 87.06 320 ASN A CA 1
ATOM 2465 C C . ASN A 1 320 ? -4.268 -0.536 4.956 1.00 87.06 320 ASN A C 1
ATOM 2467 O O . ASN A 1 320 ? -3.695 0.458 5.395 1.00 87.06 320 ASN A O 1
ATOM 2471 N N . SER A 1 321 ? -4.466 -1.630 5.704 1.00 86.31 321 SER A N 1
ATOM 2472 C CA . SER A 1 321 ? -4.045 -1.787 7.107 1.00 86.31 321 SER A CA 1
ATOM 2473 C C . SER A 1 321 ? -2.734 -2.568 7.294 1.00 86.31 321 SER A C 1
ATOM 2475 O O . SER A 1 321 ? -2.218 -2.645 8.411 1.00 86.31 321 SER A O 1
ATOM 2477 N N . ALA A 1 322 ? -2.198 -3.198 6.246 1.00 69.12 322 ALA A N 1
ATOM 2478 C CA . ALA A 1 322 ? -1.005 -4.034 6.327 1.00 69.12 322 ALA A CA 1
ATOM 2479 C C . ALA A 1 322 ? 0.278 -3.259 5.982 1.00 69.12 322 ALA A C 1
ATOM 2481 O O . ALA A 1 322 ? 0.363 -2.513 5.013 1.00 69.12 322 ALA A O 1
ATOM 2482 N N . GLU A 1 323 ? 1.305 -3.481 6.797 1.00 58.41 323 GLU A N 1
ATOM 2483 C CA . GLU A 1 323 ? 2.638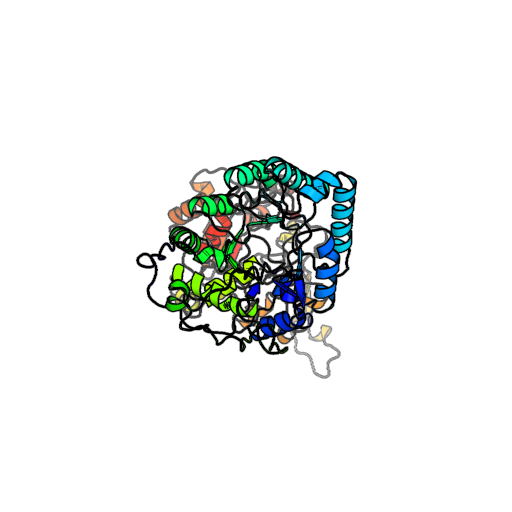 -2.897 6.669 1.00 58.41 323 GLU A CA 1
ATOM 2484 C C . GLU A 1 323 ? 3.351 -3.292 5.358 1.00 58.41 323 GLU A C 1
ATOM 2486 O O . GLU A 1 323 ? 3.340 -4.461 4.967 1.00 58.41 323 GLU A O 1
ATOM 2491 N N . GLY A 1 324 ? 4.044 -2.332 4.728 1.00 56.97 324 GLY A N 1
ATOM 2492 C CA . GLY A 1 324 ? 5.156 -2.617 3.808 1.00 56.97 324 GLY A CA 1
ATOM 2493 C C . GLY A 1 324 ? 4.879 -2.555 2.303 1.00 56.97 324 GLY A C 1
ATOM 2494 O O . GLY A 1 324 ? 5.756 -2.938 1.531 1.00 56.97 324 GLY A O 1
ATOM 2495 N N . MET A 1 325 ? 3.716 -2.074 1.854 1.00 61.56 325 MET A N 1
ATOM 2496 C CA . MET A 1 325 ? 3.484 -1.843 0.422 1.00 61.56 325 MET A CA 1
ATOM 2497 C C . MET A 1 325 ? 3.851 -0.403 0.040 1.00 61.56 325 MET A C 1
ATOM 2499 O O . MET A 1 325 ? 3.297 0.532 0.624 1.00 61.56 325 MET A O 1
ATOM 2503 N N . PRO A 1 326 ? 4.761 -0.193 -0.932 1.00 64.75 326 PRO A N 1
ATOM 2504 C CA . PRO A 1 326 ? 5.023 1.134 -1.476 1.00 64.75 326 PRO A CA 1
ATOM 2505 C C . PRO A 1 326 ? 3.735 1.810 -1.953 1.00 64.75 326 PRO A C 1
ATOM 2507 O O . PRO A 1 326 ? 2.866 1.167 -2.552 1.00 64.75 326 PRO A O 1
ATOM 2510 N N . LYS A 1 327 ? 3.610 3.118 -1.708 1.00 63.09 327 LYS A N 1
ATOM 2511 C CA . LYS A 1 327 ? 2.457 3.901 -2.168 1.00 63.09 327 LYS A CA 1
ATOM 2512 C C . LYS A 1 327 ? 2.316 3.763 -3.689 1.00 63.09 327 LYS A C 1
ATOM 2514 O O . LYS A 1 327 ? 3.287 3.919 -4.420 1.00 63.09 327 LYS A O 1
ATOM 2519 N N . GLY A 1 328 ? 1.104 3.469 -4.161 1.00 63.31 328 GLY A N 1
ATOM 2520 C CA . GLY A 1 328 ? 0.807 3.356 -5.593 1.00 63.31 328 GLY A CA 1
ATOM 2521 C C . GLY A 1 328 ? 1.233 2.040 -6.258 1.00 63.31 328 GLY A C 1
ATOM 2522 O O . GLY A 1 328 ? 1.059 1.906 -7.467 1.00 63.31 328 GLY A O 1
ATOM 2523 N N . CYS A 1 329 ? 1.752 1.050 -5.517 1.00 74.88 329 CYS A N 1
ATOM 2524 C CA . CYS A 1 329 ? 2.069 -0.250 -6.111 1.00 74.88 329 CYS A CA 1
ATOM 2525 C C . CYS A 1 329 ? 0.817 -1.130 -6.310 1.00 74.88 329 CYS A C 1
ATOM 2527 O O . CYS A 1 329 ? -0.086 -1.173 -5.476 1.00 74.88 329 CYS A O 1
ATOM 2529 N N . ALA A 1 330 ? 0.793 -1.881 -7.415 1.00 76.31 330 ALA A N 1
ATOM 2530 C CA . ALA A 1 330 ? -0.243 -2.872 -7.734 1.00 76.31 330 ALA A CA 1
ATOM 2531 C C . ALA A 1 330 ? 0.175 -4.307 -7.344 1.00 76.31 330 ALA A C 1
ATOM 2533 O O . ALA A 1 330 ? -0.232 -5.284 -7.976 1.00 76.31 330 ALA A O 1
ATOM 2534 N N . TRP A 1 331 ? 1.052 -4.449 -6.347 1.00 82.19 331 TRP A N 1
ATOM 2535 C CA . TRP A 1 331 ? 1.523 -5.756 -5.881 1.00 82.19 331 TRP A CA 1
ATOM 2536 C C . TRP A 1 331 ? 0.364 -6.567 -5.284 1.00 82.19 331 TRP A C 1
ATOM 2538 O O . TRP A 1 331 ? -0.553 -6.011 -4.686 1.00 82.19 331 TRP A O 1
ATOM 2548 N N . GLY A 1 332 ? 0.382 -7.880 -5.490 1.00 76.62 332 GLY A N 1
ATOM 2549 C CA . GLY A 1 332 ? -0.670 -8.805 -5.066 1.00 76.62 332 GLY A CA 1
ATOM 2550 C C . GLY A 1 332 ? -1.863 -8.930 -6.020 1.00 76.62 332 GLY A C 1
ATOM 2551 O O . GLY A 1 332 ? -2.621 -9.884 -5.902 1.00 76.62 332 GLY A O 1
ATOM 2552 N N . VAL A 1 333 ? -2.027 -8.037 -7.009 1.00 76.62 333 VAL A N 1
ATOM 2553 C CA . VAL A 1 333 ? -3.186 -8.062 -7.936 1.00 76.62 333 VAL A CA 1
ATOM 2554 C C . VAL A 1 333 ? -3.260 -9.346 -8.774 1.00 76.62 333 VAL A C 1
ATOM 2556 O O . VAL A 1 333 ? -4.351 -9.766 -9.154 1.00 76.62 333 VAL A O 1
ATOM 2559 N N . PHE A 1 334 ? -2.117 -9.965 -9.069 1.00 82.88 334 PHE A N 1
ATOM 2560 C CA . PHE A 1 334 ? -2.040 -11.194 -9.865 1.00 82.88 334 PHE A CA 1
ATOM 2561 C C . PHE A 1 334 ? -1.813 -12.458 -9.029 1.00 82.88 334 PHE A C 1
ATOM 2563 O O . PHE A 1 334 ? -1.673 -13.537 -9.603 1.00 82.88 334 PHE A O 1
ATOM 2570 N N . ASP A 1 335 ? -1.777 -12.348 -7.699 1.00 82.56 335 ASP A N 1
ATOM 2571 C CA . ASP A 1 335 ? -1.619 -13.508 -6.825 1.00 82.56 335 ASP A CA 1
ATOM 2572 C C . ASP A 1 335 ? -2.832 -14.444 -6.977 1.00 82.56 335 ASP A C 1
ATOM 2574 O O . ASP A 1 335 ? -3.975 -14.001 -7.102 1.00 82.56 335 ASP A O 1
ATOM 2578 N N . GLN A 1 336 ? -2.592 -15.756 -6.976 1.00 73.00 336 GLN A N 1
ATOM 2579 C CA . GLN A 1 336 ? -3.639 -16.769 -7.148 1.00 73.00 336 GLN A CA 1
ATOM 2580 C C . GLN A 1 336 ? -3.459 -17.901 -6.147 1.00 73.00 336 GLN A C 1
ATOM 2582 O O . GLN A 1 336 ? -2.342 -18.362 -5.915 1.00 73.00 336 GLN A O 1
ATOM 2587 N N . ASP A 1 337 ? -4.563 -18.362 -5.554 1.00 76.81 337 ASP A N 1
ATOM 2588 C CA . ASP A 1 337 ? -4.592 -19.513 -4.640 1.00 76.81 337 ASP A CA 1
ATOM 2589 C C . ASP A 1 337 ? -3.555 -19.424 -3.500 1.00 76.81 337 ASP A C 1
ATOM 2591 O O . ASP A 1 337 ? -2.913 -20.408 -3.126 1.00 76.81 337 ASP A O 1
ATOM 2595 N N . GLY A 1 338 ? -3.339 -18.212 -2.976 1.00 62.41 338 GLY A N 1
ATOM 2596 C CA . GLY A 1 338 ? -2.360 -17.940 -1.918 1.00 62.41 338 GLY A CA 1
ATOM 2597 C C . GLY A 1 338 ? -0.892 -17.994 -2.363 1.00 62.41 338 GLY A C 1
ATOM 2598 O O . GLY A 1 338 ? 0.001 -17.898 -1.520 1.00 62.41 338 GLY A O 1
ATOM 2599 N N . LYS A 1 339 ? -0.618 -18.136 -3.665 1.00 76.44 339 LYS A N 1
ATOM 2600 C CA . LYS A 1 339 ? 0.724 -18.057 -4.247 1.00 76.44 339 LYS A CA 1
ATOM 2601 C C . LYS A 1 339 ? 0.972 -16.665 -4.812 1.00 76.44 339 LYS A C 1
ATOM 2603 O O . LYS A 1 339 ? 0.150 -16.134 -5.557 1.00 76.44 339 LYS A O 1
ATOM 2608 N N . LYS A 1 340 ? 2.143 -16.117 -4.482 1.00 83.50 340 LYS A N 1
ATOM 2609 C CA . LYS A 1 340 ? 2.611 -14.847 -5.033 1.00 83.50 340 LYS A CA 1
ATOM 2610 C C . LYS A 1 340 ? 2.893 -14.981 -6.522 1.00 83.50 340 LYS A C 1
ATOM 2612 O O . LYS A 1 340 ? 3.542 -15.940 -6.943 1.00 83.50 340 LYS A O 1
ATOM 2617 N N . ASP A 1 341 ? 2.442 -14.000 -7.287 1.00 91.81 341 ASP A N 1
ATOM 2618 C CA . ASP A 1 341 ? 2.801 -13.869 -8.690 1.00 91.81 341 ASP A CA 1
ATOM 2619 C C . ASP A 1 341 ? 4.295 -13.541 -8.864 1.00 91.81 341 ASP A C 1
ATOM 2621 O O . ASP A 1 341 ? 4.900 -12.875 -8.017 1.00 91.81 341 ASP A O 1
ATOM 2625 N N . MET A 1 342 ? 4.874 -14.012 -9.975 1.00 92.75 342 MET A N 1
ATOM 2626 C CA . MET A 1 342 ? 6.297 -13.855 -10.314 1.00 92.75 342 MET A CA 1
ATOM 2627 C C . MET A 1 342 ? 6.537 -13.153 -11.659 1.00 92.75 342 MET A C 1
ATOM 2629 O O . MET A 1 342 ? 7.690 -12.988 -12.057 1.00 92.75 342 MET A O 1
ATOM 2633 N N . VAL A 1 343 ? 5.483 -12.769 -12.393 1.00 94.19 343 VAL A N 1
ATOM 2634 C CA . VAL A 1 343 ? 5.612 -12.281 -13.783 1.00 94.19 343 VAL A CA 1
ATOM 2635 C C . VAL A 1 343 ? 4.974 -10.911 -14.033 1.00 94.19 343 VAL A C 1
ATOM 2637 O O . VAL A 1 343 ? 5.138 -10.347 -15.114 1.00 94.19 343 VAL A O 1
ATOM 2640 N N . GLY A 1 344 ? 4.295 -10.335 -13.045 1.00 93.38 344 GLY A N 1
ATOM 2641 C CA . GLY A 1 344 ? 3.729 -8.995 -13.078 1.00 93.38 344 GLY A CA 1
ATOM 2642 C C . GLY A 1 344 ? 2.693 -8.813 -14.183 1.00 93.38 344 GLY A C 1
ATOM 2643 O O . GLY A 1 344 ? 1.829 -9.659 -14.424 1.00 93.38 344 GLY A O 1
ATOM 2644 N N . THR A 1 345 ? 2.781 -7.687 -14.887 1.00 94.12 345 THR A N 1
ATOM 2645 C CA . THR A 1 345 ? 1.846 -7.303 -15.955 1.00 94.12 345 THR A CA 1
ATOM 2646 C C . THR A 1 345 ? 1.888 -8.221 -17.176 1.00 94.12 345 THR A C 1
ATOM 2648 O O . THR A 1 345 ? 0.959 -8.184 -17.981 1.00 94.12 345 THR A O 1
ATOM 2651 N N . LEU A 1 346 ? 2.869 -9.128 -17.294 1.00 96.06 346 LEU A N 1
ATOM 2652 C CA . LEU A 1 346 ? 2.844 -10.178 -18.321 1.00 96.06 346 LEU A CA 1
ATOM 2653 C C . LEU A 1 346 ? 1.625 -11.102 -18.189 1.00 96.06 346 LEU A C 1
ATOM 2655 O O . LEU A 1 346 ? 1.256 -11.771 -19.154 1.00 96.06 346 LEU A O 1
ATOM 2659 N N . ASN A 1 347 ? 0.941 -11.101 -17.042 1.00 93.50 347 ASN A N 1
ATOM 2660 C CA . ASN A 1 347 ? -0.354 -11.758 -16.881 1.00 93.50 347 ASN A CA 1
ATOM 2661 C C . ASN A 1 347 ? -1.451 -11.201 -17.809 1.00 93.50 347 ASN A C 1
ATOM 2663 O O . ASN A 1 347 ? -2.408 -11.917 -18.107 1.00 93.50 347 ASN A O 1
ATOM 2667 N N . PHE A 1 348 ? -1.303 -9.983 -18.345 1.00 93.62 348 PHE A N 1
ATOM 2668 C CA . PHE A 1 348 ? -2.191 -9.460 -19.389 1.00 93.62 348 PHE A CA 1
ATOM 2669 C C . PHE A 1 348 ? -2.021 -10.169 -20.745 1.00 93.62 348 PHE A C 1
ATOM 2671 O O . PHE A 1 348 ? -2.943 -10.144 -21.560 1.00 93.62 348 PHE A O 1
ATOM 2678 N N . LEU A 1 349 ? -0.903 -10.871 -20.978 1.00 95.00 349 LEU A N 1
ATOM 2679 C CA . LEU A 1 349 ? -0.704 -11.747 -22.140 1.00 95.00 349 LEU A CA 1
ATOM 2680 C C . LEU A 1 349 ? -1.425 -13.080 -21.921 1.00 95.00 349 LEU A C 1
ATOM 2682 O O . LEU A 1 349 ? -0.810 -14.122 -21.672 1.00 95.00 349 LEU A O 1
ATOM 2686 N N . THR A 1 350 ? -2.755 -13.047 -21.966 1.00 93.19 350 THR A N 1
ATOM 2687 C CA . THR A 1 350 ? -3.580 -14.260 -21.907 1.00 93.19 350 THR A CA 1
ATOM 2688 C C . THR A 1 350 ? -3.411 -15.086 -23.189 1.00 93.19 350 THR A C 1
ATOM 2690 O O . THR A 1 350 ? -3.065 -14.528 -24.233 1.00 93.19 350 THR A O 1
ATOM 2693 N N . PRO A 1 351 ? -3.707 -16.400 -23.181 1.00 94.31 351 PRO A N 1
ATOM 2694 C CA . PRO A 1 351 ? -3.639 -17.217 -24.397 1.00 94.31 351 PRO A CA 1
ATOM 2695 C C . PRO A 1 351 ? -4.437 -16.641 -25.577 1.00 94.31 351 PRO A C 1
ATOM 2697 O O . PRO A 1 351 ? -4.030 -16.777 -26.729 1.00 94.31 351 PRO A O 1
ATOM 2700 N N . GLU A 1 352 ? -5.557 -15.968 -25.299 1.00 93.38 352 GLU A N 1
ATOM 2701 C CA . GLU A 1 352 ? -6.349 -15.278 -26.315 1.00 93.38 352 GLU A CA 1
ATOM 2702 C C . GLU A 1 352 ? -5.630 -14.049 -26.882 1.00 93.38 352 GLU A C 1
ATOM 2704 O O . GLU A 1 352 ? -5.562 -13.911 -28.102 1.00 93.38 352 GLU A O 1
ATOM 2709 N N . VAL A 1 353 ? -5.049 -13.202 -26.026 1.00 93.69 353 VAL A N 1
ATOM 2710 C CA . VAL A 1 353 ? -4.263 -12.031 -26.454 1.00 93.69 353 VAL A CA 1
ATOM 2711 C C . VAL A 1 353 ? -3.080 -12.465 -27.321 1.00 93.69 353 VAL A C 1
ATOM 2713 O O . VAL A 1 353 ? -2.891 -11.930 -28.413 1.00 93.69 353 VAL A O 1
ATOM 2716 N N . VAL A 1 354 ? -2.329 -13.487 -26.894 1.00 95.56 354 VAL A N 1
ATOM 2717 C CA . VAL A 1 354 ? -1.178 -14.008 -27.654 1.00 95.56 354 VAL A CA 1
ATOM 2718 C C . VAL A 1 354 ? -1.614 -14.577 -29.005 1.00 95.56 354 VAL A C 1
ATOM 2720 O O . VAL A 1 354 ? -0.993 -14.295 -30.029 1.00 95.56 354 VAL A O 1
ATOM 2723 N N . ARG A 1 355 ? -2.714 -15.339 -29.045 1.00 95.75 355 ARG A N 1
ATOM 2724 C CA . ARG A 1 355 ? -3.269 -15.861 -30.301 1.00 95.75 355 ARG A CA 1
ATOM 2725 C C . ARG A 1 355 ? -3.686 -14.731 -31.244 1.00 95.75 355 ARG A C 1
ATOM 2727 O O . ARG A 1 355 ? -3.426 -14.820 -32.440 1.00 95.75 355 ARG A O 1
ATOM 2734 N N . ASN A 1 356 ? -4.331 -13.690 -30.722 1.00 95.25 356 ASN A N 1
ATOM 2735 C CA . ASN A 1 356 ? -4.808 -12.570 -31.530 1.00 95.25 356 ASN A CA 1
ATOM 2736 C C . ASN A 1 356 ? -3.649 -11.731 -32.083 1.00 95.25 356 ASN A C 1
ATOM 2738 O O . ASN A 1 356 ? -3.745 -11.257 -33.210 1.00 95.25 356 ASN A O 1
ATOM 2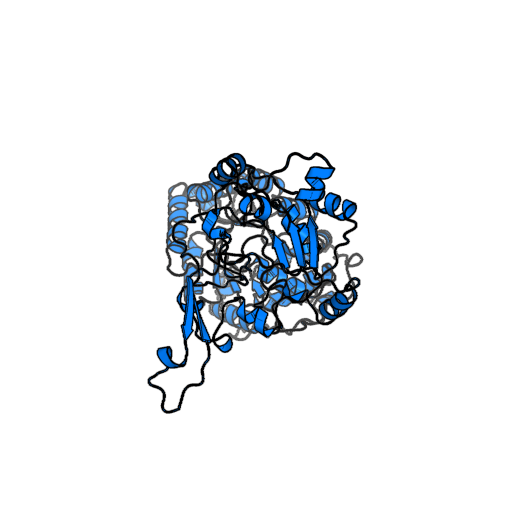742 N N . ALA A 1 357 ? -2.525 -11.626 -31.365 1.00 95.56 357 ALA A N 1
ATOM 2743 C CA . ALA A 1 357 ? -1.326 -10.955 -31.867 1.00 95.56 357 ALA A CA 1
ATOM 2744 C C . ALA A 1 357 ? -0.802 -11.565 -33.181 1.00 95.56 357 ALA A C 1
ATOM 2746 O O . ALA A 1 357 ? -0.313 -10.842 -34.045 1.00 95.56 357 ALA A O 1
ATOM 2747 N N . ALA A 1 358 ? -0.959 -12.879 -33.388 1.00 94.06 358 ALA A N 1
ATOM 2748 C CA . ALA A 1 358 ? -0.566 -13.527 -34.641 1.00 94.06 358 ALA A CA 1
ATOM 2749 C C . ALA A 1 358 ? -1.381 -13.040 -35.857 1.00 94.06 358 ALA A C 1
ATOM 2751 O O . ALA A 1 358 ? -0.904 -13.131 -36.988 1.00 94.06 358 ALA A O 1
ATOM 2752 N N . LEU A 1 359 ? -2.588 -12.502 -35.640 1.00 94.69 359 LEU A N 1
ATOM 2753 C CA . LEU A 1 359 ? -3.446 -11.961 -36.699 1.00 94.69 359 LEU A CA 1
ATOM 2754 C C . LEU A 1 359 ? -2.962 -10.598 -37.222 1.00 94.69 359 LEU A C 1
ATOM 2756 O O . LEU A 1 359 ? -3.410 -10.163 -38.281 1.00 94.69 359 LEU A O 1
ATOM 2760 N N . GLU A 1 360 ? -2.043 -9.934 -36.515 1.00 94.38 360 GLU A N 1
ATOM 2761 C CA . GLU A 1 360 ? -1.465 -8.651 -36.939 1.00 94.38 360 GLU A CA 1
ATOM 2762 C C . GLU A 1 360 ? -0.410 -8.803 -38.044 1.00 94.38 360 GLU A C 1
ATOM 2764 O O . GLU A 1 360 ? -0.067 -7.830 -38.718 1.00 94.38 360 GLU A O 1
ATOM 2769 N N . VAL A 1 361 ? 0.103 -10.018 -38.269 1.00 94.38 361 VAL A N 1
ATOM 2770 C CA . VAL A 1 361 ? 1.123 -10.280 -39.292 1.00 94.38 361 VAL A CA 1
ATOM 2771 C C . VAL A 1 361 ? 0.514 -10.133 -40.689 1.00 94.38 361 VAL A C 1
ATOM 2773 O O . VAL A 1 361 ? -0.283 -10.964 -41.124 1.00 94.38 361 VAL A O 1
ATOM 2776 N N . LYS A 1 362 ? 0.924 -9.085 -41.414 1.00 94.94 362 LYS A N 1
ATOM 2777 C CA . LYS A 1 362 ? 0.449 -8.784 -42.780 1.00 94.94 362 LYS A CA 1
ATOM 2778 C C . LYS A 1 362 ? 1.552 -8.890 -43.827 1.00 94.94 362 LYS A C 1
ATOM 2780 O O . LYS A 1 362 ? 1.374 -9.567 -44.834 1.00 94.94 362 LYS A O 1
ATOM 2785 N N . ASP A 1 363 ? 2.699 -8.267 -43.562 1.00 95.56 363 ASP A N 1
ATOM 2786 C CA . ASP A 1 363 ? 3.766 -8.113 -44.561 1.00 95.56 363 ASP A CA 1
ATOM 2787 C C . ASP A 1 363 ? 4.802 -9.248 -44.546 1.00 95.56 363 ASP A C 1
ATOM 2789 O O . ASP A 1 363 ? 5.602 -9.372 -45.470 1.00 95.56 363 ASP A O 1
ATOM 2793 N N . GLY A 1 364 ? 4.815 -10.082 -43.499 1.00 93.75 364 GLY A N 1
ATOM 2794 C CA . GLY A 1 364 ? 5.772 -11.189 -43.361 1.00 93.75 364 GLY A CA 1
ATOM 2795 C C . GLY A 1 364 ? 7.233 -10.750 -43.185 1.00 93.75 364 GLY A C 1
ATOM 2796 O O . GLY A 1 364 ? 8.144 -11.547 -43.402 1.00 93.75 364 GLY A O 1
ATOM 2797 N N . ILE A 1 365 ? 7.470 -9.490 -42.807 1.00 94.38 365 ILE A N 1
ATOM 2798 C CA . ILE A 1 365 ? 8.807 -8.934 -42.579 1.00 94.38 365 ILE A CA 1
ATOM 2799 C C . ILE A 1 365 ? 9.203 -9.159 -41.120 1.00 94.38 365 ILE A C 1
ATOM 2801 O O . ILE A 1 365 ? 8.501 -8.740 -40.203 1.00 94.38 365 ILE A O 1
ATOM 2805 N N . SER A 1 366 ? 10.356 -9.792 -40.909 1.00 92.56 366 SER A N 1
ATOM 2806 C CA . SER A 1 366 ? 10.956 -9.937 -39.583 1.00 92.56 366 SER A CA 1
ATOM 2807 C C . SER A 1 366 ? 11.874 -8.754 -39.287 1.00 92.56 366 SER A C 1
ATOM 2809 O O . SER A 1 366 ? 12.784 -8.470 -40.066 1.00 92.56 366 SER A O 1
ATOM 2811 N N . ILE A 1 367 ? 11.673 -8.102 -38.141 1.00 91.25 367 ILE A N 1
ATOM 2812 C CA . ILE A 1 367 ? 12.511 -7.001 -37.651 1.00 91.25 367 ILE A CA 1
ATOM 2813 C C . ILE A 1 367 ? 13.150 -7.444 -36.336 1.00 91.25 367 ILE A C 1
ATOM 2815 O O . ILE A 1 367 ? 12.455 -7.827 -35.399 1.00 91.25 367 ILE A O 1
ATOM 2819 N N . SER A 1 368 ? 14.480 -7.408 -36.273 1.00 91.56 368 SER A N 1
ATOM 2820 C CA . SER A 1 368 ? 15.214 -7.668 -35.034 1.00 91.56 368 SER A CA 1
ATOM 2821 C C . SER A 1 368 ? 15.173 -6.432 -34.141 1.00 91.56 368 SER A C 1
ATOM 2823 O O . SER A 1 368 ? 15.514 -5.343 -34.599 1.00 91.56 368 SER A O 1
ATOM 2825 N N . LEU A 1 369 ? 14.813 -6.611 -32.869 1.00 90.88 369 LEU A N 1
ATOM 2826 C CA . LEU A 1 369 ? 14.932 -5.571 -31.839 1.00 90.88 369 LEU A CA 1
ATOM 2827 C C . LEU A 1 369 ? 16.295 -5.598 -31.129 1.00 90.88 369 LEU A C 1
ATOM 2829 O O . LEU A 1 369 ? 16.563 -4.754 -30.279 1.00 90.88 369 LEU A O 1
ATOM 2833 N N . ASN A 1 370 ? 17.159 -6.559 -31.471 1.00 91.62 370 ASN A N 1
ATOM 2834 C CA . ASN A 1 370 ? 18.468 -6.687 -30.845 1.00 91.62 370 ASN A CA 1
ATOM 2835 C C . ASN A 1 370 ? 19.402 -5.576 -31.317 1.00 91.62 370 ASN A C 1
ATOM 2837 O O . ASN A 1 370 ? 19.599 -5.387 -32.522 1.00 91.62 370 ASN A O 1
ATOM 2841 N N . TRP A 1 371 ? 20.050 -4.922 -30.362 1.00 92.69 371 TRP A N 1
ATOM 2842 C CA . TRP A 1 371 ? 21.207 -4.080 -30.634 1.00 92.69 371 TRP A CA 1
ATOM 2843 C C . TRP A 1 371 ? 22.485 -4.953 -30.650 1.00 92.69 371 TRP A C 1
ATOM 2845 O O . TRP A 1 371 ? 22.478 -6.057 -30.097 1.00 92.69 371 TRP A O 1
ATOM 2855 N N . PRO A 1 372 ? 23.592 -4.558 -31.308 1.00 91.00 372 PRO A N 1
ATOM 2856 C CA . PRO A 1 372 ? 24.830 -5.338 -31.256 1.00 91.00 372 PRO A CA 1
ATOM 2857 C C . PRO A 1 372 ? 25.390 -5.443 -29.829 1.00 91.00 372 PRO A C 1
ATOM 2859 O O . PRO A 1 372 ? 25.332 -4.481 -29.062 1.00 91.00 372 PRO A O 1
ATOM 2862 N N . LEU A 1 373 ? 25.979 -6.590 -29.465 1.00 89.38 373 LEU A N 1
ATOM 2863 C CA . LEU A 1 373 ? 26.553 -6.800 -28.122 1.00 89.38 373 LEU A CA 1
ATOM 2864 C C . LEU A 1 373 ? 27.678 -5.806 -27.792 1.00 89.38 373 LEU A C 1
ATOM 2866 O O . LEU A 1 373 ? 27.857 -5.418 -26.645 1.00 89.38 373 LEU A O 1
ATOM 2870 N N . ASN A 1 374 ? 28.415 -5.348 -28.803 1.00 87.50 374 ASN A N 1
ATOM 2871 C CA . ASN A 1 374 ? 29.502 -4.380 -28.664 1.00 87.50 374 ASN A CA 1
ATOM 2872 C C . ASN A 1 374 ? 29.059 -2.917 -28.845 1.00 87.50 374 ASN A C 1
ATOM 2874 O O . ASN A 1 374 ? 29.907 -2.024 -28.910 1.00 87.50 374 ASN A O 1
ATOM 2878 N N . ALA A 1 375 ? 27.757 -2.638 -28.961 1.00 86.56 375 ALA A N 1
ATOM 2879 C CA . ALA A 1 375 ? 27.292 -1.296 -29.292 1.00 86.56 375 ALA A CA 1
ATOM 2880 C C . ALA A 1 375 ? 27.627 -0.273 -28.193 1.00 86.56 375 ALA A C 1
ATOM 2882 O O . ALA A 1 375 ? 28.105 0.826 -28.489 1.00 86.56 375 ALA A O 1
ATOM 2883 N N . MET A 1 376 ? 27.502 -0.666 -26.919 1.00 83.62 376 MET A N 1
ATOM 2884 C CA . MET A 1 376 ? 27.857 0.195 -25.786 1.00 83.62 376 MET A CA 1
ATOM 2885 C C . MET A 1 376 ? 29.354 0.260 -25.473 1.00 83.62 376 MET A C 1
ATOM 2887 O O . MET A 1 376 ? 29.760 1.084 -24.655 1.00 83.62 376 MET A O 1
ATOM 2891 N N . THR A 1 377 ? 30.212 -0.519 -26.145 1.00 82.12 377 THR A N 1
ATOM 2892 C CA . THR A 1 377 ? 31.674 -0.390 -25.991 1.00 82.12 377 THR A CA 1
ATOM 2893 C C . THR A 1 377 ? 32.148 1.025 -26.335 1.00 82.12 377 THR A C 1
ATOM 2895 O O . THR A 1 377 ? 33.091 1.530 -25.731 1.00 82.12 377 THR A O 1
ATOM 2898 N N . LYS A 1 378 ? 31.433 1.712 -27.237 1.00 76.44 378 LYS A N 1
ATOM 2899 C CA . LYS A 1 378 ? 31.666 3.116 -27.608 1.00 76.44 378 LYS A CA 1
ATOM 2900 C C . LYS A 1 378 ? 31.488 4.094 -26.436 1.00 76.44 378 LYS A C 1
ATOM 2902 O O . LYS A 1 378 ? 32.054 5.180 -26.467 1.00 76.44 378 LYS A O 1
ATOM 2907 N N . LEU A 1 379 ? 30.704 3.718 -25.424 1.00 78.19 379 LEU A N 1
ATOM 2908 C CA . LEU A 1 379 ? 30.346 4.570 -24.286 1.00 78.19 379 LEU A CA 1
ATOM 2909 C C . LEU A 1 379 ? 31.331 4.457 -23.114 1.00 78.19 379 LEU A C 1
ATOM 2911 O O . LEU A 1 379 ? 31.319 5.310 -22.233 1.00 78.19 379 LEU A O 1
ATOM 2915 N N . ASN A 1 380 ? 32.178 3.420 -23.104 1.00 75.31 380 ASN A N 1
ATOM 2916 C CA . ASN A 1 380 ? 33.186 3.158 -22.070 1.00 75.31 380 ASN A CA 1
ATOM 2917 C C . ASN A 1 380 ? 32.653 3.304 -20.626 1.00 75.31 380 ASN A C 1
ATOM 2919 O O . ASN A 1 380 ? 33.238 4.008 -19.800 1.00 75.31 380 ASN A O 1
ATOM 2923 N N . VAL A 1 381 ? 31.516 2.661 -20.331 1.00 80.31 381 VAL A N 1
ATOM 2924 C CA . VAL A 1 381 ? 30.855 2.736 -19.017 1.00 80.31 381 VAL A CA 1
ATOM 2925 C C . VAL A 1 381 ? 31.767 2.139 -17.931 1.00 80.31 381 VAL A C 1
ATOM 2927 O O . VAL A 1 381 ? 32.068 0.942 -17.987 1.00 80.31 381 VAL A O 1
ATOM 2930 N N . PRO A 1 382 ? 32.197 2.923 -16.922 1.00 82.50 382 PRO A N 1
ATOM 2931 C CA . PRO A 1 382 ? 33.107 2.437 -15.890 1.00 82.50 382 PRO A CA 1
ATOM 2932 C C . PRO A 1 382 ? 32.564 1.210 -15.150 1.00 82.50 382 PRO A C 1
ATOM 2934 O O . PRO A 1 382 ? 31.404 1.173 -14.746 1.00 82.50 382 PRO A O 1
ATOM 2937 N N . GLY A 1 383 ? 33.420 0.206 -14.948 1.00 83.50 383 GLY A N 1
ATOM 2938 C CA . GLY A 1 383 ? 33.078 -1.011 -14.205 1.00 83.50 383 GLY A CA 1
ATOM 2939 C C . GLY A 1 383 ? 32.304 -2.072 -14.996 1.00 83.50 383 GLY A C 1
ATOM 2940 O O . GLY A 1 383 ? 32.026 -3.133 -14.441 1.00 83.50 383 GLY A O 1
ATOM 2941 N N . ARG A 1 384 ? 31.984 -1.841 -16.278 1.00 85.06 384 ARG A N 1
ATOM 2942 C CA . ARG A 1 384 ? 31.384 -2.861 -17.154 1.00 85.06 384 ARG A CA 1
ATOM 2943 C C . ARG A 1 384 ? 32.445 -3.505 -18.044 1.00 85.06 384 ARG A C 1
ATOM 2945 O O . ARG A 1 384 ? 33.185 -2.812 -18.735 1.00 85.06 384 ARG A O 1
ATOM 2952 N N . ALA A 1 385 ? 32.504 -4.836 -18.024 1.00 87.25 385 ALA A N 1
ATOM 2953 C CA . ALA A 1 385 ? 33.376 -5.600 -18.910 1.00 87.25 385 ALA A CA 1
ATOM 2954 C C . ALA A 1 385 ? 32.937 -5.445 -20.375 1.00 87.25 385 ALA A C 1
ATOM 2956 O O . ALA A 1 385 ? 31.739 -5.441 -20.676 1.00 87.25 385 ALA A O 1
ATOM 2957 N N . VAL A 1 386 ? 33.916 -5.330 -21.271 1.00 89.06 386 VAL A N 1
ATOM 2958 C CA . VAL A 1 386 ? 33.692 -5.344 -22.720 1.00 89.06 386 VAL A CA 1
ATOM 2959 C C . VAL A 1 386 ? 33.378 -6.783 -23.151 1.00 89.06 386 VAL A C 1
ATOM 2961 O O . VAL A 1 386 ? 33.980 -7.700 -22.598 1.00 89.06 386 VAL A O 1
ATOM 2964 N N . PRO A 1 387 ? 32.456 -7.004 -24.104 1.00 91.44 387 PRO A N 1
ATOM 2965 C CA . PRO A 1 387 ? 32.218 -8.334 -24.653 1.00 91.44 387 PRO A CA 1
ATOM 2966 C C . PRO A 1 387 ? 33.475 -8.930 -25.294 1.00 91.44 387 PRO A C 1
ATOM 2968 O O . PRO A 1 387 ? 34.112 -8.291 -26.133 1.00 91.44 387 PRO A O 1
ATOM 2971 N N . GLU A 1 388 ? 33.783 -10.171 -24.941 1.00 92.88 388 GLU A N 1
ATOM 2972 C CA . GLU A 1 388 ? 34.852 -10.988 -25.508 1.00 92.88 388 GLU A CA 1
ATOM 2973 C C . GLU A 1 388 ? 34.246 -12.192 -26.236 1.00 92.88 388 GLU A C 1
ATOM 2975 O O . GLU A 1 388 ? 33.285 -12.804 -25.761 1.00 92.88 388 GLU A O 1
ATOM 2980 N N . HIS A 1 389 ? 34.806 -12.519 -27.401 1.00 94.19 389 HIS A N 1
ATOM 2981 C CA . HIS A 1 389 ? 34.417 -13.666 -28.220 1.00 94.19 389 HIS A CA 1
ATOM 2982 C C . HIS A 1 389 ? 35.674 -14.425 -28.636 1.00 94.19 389 HIS A C 1
ATOM 2984 O O . HIS A 1 389 ? 36.512 -13.902 -29.374 1.00 94.19 389 HIS A O 1
ATOM 2990 N N . THR A 1 390 ? 35.797 -15.655 -28.148 1.00 95.62 390 THR A N 1
ATOM 2991 C CA . THR A 1 390 ? 36.923 -16.547 -28.419 1.00 95.62 390 THR A CA 1
ATOM 2992 C C . THR A 1 390 ? 36.442 -17.713 -29.266 1.00 95.62 390 THR A C 1
ATOM 2994 O O . THR A 1 390 ? 35.596 -18.489 -28.831 1.00 95.62 390 THR A O 1
ATOM 2997 N N . VAL A 1 391 ? 37.008 -17.862 -30.462 1.00 95.94 391 VAL A N 1
ATOM 2998 C CA . VAL A 1 391 ? 36.723 -18.998 -31.346 1.00 95.94 391 VAL A CA 1
ATOM 2999 C C . VAL A 1 391 ? 37.689 -20.135 -31.019 1.00 95.94 391 VAL A C 1
ATOM 3001 O O . VAL A 1 391 ? 38.908 -19.952 -31.042 1.00 95.94 391 VAL A O 1
ATOM 3004 N N . LEU A 1 392 ? 37.150 -21.311 -30.723 1.00 95.38 392 LEU A N 1
ATOM 3005 C CA . LEU A 1 392 ? 37.883 -22.496 -30.293 1.00 95.38 392 LEU A CA 1
ATOM 3006 C C . LEU A 1 392 ? 37.861 -23.560 -31.389 1.00 95.38 392 LEU A C 1
ATOM 3008 O O . LEU A 1 392 ? 36.815 -23.872 -31.951 1.00 95.38 392 LEU A O 1
ATOM 3012 N N . TYR A 1 393 ? 39.010 -24.168 -31.672 1.00 95.31 393 TYR A N 1
ATOM 3013 C CA . TYR A 1 393 ? 39.080 -25.322 -32.564 1.00 95.31 393 TYR A CA 1
ATOM 3014 C C . TYR A 1 393 ? 39.006 -26.617 -31.749 1.00 95.31 393 TYR A C 1
ATOM 3016 O O . TYR A 1 393 ? 39.899 -26.905 -30.952 1.00 95.31 393 TYR A O 1
ATOM 3024 N N . ILE A 1 394 ? 37.948 -27.407 -31.952 1.00 93.44 394 ILE A N 1
ATOM 3025 C CA . ILE A 1 394 ? 37.601 -28.547 -31.084 1.00 93.44 394 ILE A CA 1
ATOM 3026 C C . ILE A 1 394 ? 38.701 -29.611 -30.971 1.00 93.44 394 ILE A C 1
ATOM 3028 O O . ILE A 1 394 ? 38.979 -30.053 -29.852 1.00 93.44 394 ILE A O 1
ATOM 3032 N N . PRO A 1 395 ? 39.392 -30.002 -32.061 1.00 93.19 395 PRO A N 1
ATOM 3033 C CA . PRO A 1 395 ? 40.512 -30.934 -31.958 1.00 93.19 395 PRO A CA 1
ATOM 3034 C C . PRO A 1 395 ? 41.647 -30.466 -31.042 1.00 93.19 395 PRO A C 1
ATOM 3036 O O . PRO A 1 395 ? 42.377 -31.305 -30.521 1.00 93.19 395 PRO A O 1
ATOM 3039 N N . GLU A 1 396 ? 41.802 -29.156 -30.844 1.00 93.12 396 GLU A N 1
ATOM 3040 C CA . GLU A 1 396 ? 42.806 -28.579 -29.949 1.00 93.12 396 GLU A CA 1
ATOM 3041 C C . GLU A 1 396 ? 42.248 -28.353 -28.537 1.00 93.12 396 GLU A C 1
ATOM 3043 O O . GLU A 1 396 ? 42.893 -28.737 -27.561 1.00 93.12 396 GLU A O 1
ATOM 3048 N N . SER A 1 397 ? 41.045 -27.785 -28.403 1.00 91.38 397 SER A N 1
ATOM 3049 C CA . SER A 1 397 ? 40.463 -27.426 -27.100 1.00 91.38 397 SER A CA 1
ATOM 3050 C C . SER A 1 397 ? 39.988 -28.633 -26.283 1.00 91.38 397 SER A C 1
ATOM 3052 O O . SER A 1 397 ? 40.033 -28.593 -25.054 1.00 91.38 397 SER A O 1
ATOM 3054 N N . LEU A 1 398 ? 39.582 -29.727 -26.942 1.00 91.00 398 LEU A N 1
ATOM 3055 C CA . LEU A 1 398 ? 39.084 -30.955 -26.306 1.00 91.00 398 LEU A CA 1
ATOM 3056 C C . LEU A 1 398 ? 40.005 -32.167 -26.523 1.00 91.00 398 LEU A C 1
ATOM 3058 O O . LEU A 1 398 ? 39.568 -33.316 -26.421 1.00 91.00 398 LEU A O 1
ATOM 3062 N N . ALA A 1 399 ? 41.297 -31.933 -26.771 1.00 87.31 399 ALA A N 1
ATOM 3063 C CA . ALA A 1 399 ? 42.287 -32.974 -27.074 1.00 87.31 399 ALA A CA 1
ATOM 3064 C C . ALA A 1 399 ? 42.415 -34.093 -26.009 1.00 87.31 399 ALA A C 1
ATOM 3066 O O . ALA A 1 399 ? 42.995 -35.142 -26.285 1.00 87.31 399 ALA A O 1
ATOM 3067 N N . GLY A 1 400 ? 41.894 -33.888 -24.792 1.00 86.38 400 GLY A N 1
ATOM 3068 C CA . GLY A 1 400 ? 41.931 -34.851 -23.684 1.00 86.38 400 GLY A CA 1
ATOM 3069 C C . GLY A 1 400 ? 40.745 -35.822 -23.590 1.00 86.38 400 GLY A C 1
ATOM 3070 O O . GLY A 1 400 ? 40.724 -36.648 -22.677 1.00 86.38 400 GLY A O 1
ATOM 3071 N N . LEU A 1 401 ? 39.745 -35.730 -24.474 1.00 89.25 401 LEU A N 1
ATOM 3072 C CA . LEU A 1 401 ? 38.567 -36.605 -24.438 1.00 89.25 401 LEU A CA 1
ATOM 3073 C C . LEU A 1 401 ? 38.844 -37.992 -25.057 1.00 89.25 401 LEU A C 1
ATOM 3075 O O . LEU A 1 401 ? 39.656 -38.113 -25.972 1.00 89.25 401 LEU A O 1
ATOM 3079 N N . PRO A 1 402 ? 38.161 -39.063 -24.600 1.00 86.81 402 PRO A N 1
ATOM 3080 C CA . PRO A 1 402 ? 38.486 -40.449 -24.961 1.00 86.81 402 PRO A CA 1
ATOM 3081 C C . PRO A 1 402 ? 38.006 -40.880 -26.364 1.00 86.81 402 PRO A C 1
ATOM 3083 O O . PRO A 1 402 ? 37.858 -42.074 -26.622 1.00 86.81 402 PRO A O 1
ATOM 3086 N N . PHE A 1 403 ? 37.738 -39.938 -27.270 1.00 84.38 403 PHE A N 1
ATOM 3087 C CA . PHE A 1 403 ? 37.277 -40.195 -28.637 1.00 84.38 403 PHE A CA 1
ATOM 3088 C C . PHE A 1 403 ? 37.948 -39.245 -29.640 1.00 84.38 403 PHE A C 1
ATOM 3090 O O . PHE A 1 403 ? 38.330 -38.127 -29.289 1.00 84.38 403 PHE A O 1
ATOM 3097 N N . GLU A 1 404 ? 38.106 -39.701 -30.889 1.00 84.88 404 GLU A N 1
ATOM 3098 C CA . GLU A 1 404 ? 38.680 -38.901 -31.978 1.00 84.88 404 GLU A CA 1
ATOM 3099 C C . GLU A 1 404 ? 37.780 -37.694 -32.271 1.00 84.88 404 GLU A C 1
ATOM 3101 O O . GLU A 1 404 ? 36.579 -37.840 -32.504 1.00 84.88 404 GLU A O 1
ATOM 3106 N N . GLN A 1 405 ? 38.363 -36.497 -32.229 1.00 86.88 405 GLN A N 1
ATOM 3107 C CA . GLN A 1 405 ? 37.628 -35.255 -32.447 1.00 86.88 405 GLN A CA 1
ATOM 3108 C C . GLN A 1 405 ? 37.447 -34.985 -33.945 1.00 86.88 405 GLN A C 1
ATOM 3110 O O . GLN A 1 405 ? 38.391 -35.086 -34.733 1.00 86.88 405 GLN A O 1
ATOM 3115 N N . GLY A 1 406 ? 36.235 -34.591 -34.341 1.00 88.12 406 GLY A N 1
ATOM 3116 C CA . GLY A 1 406 ? 35.968 -34.072 -35.682 1.00 88.12 406 GLY A CA 1
ATOM 3117 C C . GLY A 1 406 ? 36.541 -32.663 -35.873 1.00 88.12 406 GLY A C 1
ATOM 3118 O O . GLY A 1 406 ? 36.738 -31.925 -34.912 1.00 88.12 406 GLY A O 1
ATOM 3119 N N . LYS A 1 407 ? 36.793 -32.257 -37.125 1.00 94.62 407 LYS A N 1
ATOM 3120 C CA . LYS A 1 407 ? 37.185 -30.873 -37.445 1.00 94.62 407 LYS A CA 1
ATOM 3121 C C . LYS A 1 407 ? 35.974 -29.948 -37.308 1.00 94.62 407 LYS A C 1
ATOM 3123 O O . LYS A 1 407 ? 35.196 -29.816 -38.252 1.00 94.62 407 LYS A O 1
ATOM 3128 N N . SER A 1 408 ? 35.829 -29.325 -36.150 1.00 94.25 408 SER A N 1
ATOM 3129 C CA . SER A 1 408 ? 34.747 -28.390 -35.835 1.00 94.25 408 SER A CA 1
ATOM 3130 C C . SER A 1 408 ? 35.257 -27.205 -35.014 1.00 94.25 408 SER A C 1
ATOM 3132 O O . SER A 1 408 ? 36.383 -27.218 -34.511 1.00 94.25 408 SER A O 1
ATOM 3134 N N . TRP A 1 409 ? 34.422 -26.175 -34.923 1.00 95.62 409 TRP A N 1
ATOM 3135 C CA . TRP A 1 409 ? 34.690 -24.937 -34.202 1.00 95.62 409 TRP A CA 1
ATOM 3136 C C . TRP A 1 409 ? 33.585 -24.715 -33.175 1.00 95.62 409 TRP A C 1
ATOM 3138 O O . TRP A 1 409 ? 32.425 -24.965 -33.497 1.00 95.62 409 TRP A O 1
ATOM 3148 N N . ASP A 1 410 ? 33.972 -24.234 -32.002 1.00 95.12 410 ASP A N 1
ATOM 3149 C CA . ASP A 1 410 ? 33.093 -23.780 -30.925 1.00 95.12 410 ASP A CA 1
ATOM 3150 C C . ASP A 1 410 ? 33.422 -22.320 -30.588 1.00 95.12 410 ASP A C 1
ATOM 3152 O O . ASP A 1 410 ? 34.432 -21.775 -31.038 1.00 95.12 410 ASP A O 1
ATOM 3156 N N . ASP A 1 411 ? 32.592 -21.700 -29.755 1.00 95.50 411 ASP A N 1
ATOM 3157 C CA . ASP A 1 411 ? 32.754 -20.320 -29.317 1.00 95.50 411 ASP A CA 1
ATOM 3158 C C . ASP A 1 411 ? 32.613 -20.214 -27.793 1.00 95.50 411 ASP A C 1
ATOM 3160 O O . ASP A 1 411 ? 31.727 -20.821 -27.192 1.00 95.50 411 ASP A O 1
ATOM 3164 N N . GLU A 1 412 ? 33.456 -19.392 -27.172 1.00 95.19 412 GLU A N 1
ATOM 3165 C CA . GLU A 1 412 ? 33.277 -18.904 -25.805 1.00 95.19 412 GLU A CA 1
ATOM 3166 C C . GLU A 1 412 ? 32.964 -17.406 -25.851 1.00 95.19 412 GLU A C 1
ATOM 3168 O O . GLU A 1 412 ? 33.649 -16.633 -26.529 1.00 95.19 412 GLU A O 1
ATOM 3173 N N . VAL A 1 413 ? 31.916 -16.991 -25.135 1.00 93.94 413 VAL A N 1
ATOM 3174 C CA . VAL A 1 413 ? 31.508 -15.588 -25.023 1.00 93.94 413 VAL A CA 1
ATOM 3175 C C . VAL A 1 413 ? 31.459 -15.161 -23.562 1.00 93.94 413 VAL A C 1
ATOM 3177 O O . VAL A 1 413 ? 30.873 -15.841 -22.722 1.00 93.94 413 VAL A O 1
ATOM 3180 N N . SER A 1 414 ? 32.046 -14.005 -23.264 1.00 92.94 414 SER A N 1
ATOM 3181 C CA . SER A 1 414 ? 32.012 -13.379 -21.940 1.00 92.94 414 SER A CA 1
ATOM 3182 C C . SER A 1 414 ? 31.594 -11.927 -22.103 1.00 92.94 414 SER A C 1
ATOM 3184 O O . SER A 1 414 ? 32.214 -11.184 -22.857 1.00 92.94 414 SER A O 1
ATOM 3186 N N . PHE A 1 415 ? 30.511 -11.504 -21.455 1.00 91.56 415 PHE A N 1
ATOM 3187 C CA . PHE A 1 415 ? 30.013 -10.137 -21.589 1.00 91.56 415 PHE A CA 1
ATOM 3188 C C . PHE A 1 415 ? 29.215 -9.697 -20.362 1.00 91.56 415 PHE A C 1
ATOM 3190 O O . PHE A 1 415 ? 28.643 -10.506 -19.632 1.00 91.56 415 PHE A O 1
ATOM 3197 N N . ASN A 1 416 ? 29.153 -8.383 -20.141 1.00 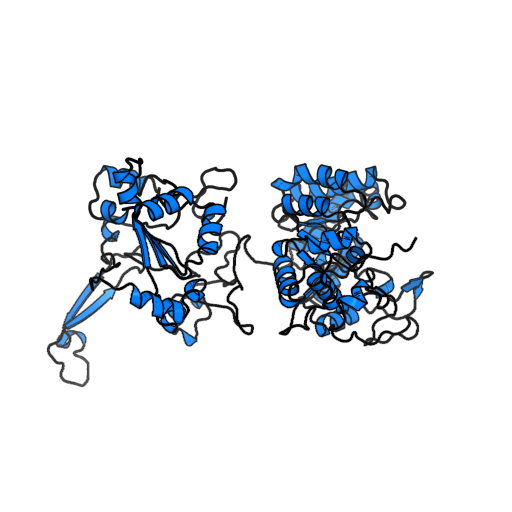89.69 416 ASN A N 1
ATOM 3198 C CA . ASN A 1 416 ? 28.211 -7.798 -19.195 1.00 89.69 416 ASN A CA 1
ATOM 3199 C C . ASN A 1 416 ? 26.798 -7.859 -19.794 1.00 89.69 416 ASN A C 1
ATOM 3201 O O . ASN A 1 416 ? 26.598 -7.376 -20.902 1.00 89.69 416 ASN A O 1
ATOM 3205 N N . THR A 1 417 ? 25.810 -8.398 -19.080 1.00 88.00 417 THR A N 1
ATOM 3206 C CA . THR A 1 417 ? 24.438 -8.547 -19.609 1.00 88.00 417 THR A CA 1
ATOM 3207 C C . THR A 1 417 ? 23.771 -7.222 -19.977 1.00 88.00 417 THR A C 1
ATOM 3209 O O . THR A 1 417 ? 22.888 -7.210 -20.825 1.00 88.00 417 THR A O 1
ATOM 3212 N N . GLN A 1 418 ? 24.271 -6.111 -19.434 1.00 87.62 418 GLN A N 1
ATOM 3213 C CA . GLN A 1 418 ? 23.883 -4.751 -19.778 1.00 87.62 418 GLN A CA 1
ATOM 3214 C C . GLN A 1 418 ? 24.879 -4.086 -20.735 1.00 87.62 418 GLN A C 1
ATOM 3216 O O . GLN A 1 418 ? 25.296 -2.949 -20.509 1.00 87.62 418 GLN A O 1
ATOM 3221 N N . CYS A 1 419 ? 25.317 -4.794 -21.780 1.00 87.81 419 CYS A N 1
ATOM 3222 C CA . CYS A 1 419 ? 26.144 -4.252 -22.873 1.00 87.81 419 CYS A CA 1
ATOM 3223 C C . CYS A 1 419 ? 25.343 -3.945 -24.154 1.00 87.81 419 CYS A C 1
ATOM 3225 O O . CYS A 1 419 ? 25.880 -3.340 -25.083 1.00 87.81 419 CYS A O 1
ATOM 3227 N N . SER A 1 420 ? 24.062 -4.329 -24.191 1.00 90.81 420 SER A N 1
ATOM 3228 C CA . SER A 1 420 ? 23.187 -4.232 -25.360 1.00 90.81 420 SER A CA 1
ATOM 3229 C C . SER A 1 420 ? 21.708 -4.111 -24.963 1.00 90.81 420 SER A C 1
ATOM 3231 O O . SER A 1 420 ? 21.408 -3.835 -23.804 1.00 90.81 420 SER A O 1
ATOM 3233 N N . SER A 1 421 ? 20.786 -4.315 -25.911 1.00 92.19 421 SER A N 1
ATOM 3234 C CA . SER A 1 421 ? 19.345 -4.419 -25.643 1.00 92.19 421 SER A CA 1
ATOM 3235 C C . SER A 1 421 ? 19.058 -5.510 -24.607 1.00 92.19 421 SER A C 1
ATOM 3237 O O . SER A 1 421 ? 19.547 -6.633 -24.754 1.00 92.19 421 SER A O 1
ATOM 3239 N N . GLN A 1 422 ? 18.239 -5.204 -23.602 1.00 91.69 422 GLN A N 1
ATOM 3240 C CA . GLN A 1 422 ? 17.937 -6.111 -22.495 1.00 91.69 422 GLN A CA 1
ATOM 3241 C C . GLN A 1 422 ? 16.509 -5.928 -21.976 1.00 91.69 422 GLN A C 1
ATOM 3243 O O . GLN A 1 422 ? 15.863 -4.922 -22.258 1.00 91.69 422 GLN A O 1
ATOM 3248 N N . TRP A 1 423 ? 16.062 -6.891 -21.172 1.00 93.19 423 TRP A N 1
ATOM 3249 C CA . TRP A 1 423 ? 14.896 -6.750 -20.309 1.00 93.19 423 TRP A CA 1
ATOM 3250 C C . TRP A 1 423 ? 15.344 -6.713 -18.859 1.00 93.19 423 TRP A C 1
ATOM 3252 O O . TRP A 1 423 ? 16.145 -7.547 -18.434 1.00 93.19 423 TRP A O 1
ATOM 3262 N N . ASP A 1 424 ? 14.770 -5.795 -18.098 1.00 92.19 424 ASP A N 1
ATOM 3263 C CA . ASP A 1 424 ? 14.994 -5.727 -16.667 1.00 92.19 424 ASP A CA 1
ATOM 3264 C C . ASP A 1 424 ? 13.961 -6.592 -15.946 1.00 92.19 424 ASP A C 1
ATOM 3266 O O . ASP A 1 424 ? 12.757 -6.526 -16.200 1.00 92.19 424 ASP A O 1
ATOM 3270 N N . SER A 1 425 ? 14.444 -7.452 -15.050 1.00 92.19 425 SER A N 1
ATOM 3271 C CA . SER A 1 425 ? 13.566 -8.274 -14.219 1.00 92.19 425 SER A CA 1
ATOM 3272 C C . SER A 1 425 ? 12.794 -7.428 -13.207 1.00 92.19 425 SER A C 1
ATOM 3274 O O . SER A 1 425 ? 13.225 -6.331 -12.852 1.00 92.19 425 SER A O 1
ATOM 3276 N N . LEU A 1 426 ? 11.745 -7.995 -12.611 1.00 93.81 426 LEU A N 1
ATOM 3277 C CA . LEU A 1 426 ? 10.993 -7.341 -11.535 1.00 93.81 426 LEU A CA 1
ATOM 3278 C C . LEU A 1 426 ? 11.806 -7.169 -10.230 1.00 93.81 426 LEU A C 1
ATOM 3280 O O . LEU A 1 426 ? 11.331 -6.528 -9.292 1.00 93.81 426 LEU A O 1
ATOM 3284 N N . CYS A 1 427 ? 13.030 -7.712 -10.183 1.00 93.50 427 CYS A N 1
ATOM 3285 C CA . CYS A 1 427 ? 14.029 -7.511 -9.129 1.00 93.50 427 CYS A CA 1
ATOM 3286 C C . CYS A 1 427 ? 15.119 -6.486 -9.479 1.00 93.50 427 CYS A C 1
ATOM 3288 O O . CYS A 1 427 ? 15.982 -6.238 -8.641 1.00 93.50 427 CYS A O 1
ATOM 3290 N N . HIS A 1 428 ? 15.152 -5.949 -10.705 1.00 91.81 428 HIS A N 1
ATOM 3291 C CA . HIS A 1 428 ? 16.302 -5.178 -11.189 1.00 91.81 428 HIS A CA 1
ATOM 3292 C C . HIS A 1 428 ? 16.493 -3.857 -10.437 1.00 91.81 428 HIS A C 1
ATOM 3294 O O . HIS A 1 428 ? 17.600 -3.558 -9.988 1.00 91.81 428 HIS A O 1
ATOM 3300 N N . PHE A 1 429 ? 15.412 -3.091 -10.289 1.00 88.94 429 PHE A N 1
ATOM 3301 C CA . PHE A 1 429 ? 15.412 -1.807 -9.601 1.00 88.94 429 PHE A CA 1
ATOM 3302 C C . PHE A 1 429 ? 14.399 -1.854 -8.454 1.00 88.94 429 PHE A C 1
ATOM 3304 O O . PHE A 1 429 ? 13.196 -1.983 -8.672 1.00 88.94 429 PHE A O 1
ATOM 3311 N N . GLN A 1 430 ? 14.900 -1.830 -7.218 1.00 87.19 430 GLN A N 1
ATOM 3312 C CA . GLN A 1 430 ? 14.077 -1.914 -6.008 1.00 87.19 430 GLN A CA 1
ATOM 3313 C C . GLN A 1 430 ? 13.374 -0.580 -5.732 1.00 87.19 430 GLN A C 1
ATOM 3315 O O . GLN A 1 430 ? 13.876 0.486 -6.091 1.00 87.19 430 GLN A O 1
ATOM 3320 N N . HIS A 1 431 ? 12.244 -0.626 -5.028 1.00 85.06 431 HIS A N 1
ATOM 3321 C CA . HIS A 1 431 ? 11.654 0.572 -4.445 1.00 85.06 431 HIS A CA 1
ATOM 3322 C C . HIS A 1 431 ? 12.614 1.132 -3.391 1.00 85.06 431 HIS A C 1
ATOM 3324 O O . HIS A 1 431 ? 12.845 0.496 -2.357 1.00 85.06 431 HIS A O 1
ATOM 3330 N N . GLN A 1 432 ? 13.183 2.304 -3.678 1.00 82.25 432 GLN A N 1
ATOM 3331 C CA . GLN A 1 432 ? 14.383 2.819 -3.016 1.00 82.25 432 GLN A CA 1
ATOM 3332 C C . GLN A 1 432 ? 14.194 3.024 -1.508 1.00 82.25 432 GLN A C 1
ATOM 3334 O O . GLN A 1 432 ? 15.081 2.657 -0.741 1.00 82.25 432 GLN A O 1
ATOM 3339 N N . ASP A 1 433 ? 13.026 3.506 -1.072 1.00 71.38 433 ASP A N 1
ATOM 3340 C CA . ASP A 1 433 ? 12.761 3.744 0.354 1.00 71.38 433 ASP A CA 1
ATOM 3341 C C . ASP A 1 433 ? 12.637 2.440 1.156 1.00 71.38 433 ASP A C 1
ATOM 3343 O O . ASP A 1 433 ? 13.064 2.366 2.306 1.00 71.38 433 ASP A O 1
ATOM 3347 N N . SER A 1 434 ? 12.066 1.391 0.555 1.00 70.38 434 SER A N 1
ATOM 3348 C CA . SER A 1 434 ? 11.825 0.111 1.245 1.00 70.38 434 SER A CA 1
ATOM 3349 C C . SER A 1 434 ? 12.922 -0.935 1.039 1.00 70.38 434 SER A C 1
ATOM 3351 O O . SER A 1 434 ? 12.990 -1.907 1.785 1.00 70.38 434 SER A O 1
ATOM 3353 N N . GLY A 1 435 ? 13.713 -0.808 -0.028 1.00 77.88 435 GLY A N 1
ATOM 3354 C CA . GLY A 1 435 ? 14.588 -1.874 -0.518 1.00 77.88 435 GLY A CA 1
ATOM 3355 C C . GLY A 1 435 ? 13.850 -3.110 -1.056 1.00 77.88 435 GLY A C 1
ATOM 3356 O O . GLY A 1 435 ? 14.492 -4.104 -1.375 1.00 77.88 435 GLY A O 1
ATOM 3357 N N . LEU A 1 436 ? 12.520 -3.095 -1.175 1.00 84.12 436 LEU A N 1
ATOM 3358 C CA . LEU A 1 436 ? 11.747 -4.223 -1.695 1.00 84.12 436 LEU A CA 1
ATOM 3359 C C . LEU A 1 436 ? 11.554 -4.126 -3.214 1.00 84.12 436 LEU A C 1
ATOM 3361 O O . LEU A 1 436 ? 11.429 -3.045 -3.787 1.00 84.12 436 LEU A O 1
ATOM 3365 N N . ALA A 1 437 ? 11.504 -5.283 -3.857 1.00 90.12 437 ALA A N 1
ATOM 3366 C CA . ALA A 1 437 ? 11.132 -5.501 -5.246 1.00 90.12 437 ALA A CA 1
ATOM 3367 C C . ALA A 1 437 ? 9.687 -6.027 -5.343 1.00 90.12 437 ALA A C 1
ATOM 3369 O O . ALA A 1 437 ? 8.986 -6.147 -4.334 1.00 90.12 437 ALA A O 1
ATOM 3370 N N . TYR A 1 438 ? 9.241 -6.351 -6.561 1.00 91.06 438 TYR A N 1
ATOM 3371 C CA . TYR A 1 438 ? 7.875 -6.801 -6.847 1.00 91.06 438 TYR A CA 1
ATOM 3372 C C . TYR A 1 438 ? 7.335 -7.829 -5.840 1.00 91.06 438 TYR A C 1
ATOM 3374 O O . TYR A 1 438 ? 8.036 -8.760 -5.440 1.00 91.06 438 TYR A O 1
ATOM 3382 N N . ASN A 1 439 ? 6.077 -7.649 -5.422 1.00 85.06 439 ASN A N 1
ATOM 3383 C CA . ASN A 1 439 ? 5.401 -8.505 -4.442 1.00 85.06 439 ASN A CA 1
ATOM 3384 C C . ASN A 1 439 ? 6.132 -8.633 -3.085 1.00 85.06 439 ASN A C 1
ATOM 3386 O O . ASN A 1 439 ? 5.994 -9.635 -2.368 1.00 85.06 439 ASN A O 1
ATOM 3390 N N . GLY A 1 440 ? 6.889 -7.598 -2.704 1.00 80.44 440 GLY A N 1
ATOM 3391 C CA . GLY A 1 440 ? 7.652 -7.550 -1.458 1.00 80.44 440 GLY A CA 1
ATOM 3392 C C . GLY A 1 440 ? 8.874 -8.471 -1.459 1.00 80.44 440 GLY A C 1
ATOM 3393 O O . GLY A 1 440 ? 9.329 -8.873 -0.388 1.00 80.44 440 GLY A O 1
ATOM 3394 N N . ALA A 1 441 ? 9.370 -8.867 -2.634 1.00 85.88 441 ALA A N 1
ATOM 3395 C CA . ALA A 1 441 ? 10.604 -9.633 -2.747 1.00 85.88 441 ALA A CA 1
ATOM 3396 C C . ALA A 1 441 ? 11.790 -8.811 -2.219 1.00 85.88 441 ALA A C 1
ATOM 3398 O O . ALA A 1 441 ? 11.860 -7.604 -2.429 1.00 85.88 441 ALA A O 1
ATOM 3399 N N . ASN A 1 442 ? 12.738 -9.457 -1.545 1.00 83.44 442 ASN A N 1
ATOM 3400 C CA . ASN A 1 442 ? 13.935 -8.802 -1.023 1.00 83.44 442 ASN A CA 1
ATOM 3401 C C . ASN A 1 442 ? 15.174 -9.493 -1.608 1.00 83.44 442 ASN A C 1
ATOM 3403 O O . ASN A 1 442 ? 15.677 -10.447 -1.007 1.00 83.44 442 ASN A O 1
ATOM 3407 N N . PRO A 1 443 ? 15.593 -9.110 -2.826 1.00 87.62 443 PRO A N 1
ATOM 3408 C CA . PRO A 1 443 ? 16.676 -9.788 -3.511 1.00 87.62 443 PRO A CA 1
ATOM 3409 C C . PRO A 1 443 ? 18.029 -9.491 -2.855 1.00 87.62 443 PRO A C 1
ATOM 3411 O O . PRO A 1 443 ? 18.399 -8.349 -2.594 1.00 87.62 443 PRO A O 1
ATOM 3414 N N . ASP A 1 444 ? 18.808 -10.547 -2.668 1.00 87.19 444 ASP A N 1
ATOM 3415 C CA . ASP A 1 444 ? 20.230 -10.500 -2.348 1.00 87.19 444 ASP A CA 1
ATOM 3416 C C . ASP A 1 444 ? 21.053 -11.319 -3.359 1.00 87.19 444 ASP A C 1
ATOM 3418 O O . ASP A 1 444 ? 20.515 -12.071 -4.180 1.00 87.19 444 ASP A O 1
ATOM 3422 N N . LYS A 1 445 ? 22.386 -11.218 -3.276 1.00 89.44 445 LYS A N 1
ATOM 3423 C CA . LYS A 1 445 ? 23.298 -11.936 -4.180 1.00 89.44 445 LYS A CA 1
ATOM 3424 C C . LYS A 1 445 ? 23.032 -13.444 -4.215 1.00 89.44 445 LYS A C 1
ATOM 3426 O O . LYS A 1 445 ? 23.137 -14.042 -5.281 1.00 89.44 445 LYS A O 1
ATOM 3431 N N . LYS A 1 446 ? 22.728 -14.064 -3.074 1.00 90.00 446 LYS A N 1
ATOM 3432 C CA . LYS A 1 446 ? 22.516 -15.512 -2.982 1.00 90.00 446 LYS A CA 1
ATOM 3433 C C . LYS A 1 446 ? 21.199 -15.901 -3.651 1.00 90.00 446 LYS A C 1
ATOM 3435 O O . LYS A 1 446 ? 21.183 -16.840 -4.434 1.00 90.00 446 LYS A O 1
ATOM 3440 N N . SER A 1 447 ? 20.127 -15.165 -3.373 1.00 89.19 447 SER A N 1
ATOM 3441 C CA . SER A 1 447 ? 18.799 -15.400 -3.945 1.00 89.19 447 SER A CA 1
ATOM 3442 C C . SER A 1 447 ? 18.748 -15.185 -5.461 1.00 89.19 447 SER A C 1
ATOM 3444 O O . SER A 1 447 ? 17.993 -15.870 -6.136 1.00 89.19 447 SER A O 1
ATOM 3446 N N . LEU A 1 448 ? 19.583 -14.288 -6.001 1.00 90.94 448 LEU A N 1
ATOM 3447 C CA . LEU A 1 448 ? 19.683 -14.017 -7.439 1.00 90.94 448 LEU A CA 1
ATOM 3448 C C . LEU A 1 448 ? 20.686 -14.920 -8.179 1.00 90.94 448 LEU A C 1
ATOM 3450 O O . LEU A 1 448 ? 20.786 -14.835 -9.398 1.00 90.94 448 LEU A O 1
ATOM 3454 N N . SER A 1 449 ? 21.447 -15.752 -7.462 1.00 91.12 449 SER A N 1
ATOM 3455 C CA . SER A 1 449 ? 22.486 -16.626 -8.039 1.00 91.12 449 SER A CA 1
ATOM 3456 C C . SER A 1 449 ? 22.177 -18.106 -7.802 1.00 91.12 449 SER A C 1
ATOM 3458 O O . SER A 1 449 ? 23.081 -18.887 -7.513 1.00 91.12 449 SER A O 1
ATOM 3460 N N . VAL A 1 450 ? 20.898 -18.481 -7.839 1.00 90.81 450 VAL A N 1
ATOM 3461 C CA . VAL A 1 450 ? 20.479 -19.883 -7.723 1.00 90.81 450 VAL A CA 1
ATOM 3462 C C . VAL A 1 450 ? 20.809 -20.662 -8.997 1.00 90.81 450 VAL A C 1
ATOM 3464 O O . VAL A 1 450 ? 20.776 -20.116 -10.097 1.00 90.81 450 VAL A O 1
ATOM 3467 N N . ASP A 1 451 ? 21.093 -21.955 -8.851 1.00 89.62 451 ASP A N 1
ATOM 3468 C CA . ASP A 1 451 ? 21.559 -22.800 -9.960 1.00 89.62 451 ASP A CA 1
ATOM 3469 C C . ASP A 1 451 ? 20.437 -23.221 -10.928 1.00 89.62 451 ASP A C 1
ATOM 3471 O O . ASP A 1 451 ? 20.708 -23.753 -12.005 1.00 89.62 451 ASP A O 1
ATOM 3475 N N . SER A 1 452 ? 19.166 -23.031 -10.551 1.00 88.44 452 SER A N 1
ATOM 3476 C CA . SER A 1 452 ? 18.018 -23.414 -11.379 1.00 88.44 452 SER A CA 1
ATOM 3477 C C . SER A 1 452 ? 16.772 -22.569 -11.111 1.00 88.44 452 SER A C 1
ATOM 3479 O O . SER A 1 452 ? 16.541 -22.116 -9.987 1.00 88.44 452 SER A O 1
ATOM 3481 N N . THR A 1 453 ? 15.916 -22.453 -12.127 1.00 84.81 453 THR A N 1
ATOM 3482 C CA . THR A 1 453 ? 14.603 -21.793 -12.038 1.00 84.81 453 THR A CA 1
ATOM 3483 C C . THR A 1 453 ? 13.660 -22.459 -11.044 1.00 84.81 453 THR A C 1
ATOM 3485 O O . THR A 1 453 ? 12.899 -21.776 -10.372 1.00 84.81 453 THR A O 1
ATOM 3488 N N . GLU A 1 454 ? 13.717 -23.786 -10.897 1.00 86.62 454 GLU A N 1
ATOM 3489 C CA . GLU A 1 454 ? 12.873 -24.514 -9.937 1.00 86.62 454 GLU A CA 1
ATOM 3490 C C . GLU A 1 454 ? 13.171 -24.105 -8.486 1.00 86.62 454 GLU A C 1
ATOM 3492 O O . GLU A 1 454 ? 12.265 -23.979 -7.666 1.00 86.62 454 GLU A O 1
ATOM 3497 N N . SER A 1 455 ? 14.445 -23.851 -8.177 1.00 88.31 455 SER A N 1
ATOM 3498 C CA . SER A 1 455 ? 14.880 -23.354 -6.866 1.00 88.31 455 SER A CA 1
ATOM 3499 C C . SER A 1 455 ? 14.723 -21.843 -6.684 1.00 88.31 455 SER A C 1
ATOM 3501 O O . SER A 1 455 ? 14.997 -21.332 -5.596 1.00 88.31 455 SER A O 1
ATOM 3503 N N . ASN A 1 456 ? 14.333 -21.121 -7.736 1.00 89.88 456 ASN A N 1
ATOM 3504 C CA . ASN A 1 456 ? 14.256 -19.674 -7.711 1.00 89.88 456 ASN A CA 1
ATOM 3505 C C . ASN A 1 456 ? 12.929 -19.202 -7.121 1.00 89.88 456 ASN A C 1
ATOM 3507 O O . ASN A 1 456 ? 11.849 -19.568 -7.578 1.00 89.88 456 ASN A O 1
ATOM 3511 N N . THR A 1 457 ? 13.022 -18.386 -6.077 1.00 88.69 457 THR A N 1
ATOM 3512 C CA . THR A 1 457 ? 11.862 -17.807 -5.393 1.00 88.69 457 THR A CA 1
ATOM 3513 C C . THR A 1 457 ? 11.734 -16.306 -5.635 1.00 88.69 457 THR A C 1
ATOM 3515 O O . THR A 1 457 ? 10.894 -15.667 -5.003 1.00 88.69 457 THR A O 1
ATOM 3518 N N . MET A 1 458 ? 12.604 -15.725 -6.463 1.00 94.44 458 MET A N 1
ATOM 3519 C CA . MET A 1 458 ? 12.610 -14.301 -6.787 1.00 94.44 458 MET A CA 1
ATOM 3520 C C . MET A 1 458 ? 11.917 -14.069 -8.133 1.00 94.44 458 MET A C 1
ATOM 3522 O O . MET A 1 458 ? 12.080 -14.889 -9.028 1.00 94.44 458 MET A O 1
ATOM 3526 N N . PRO A 1 459 ? 11.184 -12.957 -8.327 1.00 94.12 459 PRO A N 1
ATOM 3527 C CA . PRO A 1 459 ? 10.494 -12.658 -9.585 1.00 94.12 459 PRO A CA 1
ATOM 3528 C C . PRO A 1 459 ? 11.468 -12.213 -10.698 1.00 94.12 459 PRO A C 1
ATOM 3530 O O . PRO A 1 459 ? 11.476 -11.066 -11.153 1.00 94.12 459 PRO A O 1
ATOM 3533 N N . THR A 1 460 ? 12.336 -13.126 -11.129 1.00 93.62 460 THR A N 1
ATOM 3534 C CA . THR A 1 460 ? 13.362 -12.923 -12.157 1.00 93.62 460 THR A CA 1
ATOM 3535 C C . THR A 1 460 ? 12.923 -13.419 -13.544 1.00 93.62 460 THR A C 1
ATOM 3537 O O . THR A 1 460 ? 11.880 -14.053 -13.711 1.00 93.62 460 THR A O 1
ATOM 3540 N N . LEU A 1 461 ? 13.708 -13.089 -14.580 1.00 91.62 461 LEU A N 1
ATOM 3541 C CA . LEU A 1 461 ? 13.360 -13.323 -15.997 1.00 91.62 461 LEU A CA 1
ATOM 3542 C C . LEU A 1 461 ? 13.185 -14.803 -16.374 1.00 91.62 461 LEU A C 1
ATOM 3544 O O . LEU A 1 461 ? 12.518 -15.129 -17.352 1.00 91.62 461 LEU A O 1
ATOM 3548 N N . ASP A 1 462 ? 13.779 -15.721 -15.627 1.00 89.44 462 ASP A N 1
ATOM 3549 C CA . ASP A 1 462 ? 13.668 -17.161 -15.848 1.00 89.44 462 ASP A CA 1
ATOM 3550 C C . ASP A 1 462 ? 12.235 -17.689 -15.637 1.00 89.44 462 ASP A C 1
ATOM 3552 O O . ASP A 1 462 ? 11.793 -18.612 -16.332 1.00 89.44 462 ASP A O 1
ATOM 3556 N N . HIS A 1 463 ? 11.444 -17.034 -14.783 1.00 92.12 463 HIS A N 1
ATOM 3557 C CA . HIS A 1 463 ? 10.007 -17.299 -14.695 1.00 92.12 463 HIS A CA 1
ATOM 3558 C C . HIS A 1 463 ? 9.252 -16.855 -15.955 1.00 92.12 463 HIS A C 1
ATOM 3560 O O . HIS A 1 463 ? 8.268 -17.493 -16.337 1.00 92.12 463 HIS A O 1
ATOM 3566 N N . TRP A 1 464 ? 9.728 -15.822 -16.661 1.00 92.44 464 TRP A N 1
ATOM 3567 C CA . TRP A 1 464 ? 9.140 -15.414 -17.942 1.00 92.44 464 TRP A CA 1
ATOM 3568 C C . TRP A 1 464 ? 9.414 -16.470 -19.012 1.00 92.44 464 TRP A C 1
ATOM 3570 O O . TRP A 1 464 ? 8.524 -16.793 -19.798 1.00 92.44 464 TRP A O 1
ATOM 3580 N N . HIS A 1 465 ? 10.612 -17.065 -19.014 1.00 86.69 465 HIS A N 1
ATOM 3581 C CA . HIS A 1 465 ? 10.950 -18.157 -19.929 1.00 86.69 465 HIS A CA 1
ATOM 3582 C C . HIS A 1 465 ? 9.992 -19.345 -19.778 1.00 86.69 465 HIS A C 1
ATOM 3584 O O . HIS A 1 465 ? 9.446 -19.825 -20.770 1.00 86.69 465 HIS A O 1
ATOM 3590 N N . SER A 1 466 ? 9.701 -19.748 -18.538 1.00 84.69 466 SER A N 1
ATOM 3591 C CA . SER A 1 466 ? 8.799 -20.871 -18.236 1.00 84.69 466 SER A CA 1
ATOM 3592 C C . SER A 1 466 ? 7.360 -20.661 -18.736 1.00 84.69 466 SER A C 1
ATOM 3594 O O . SER A 1 466 ? 6.638 -21.629 -18.970 1.00 84.69 466 SER A O 1
ATOM 3596 N N . ARG A 1 467 ? 6.941 -19.405 -18.940 1.00 86.81 467 ARG A N 1
ATOM 3597 C CA . ARG A 1 467 ? 5.641 -19.047 -19.532 1.00 86.81 467 ARG A CA 1
ATOM 3598 C C . ARG A 1 467 ? 5.624 -19.138 -21.066 1.00 86.81 467 ARG A C 1
ATOM 3600 O O . ARG A 1 467 ? 4.548 -19.181 -21.656 1.00 86.81 467 ARG A O 1
ATOM 3607 N N . GLY A 1 468 ? 6.789 -19.164 -21.710 1.00 88.31 468 GLY A N 1
ATOM 3608 C CA . GLY A 1 468 ? 6.932 -18.994 -23.159 1.00 88.31 468 GLY A CA 1
ATOM 3609 C C . GLY A 1 468 ? 7.498 -17.631 -23.567 1.00 88.31 468 GLY A C 1
ATOM 3610 O O . GLY A 1 468 ? 7.267 -17.194 -24.692 1.00 88.31 468 GLY A O 1
ATOM 3611 N N . CYS A 1 469 ? 8.247 -16.978 -22.671 1.00 90.31 469 CYS A N 1
ATOM 3612 C CA . CYS A 1 469 ? 8.831 -15.647 -22.855 1.00 90.31 469 CYS A CA 1
ATOM 3613 C C . CYS A 1 469 ? 7.761 -14.552 -23.052 1.00 90.31 469 CYS A C 1
ATOM 3615 O O . CYS A 1 469 ? 6.589 -14.721 -22.713 1.00 90.31 469 CYS A O 1
ATOM 3617 N N . ILE A 1 470 ? 8.176 -13.393 -23.567 1.00 93.38 470 ILE A N 1
ATOM 3618 C CA . ILE A 1 470 ? 7.271 -12.314 -23.958 1.00 93.38 470 ILE A CA 1
ATOM 3619 C C . ILE A 1 470 ? 6.823 -12.573 -25.400 1.00 93.38 470 ILE A C 1
ATOM 3621 O O . ILE A 1 470 ? 7.606 -12.425 -26.336 1.00 93.38 470 ILE A O 1
ATOM 3625 N N . ALA A 1 471 ? 5.558 -12.944 -25.573 1.00 94.38 471 ALA A N 1
ATOM 3626 C CA . ALA A 1 471 ? 4.920 -13.098 -26.875 1.00 94.38 471 ALA A CA 1
ATOM 3627 C C . ALA A 1 471 ? 3.583 -12.355 -26.859 1.00 94.38 471 ALA A C 1
ATOM 3629 O O . ALA A 1 471 ? 2.733 -12.630 -26.019 1.00 94.38 471 ALA A O 1
ATOM 3630 N N . GLY A 1 472 ? 3.396 -11.402 -27.767 1.00 95.75 472 GLY A N 1
ATOM 3631 C CA . GLY A 1 472 ? 2.216 -10.544 -27.783 1.00 95.75 472 GLY A CA 1
ATOM 3632 C C . GLY A 1 472 ? 2.268 -9.529 -28.914 1.00 95.75 472 GLY A C 1
ATOM 3633 O O . GLY A 1 472 ? 3.171 -9.559 -29.752 1.00 95.75 472 GLY A O 1
ATOM 3634 N N . ARG A 1 473 ? 1.286 -8.627 -28.941 1.00 97.50 473 ARG A N 1
ATOM 3635 C CA . ARG A 1 473 ? 1.225 -7.556 -29.933 1.00 97.50 473 ARG A CA 1
ATOM 3636 C C . ARG A 1 473 ? 2.164 -6.426 -29.515 1.00 97.50 473 ARG A C 1
ATOM 3638 O O . ARG A 1 473 ? 1.968 -5.821 -28.467 1.00 97.50 473 ARG A O 1
ATOM 3645 N N . GLY A 1 474 ? 3.188 -6.155 -30.320 1.00 96.88 474 GLY A N 1
ATOM 3646 C CA . GLY A 1 474 ? 4.052 -4.990 -30.141 1.00 96.88 474 GLY A CA 1
ATOM 3647 C C . GLY A 1 474 ? 3.448 -3.756 -30.800 1.00 96.88 474 GLY A C 1
ATOM 3648 O O . GLY A 1 474 ? 3.034 -3.824 -31.957 1.00 96.88 474 GLY A O 1
ATOM 3649 N N . VAL A 1 475 ? 3.427 -2.632 -30.087 1.00 97.69 475 VAL A N 1
ATOM 3650 C CA . VAL A 1 475 ? 3.025 -1.325 -30.626 1.00 97.69 475 VAL A CA 1
ATOM 3651 C C . VAL A 1 475 ? 4.193 -0.353 -30.519 1.00 97.69 475 VAL A C 1
ATOM 3653 O O . VAL A 1 475 ? 4.753 -0.166 -29.443 1.00 97.69 475 VAL A O 1
ATOM 3656 N N . LEU A 1 476 ? 4.586 0.245 -31.646 1.00 97.88 476 LEU A N 1
ATOM 3657 C CA . LEU A 1 476 ? 5.693 1.197 -31.711 1.00 97.88 476 LEU A CA 1
ATOM 3658 C C . LEU A 1 476 ? 5.159 2.627 -31.734 1.00 97.88 476 LEU A C 1
ATOM 3660 O O . LEU A 1 476 ? 4.395 2.986 -32.626 1.00 97.88 476 LEU A O 1
ATOM 3664 N N . ILE A 1 477 ? 5.634 3.436 -30.794 1.00 98.50 477 ILE A N 1
ATOM 3665 C CA . ILE A 1 477 ? 5.525 4.891 -30.794 1.00 98.50 477 ILE A CA 1
ATOM 3666 C C . ILE A 1 477 ? 6.894 5.460 -31.174 1.00 98.50 477 ILE A C 1
ATOM 3668 O O . ILE A 1 477 ? 7.810 5.515 -30.350 1.00 98.50 477 ILE A O 1
ATOM 3672 N N . ASP A 1 478 ? 7.056 5.870 -32.434 1.00 98.44 478 ASP A N 1
ATOM 3673 C CA . ASP A 1 478 ? 8.296 6.509 -32.905 1.00 98.44 478 ASP A CA 1
ATOM 3674 C C . ASP A 1 478 ? 8.253 8.014 -32.638 1.00 98.44 478 ASP A C 1
ATOM 3676 O O . ASP A 1 478 ? 7.965 8.824 -33.524 1.00 98.44 478 ASP A O 1
ATOM 3680 N N . TYR A 1 479 ? 8.479 8.375 -31.374 1.00 98.62 479 TYR A N 1
ATOM 3681 C CA . TYR A 1 479 ? 8.404 9.760 -30.925 1.00 98.62 479 TYR A CA 1
ATOM 3682 C C . TYR A 1 479 ? 9.485 10.633 -31.568 1.00 98.62 479 TYR A C 1
ATOM 3684 O O . TYR A 1 479 ? 9.216 11.782 -31.908 1.00 98.62 479 TYR A O 1
ATOM 3692 N N . ALA A 1 480 ? 10.684 10.089 -31.804 1.00 98.00 480 ALA A N 1
ATOM 3693 C CA . ALA A 1 480 ? 11.768 10.815 -32.469 1.00 98.00 480 ALA A CA 1
ATOM 3694 C C . ALA A 1 480 ? 11.368 11.275 -33.884 1.00 98.00 480 ALA A C 1
ATOM 3696 O O . ALA A 1 480 ? 11.548 12.445 -34.233 1.00 98.00 480 ALA A O 1
ATOM 3697 N N . ALA A 1 481 ? 10.788 10.376 -34.688 1.00 98.06 481 ALA A N 1
ATOM 3698 C CA . ALA A 1 481 ? 10.305 10.724 -36.024 1.00 98.06 481 ALA A CA 1
ATOM 3699 C C . ALA A 1 481 ? 9.140 11.727 -35.967 1.00 98.06 481 ALA A C 1
ATOM 3701 O O . ALA A 1 481 ? 9.152 12.733 -36.679 1.00 98.06 481 ALA A O 1
ATOM 3702 N N . TYR A 1 482 ? 8.171 11.496 -35.072 1.00 98.56 482 TYR A N 1
ATOM 3703 C CA . TYR A 1 482 ? 7.040 12.401 -34.857 1.00 98.56 482 TYR A CA 1
ATOM 3704 C C . TYR A 1 482 ? 7.493 13.818 -34.487 1.00 98.56 482 TYR A C 1
ATOM 3706 O O . TYR A 1 482 ? 7.045 14.790 -35.100 1.00 98.56 482 TYR A O 1
ATOM 3714 N N . ALA A 1 483 ? 8.419 13.945 -33.533 1.00 98.19 483 ALA A N 1
ATOM 3715 C CA . ALA A 1 483 ? 8.964 15.227 -33.110 1.00 98.19 483 ALA A CA 1
ATOM 3716 C C . ALA A 1 483 ? 9.649 15.953 -34.276 1.00 98.19 483 ALA A C 1
ATOM 3718 O O . ALA A 1 483 ? 9.382 17.134 -34.502 1.00 98.19 483 ALA A O 1
ATOM 3719 N N . GLY A 1 484 ? 10.446 15.240 -35.080 1.00 97.62 484 GLY A N 1
ATOM 3720 C CA . GLY A 1 484 ? 11.079 15.796 -36.278 1.00 97.62 484 GLY A CA 1
ATOM 3721 C C . GLY A 1 484 ? 10.070 16.339 -37.298 1.00 97.62 484 GLY A C 1
ATOM 3722 O O . GLY A 1 484 ? 10.207 17.469 -37.772 1.00 97.62 484 GLY A O 1
ATOM 3723 N N . GLU A 1 485 ? 9.016 15.581 -37.600 1.00 98.06 485 GLU A N 1
ATOM 3724 C CA . GLU A 1 485 ? 7.984 15.979 -38.569 1.00 98.06 485 GLU A CA 1
ATOM 3725 C C . GLU A 1 485 ? 7.098 17.125 -38.062 1.00 98.06 485 GLU A C 1
ATOM 3727 O O . GLU A 1 485 ? 6.720 18.018 -38.829 1.00 98.06 485 GLU A O 1
ATOM 3732 N N . LYS A 1 486 ? 6.798 17.144 -36.758 1.00 97.94 486 LYS A N 1
ATOM 3733 C CA . LYS A 1 486 ? 6.067 18.235 -36.097 1.00 97.94 486 LYS A CA 1
ATOM 3734 C C . LYS A 1 486 ? 6.939 19.438 -35.757 1.00 97.94 486 LYS A C 1
ATOM 3736 O O . LYS A 1 486 ? 6.397 20.463 -35.350 1.00 97.94 486 LYS A O 1
ATOM 3741 N N . LYS A 1 487 ? 8.255 19.347 -35.980 1.00 97.56 487 LYS A N 1
ATOM 3742 C CA . LYS A 1 487 ? 9.249 20.370 -35.623 1.00 97.56 487 LYS A CA 1
ATOM 3743 C C . LYS A 1 487 ? 9.244 20.696 -34.124 1.00 97.56 487 LYS A C 1
ATOM 3745 O O . LYS A 1 487 ? 9.426 21.849 -33.740 1.00 97.56 487 LYS A O 1
ATOM 3750 N N . ILE A 1 488 ? 9.009 19.682 -33.297 1.00 97.75 488 ILE A N 1
ATOM 3751 C CA . ILE A 1 488 ? 9.172 19.743 -31.845 1.00 97.75 488 ILE A CA 1
ATOM 3752 C C . ILE A 1 488 ? 10.670 19.627 -31.556 1.00 97.75 488 ILE A C 1
ATOM 3754 O O . ILE A 1 488 ? 11.344 18.745 -32.090 1.00 97.75 488 ILE A O 1
ATOM 3758 N N . GLU A 1 489 ? 11.204 20.527 -30.734 1.00 96.38 489 GLU A N 1
ATOM 3759 C CA . GLU A 1 489 ? 12.598 20.453 -30.301 1.00 96.38 489 GLU A CA 1
ATOM 3760 C C . GLU A 1 489 ? 12.774 19.261 -29.354 1.00 96.38 489 GLU A C 1
ATOM 3762 O O . GLU A 1 489 ? 12.228 19.238 -28.252 1.00 96.38 489 GLU A O 1
ATOM 3767 N N . PHE A 1 490 ? 13.510 18.249 -29.808 1.00 96.75 490 PHE A N 1
ATOM 3768 C CA . PHE A 1 490 ? 13.699 17.008 -29.073 1.00 96.75 490 PHE A CA 1
ATOM 3769 C C . PHE A 1 490 ? 15.073 16.411 -29.366 1.00 96.75 490 PHE A C 1
ATOM 3771 O O . PHE A 1 490 ? 15.516 16.363 -30.515 1.00 96.75 490 PHE A O 1
ATOM 3778 N N . HIS A 1 491 ? 15.726 15.909 -28.323 1.00 96.06 491 HIS A N 1
ATOM 3779 C CA . HIS A 1 491 ? 16.943 15.120 -28.442 1.00 96.06 491 HIS A CA 1
ATOM 3780 C C . HIS A 1 491 ? 16.939 14.029 -27.365 1.00 96.06 491 HIS A C 1
ATOM 3782 O O . HIS A 1 491 ? 16.582 14.325 -26.224 1.00 96.06 491 HIS A O 1
ATOM 3788 N N . PRO A 1 492 ? 17.389 12.793 -27.648 1.00 96.44 492 PRO A N 1
ATOM 3789 C CA . PRO A 1 492 ? 17.362 11.697 -26.672 1.00 96.44 492 PRO A CA 1
ATOM 3790 C C . PRO A 1 492 ? 18.201 11.946 -25.405 1.00 96.44 492 PRO A C 1
ATOM 3792 O O . PRO A 1 492 ? 17.979 11.305 -24.385 1.00 96.44 492 PRO A O 1
ATOM 3795 N N . PHE A 1 493 ? 19.142 12.894 -25.450 1.00 96.38 493 PHE A N 1
ATOM 3796 C CA . PHE A 1 493 ? 20.045 13.240 -24.339 1.00 96.38 493 PHE A CA 1
ATOM 3797 C C . PHE A 1 493 ? 19.811 14.636 -23.732 1.00 96.38 493 PHE A C 1
ATOM 3799 O O . PHE A 1 493 ? 20.715 15.189 -23.112 1.00 96.38 493 PHE A O 1
ATOM 3806 N N . ASP A 1 494 ? 18.631 15.238 -23.928 1.00 96.12 494 ASP A N 1
ATOM 3807 C CA . ASP A 1 494 ? 18.305 16.558 -23.352 1.00 96.12 494 ASP A CA 1
ATOM 3808 C C . ASP A 1 494 ? 17.471 16.493 -22.063 1.00 96.12 494 ASP A C 1
ATOM 3810 O O . ASP A 1 494 ? 17.398 17.485 -21.331 1.00 96.12 494 ASP A O 1
ATOM 3814 N N . GLY A 1 495 ? 16.912 15.325 -21.727 1.00 95.44 495 GLY A N 1
ATOM 3815 C CA . GLY A 1 495 ? 16.052 15.160 -20.551 1.00 95.44 495 GLY A CA 1
ATOM 3816 C C . GLY A 1 495 ? 14.616 15.627 -20.793 1.00 95.44 495 GLY A C 1
ATOM 3817 O O . GLY A 1 495 ? 13.941 16.049 -19.855 1.00 95.44 495 GLY A O 1
ATOM 3818 N N . ASN A 1 496 ? 14.158 15.606 -22.049 1.00 96.81 496 ASN A N 1
ATOM 3819 C CA . ASN A 1 496 ? 12.774 15.902 -22.401 1.00 96.81 496 ASN A CA 1
ATOM 3820 C C . ASN A 1 496 ? 11.841 14.841 -21.801 1.00 96.81 496 ASN A C 1
ATOM 3822 O O . ASN A 1 496 ? 12.133 13.645 -21.857 1.00 96.81 496 ASN A O 1
ATOM 3826 N N . ARG A 1 497 ? 10.699 15.286 -21.273 1.00 96.69 497 ARG A N 1
ATOM 3827 C CA . ARG A 1 497 ? 9.657 14.420 -20.713 1.00 96.69 497 ARG A CA 1
ATOM 3828 C C . ARG A 1 497 ? 8.540 14.268 -21.727 1.00 96.69 497 ARG A C 1
ATOM 3830 O O . ARG A 1 497 ? 7.955 15.267 -22.127 1.00 96.69 497 ARG A O 1
ATOM 3837 N N . ILE A 1 498 ? 8.287 13.040 -22.154 1.00 98.25 498 ILE A N 1
ATOM 3838 C CA . ILE A 1 498 ? 7.198 12.702 -23.066 1.00 98.25 498 ILE A CA 1
ATOM 3839 C C . ILE A 1 498 ? 5.957 12.465 -22.206 1.00 98.25 498 ILE A C 1
ATOM 3841 O O . ILE A 1 498 ? 5.911 11.499 -21.442 1.00 98.25 498 ILE A O 1
ATOM 3845 N N . THR A 1 499 ? 4.985 13.368 -22.295 1.00 98.19 499 THR A N 1
ATOM 3846 C CA . THR A 1 499 ? 3.752 13.318 -21.496 1.00 98.19 499 THR A CA 1
ATOM 3847 C C . THR A 1 499 ? 2.752 12.300 -22.053 1.00 98.19 499 THR A C 1
ATOM 3849 O O . THR A 1 499 ? 2.916 11.774 -23.157 1.00 98.19 499 THR A O 1
ATOM 3852 N N . VAL A 1 500 ? 1.681 12.017 -21.305 1.00 98.38 500 VAL A N 1
ATOM 3853 C CA . VAL A 1 500 ? 0.566 11.190 -21.803 1.00 98.38 500 VAL A CA 1
ATOM 3854 C C . VAL A 1 500 ? -0.065 11.817 -23.049 1.00 98.38 500 VAL A C 1
ATOM 3856 O O . VAL A 1 500 ? -0.362 11.117 -24.017 1.00 98.38 500 VAL A O 1
ATOM 3859 N N . GLU A 1 501 ? -0.215 13.140 -23.051 1.00 98.50 501 GLU A N 1
ATOM 3860 C CA . GLU A 1 501 ? -0.755 13.906 -24.175 1.00 98.50 501 GLU A CA 1
ATOM 3861 C C . GLU A 1 501 ? 0.123 13.758 -25.425 1.00 98.50 501 GLU A C 1
ATOM 3863 O O . GLU A 1 501 ? -0.392 13.521 -26.521 1.00 98.50 501 GLU A O 1
ATOM 3868 N N . ASP A 1 502 ? 1.448 13.813 -25.257 1.00 98.50 502 ASP A N 1
ATOM 3869 C CA . ASP A 1 502 ? 2.416 13.597 -26.335 1.00 98.50 502 ASP A CA 1
ATOM 3870 C C . ASP A 1 502 ? 2.323 12.179 -26.919 1.00 98.50 502 ASP A C 1
ATOM 3872 O O . ASP A 1 502 ? 2.339 12.010 -28.143 1.00 98.50 502 ASP A O 1
ATOM 3876 N N . LEU A 1 503 ? 2.201 11.157 -26.060 1.00 98.50 503 LEU A N 1
ATOM 3877 C CA . LEU A 1 503 ? 2.067 9.759 -26.482 1.00 98.50 503 LEU A CA 1
ATOM 3878 C C . LEU A 1 503 ? 0.771 9.519 -27.258 1.00 98.50 503 LEU A C 1
ATOM 3880 O O . LEU A 1 503 ? 0.811 8.907 -28.325 1.00 98.50 503 LEU A O 1
ATOM 3884 N N . GLU A 1 504 ? -0.364 10.013 -26.763 1.00 98.50 504 GLU A N 1
ATOM 3885 C CA . GLU A 1 504 ? -1.662 9.876 -27.435 1.00 98.50 504 GLU A CA 1
ATOM 3886 C C . GLU A 1 504 ? -1.688 10.657 -28.761 1.00 98.50 504 GLU A C 1
ATOM 3888 O O . GLU A 1 504 ? -2.181 10.154 -29.774 1.00 98.50 504 GLU A O 1
ATOM 3893 N N . ALA A 1 505 ? -1.093 11.855 -28.808 1.00 98.62 505 ALA A N 1
ATOM 3894 C CA . ALA A 1 505 ? -0.970 12.633 -30.040 1.00 98.62 505 ALA A CA 1
ATOM 3895 C C . ALA A 1 505 ? -0.078 11.937 -31.082 1.00 98.62 505 ALA A C 1
ATOM 3897 O O . ALA A 1 505 ? -0.423 11.894 -32.270 1.00 98.62 505 ALA A O 1
ATOM 3898 N N . CYS A 1 506 ? 1.047 11.361 -30.647 1.00 98.69 506 CYS A N 1
ATOM 3899 C CA . CYS A 1 506 ? 1.941 10.586 -31.502 1.00 98.69 506 CYS A CA 1
ATOM 3900 C C . CYS A 1 506 ? 1.252 9.313 -32.018 1.00 98.69 506 CYS A C 1
ATOM 3902 O O . CYS A 1 506 ? 1.262 9.057 -33.224 1.00 98.69 506 CYS A O 1
ATOM 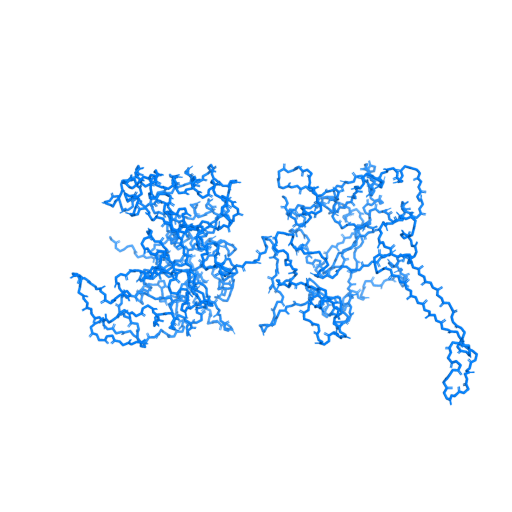3904 N N . ALA A 1 507 ? 0.569 8.567 -31.145 1.00 98.62 507 ALA A N 1
ATOM 3905 C CA . ALA A 1 507 ? -0.190 7.374 -31.512 1.00 98.62 507 ALA A CA 1
ATOM 3906 C C . ALA A 1 507 ? -1.280 7.693 -32.545 1.00 98.62 507 ALA A C 1
ATOM 3908 O O . ALA A 1 507 ? -1.365 7.032 -33.581 1.00 98.62 507 ALA A O 1
ATOM 3909 N N . ALA A 1 508 ? -2.052 8.763 -32.332 1.00 98.56 508 ALA A N 1
ATOM 3910 C CA . ALA A 1 508 ? -3.063 9.218 -33.283 1.00 98.56 508 ALA A CA 1
ATOM 3911 C C . ALA A 1 508 ? -2.452 9.603 -34.642 1.00 98.56 508 ALA A C 1
ATOM 3913 O O . ALA A 1 508 ? -2.999 9.263 -35.693 1.00 98.56 508 ALA A O 1
ATOM 3914 N N . TYR A 1 509 ? -1.295 10.274 -34.639 1.00 98.56 509 TYR A N 1
ATOM 3915 C CA . TYR A 1 509 ? -0.569 10.625 -35.859 1.00 98.56 509 TYR A CA 1
ATOM 3916 C C . TYR A 1 509 ? -0.078 9.388 -36.625 1.00 98.56 509 TYR A C 1
ATOM 3918 O O . TYR A 1 509 ? -0.234 9.309 -37.846 1.00 98.56 509 TYR A O 1
ATOM 3926 N N . GLN A 1 510 ? 0.464 8.407 -35.901 1.00 98.31 510 GLN A N 1
ATOM 3927 C CA . GLN A 1 510 ? 0.987 7.149 -36.439 1.00 98.31 510 GLN A CA 1
ATOM 3928 C C . GLN A 1 510 ? -0.108 6.107 -36.707 1.00 98.31 510 GLN A C 1
ATOM 3930 O O . GLN A 1 510 ? 0.178 5.051 -37.269 1.00 98.31 510 GLN A O 1
ATOM 3935 N N . LYS A 1 511 ? -1.368 6.426 -36.374 1.00 98.00 511 LYS A N 1
ATOM 3936 C CA . LYS A 1 511 ? -2.543 5.548 -36.494 1.00 98.00 511 LYS A CA 1
ATOM 3937 C C . LYS A 1 511 ? -2.379 4.244 -35.709 1.00 98.00 511 LYS A C 1
ATOM 3939 O O . LYS A 1 511 ? -2.752 3.172 -36.181 1.00 98.00 511 LYS A O 1
ATOM 3944 N N . VAL A 1 512 ? -1.807 4.357 -34.515 1.00 97.75 512 VAL A N 1
ATOM 3945 C CA . VAL A 1 512 ? -1.645 3.263 -33.561 1.00 97.75 512 VAL A CA 1
ATOM 3946 C C . VAL A 1 512 ? -2.800 3.311 -32.569 1.00 97.75 512 VAL A C 1
ATOM 3948 O O . VAL A 1 512 ? -3.012 4.316 -31.897 1.00 97.75 512 VAL A O 1
ATOM 3951 N N . GLU A 1 513 ? -3.536 2.209 -32.465 1.00 96.44 513 GLU A N 1
ATOM 3952 C CA . GLU A 1 513 ? -4.540 2.007 -31.423 1.00 96.44 513 GLU A CA 1
ATOM 3953 C C . GLU A 1 513 ? -3.994 1.054 -30.361 1.00 96.44 513 GLU A C 1
ATOM 3955 O O . GLU A 1 513 ? -3.510 -0.040 -30.680 1.00 96.44 513 GLU A O 1
ATOM 3960 N N . PHE A 1 514 ? -4.090 1.466 -29.098 1.00 96.69 514 PHE A N 1
ATOM 3961 C CA . PHE A 1 514 ? -3.682 0.660 -27.951 1.00 96.69 514 PHE A CA 1
ATOM 3962 C C . PHE A 1 514 ? -4.771 -0.339 -27.556 1.00 96.69 514 PHE A C 1
ATOM 3964 O O . PHE A 1 514 ? -5.956 -0.003 -27.520 1.00 96.69 514 PHE A O 1
ATOM 3971 N N . GLN A 1 515 ? -4.358 -1.552 -27.209 1.00 94.00 515 GLN A N 1
ATOM 3972 C CA . GLN A 1 515 ? -5.212 -2.640 -26.749 1.00 94.00 515 GLN A CA 1
ATOM 3973 C C . GLN A 1 515 ? -4.644 -3.255 -25.460 1.00 94.00 515 GLN A C 1
ATOM 3975 O O . GLN A 1 515 ? -3.428 -3.266 -25.255 1.00 94.00 515 GLN A O 1
ATOM 3980 N N . PRO A 1 516 ? -5.502 -3.805 -24.583 1.00 92.62 516 PRO A N 1
ATOM 3981 C CA . PRO A 1 516 ? -5.037 -4.543 -23.417 1.00 92.62 516 PRO A CA 1
ATOM 3982 C C . PRO A 1 516 ? -4.093 -5.692 -23.790 1.00 92.62 516 PRO A C 1
ATOM 3984 O O . PRO A 1 516 ? -4.407 -6.502 -24.662 1.00 92.62 516 PRO A O 1
ATOM 3987 N N . GLY A 1 517 ? -2.967 -5.788 -23.085 1.00 92.81 517 GLY A N 1
ATOM 3988 C CA . GLY A 1 517 ? -1.928 -6.789 -23.326 1.00 92.81 517 GLY A CA 1
ATOM 3989 C C . GLY A 1 517 ? -0.869 -6.379 -24.352 1.00 92.81 517 GLY A C 1
ATOM 3990 O O . GLY A 1 517 ? 0.021 -7.173 -24.645 1.00 92.81 517 GLY A O 1
ATOM 3991 N N . ASP A 1 518 ? -0.923 -5.154 -24.873 1.00 98.12 518 ASP A N 1
ATOM 3992 C CA . ASP A 1 518 ? 0.123 -4.625 -25.746 1.00 98.12 518 ASP A CA 1
ATOM 3993 C C . ASP A 1 518 ? 1.496 -4.569 -25.069 1.00 98.12 518 ASP A C 1
ATOM 3995 O O . ASP A 1 518 ? 1.623 -4.304 -23.871 1.00 98.12 518 ASP A O 1
ATOM 3999 N N . ILE A 1 519 ? 2.536 -4.748 -25.879 1.00 98.25 519 ILE A N 1
ATOM 4000 C CA . ILE A 1 519 ? 3.926 -4.469 -25.527 1.00 98.25 519 ILE A CA 1
ATOM 4001 C C . ILE A 1 519 ? 4.268 -3.104 -26.127 1.00 98.25 519 ILE A C 1
ATOM 4003 O O . ILE A 1 519 ? 4.385 -2.968 -27.348 1.00 98.25 519 ILE A O 1
ATOM 4007 N N . LEU A 1 520 ? 4.394 -2.090 -25.273 1.00 98.50 520 LEU A N 1
ATOM 4008 C CA . LEU A 1 520 ? 4.663 -0.718 -25.691 1.00 98.50 520 LEU A CA 1
ATOM 4009 C C . LEU A 1 520 ? 6.154 -0.528 -25.988 1.00 98.50 520 LEU A C 1
ATOM 4011 O O . LEU A 1 520 ? 6.998 -0.719 -25.116 1.00 98.50 520 LEU A O 1
ATOM 4015 N N . LEU A 1 521 ? 6.478 -0.104 -27.206 1.00 98.00 521 LEU A N 1
ATOM 4016 C CA . LEU A 1 521 ? 7.831 0.248 -27.625 1.00 98.00 521 LEU A CA 1
ATOM 4017 C C . LEU A 1 521 ? 7.886 1.747 -27.914 1.00 98.00 521 LEU A C 1
ATOM 4019 O O . LEU A 1 521 ? 7.143 2.231 -28.765 1.00 98.00 521 LEU A O 1
ATOM 4023 N N . VAL A 1 522 ? 8.766 2.486 -27.241 1.00 98.38 522 VAL A N 1
ATOM 4024 C CA . VAL A 1 522 ? 8.915 3.936 -27.444 1.00 98.38 522 VAL A CA 1
ATOM 4025 C C . VAL A 1 522 ? 10.300 4.243 -27.992 1.00 98.38 522 VAL A C 1
ATOM 4027 O O . VAL A 1 522 ? 11.308 4.047 -27.315 1.00 98.38 522 VAL A O 1
ATOM 4030 N N . ARG A 1 523 ? 10.363 4.744 -29.227 1.00 97.75 523 ARG A N 1
ATOM 4031 C CA . ARG A 1 523 ? 11.624 5.129 -29.863 1.00 97.75 523 ARG A CA 1
ATOM 4032 C C . ARG A 1 523 ? 11.885 6.621 -29.675 1.00 97.75 523 ARG A C 1
ATOM 4034 O O . ARG A 1 523 ? 11.182 7.475 -30.212 1.00 97.75 523 ARG A O 1
ATOM 4041 N N . THR A 1 524 ? 12.946 6.907 -28.936 1.00 98.00 524 THR A N 1
ATOM 4042 C CA . THR A 1 524 ? 13.516 8.235 -28.681 1.00 98.00 524 THR A CA 1
ATOM 4043 C C . THR A 1 524 ? 14.680 8.560 -29.625 1.00 98.00 524 THR A C 1
ATOM 4045 O O . THR A 1 524 ? 15.086 9.712 -29.737 1.00 98.00 524 THR A O 1
ATOM 4048 N N . GLY A 1 525 ? 15.229 7.565 -30.327 1.00 96.00 525 GLY A N 1
ATOM 4049 C CA . GLY A 1 525 ? 16.353 7.736 -31.251 1.00 96.00 525 GLY A CA 1
ATOM 4050 C C . GLY A 1 525 ? 17.727 7.727 -30.572 1.00 96.00 525 GLY A C 1
ATOM 4051 O O . GLY A 1 525 ? 18.727 8.049 -31.216 1.00 96.00 525 GLY A O 1
ATOM 4052 N N . ALA A 1 526 ? 17.804 7.360 -29.290 1.00 94.62 526 ALA A N 1
ATOM 4053 C CA . ALA A 1 526 ? 19.050 7.316 -28.530 1.00 94.62 526 ALA A CA 1
ATOM 4054 C C . ALA A 1 526 ? 20.085 6.369 -29.163 1.00 94.62 526 ALA A C 1
ATOM 4056 O O . ALA A 1 526 ? 21.246 6.749 -29.322 1.00 94.62 526 ALA A O 1
ATOM 4057 N N . THR A 1 527 ? 19.666 5.180 -29.608 1.00 93.38 527 THR A N 1
ATOM 4058 C CA . THR A 1 527 ? 20.559 4.217 -30.286 1.00 93.38 527 THR A CA 1
ATOM 4059 C C . THR A 1 527 ? 21.176 4.776 -31.568 1.00 93.38 527 THR A C 1
ATOM 4061 O O . THR A 1 527 ? 22.367 4.585 -31.802 1.00 93.38 527 THR A O 1
ATOM 4064 N N . GLU A 1 528 ? 20.416 5.528 -32.371 1.00 92.81 528 GLU A N 1
ATOM 4065 C CA . GLU A 1 528 ? 20.917 6.140 -33.609 1.00 92.81 528 GLU A CA 1
ATOM 4066 C C . GLU A 1 528 ? 22.005 7.181 -33.322 1.00 92.81 528 GLU A C 1
ATOM 4068 O O . GLU A 1 528 ? 23.030 7.211 -34.010 1.00 92.81 528 GLU A O 1
ATOM 4073 N N . VAL A 1 529 ? 21.809 7.993 -32.278 1.00 92.94 529 VAL A N 1
ATOM 4074 C CA . VAL A 1 529 ? 22.812 8.967 -31.831 1.00 92.94 529 VAL A CA 1
ATOM 4075 C C . VAL A 1 529 ? 24.058 8.261 -31.301 1.00 92.94 529 VAL A C 1
ATOM 4077 O O . VAL A 1 529 ? 25.165 8.674 -31.630 1.00 92.94 529 VAL A O 1
ATOM 4080 N N . VAL A 1 530 ? 23.915 7.172 -30.537 1.00 91.12 530 VAL A N 1
ATOM 4081 C CA . VAL A 1 530 ? 25.076 6.403 -30.058 1.00 91.12 530 VAL A CA 1
ATOM 4082 C C . VAL A 1 530 ? 25.827 5.741 -31.213 1.00 91.12 530 VAL A C 1
ATOM 4084 O O . VAL A 1 530 ? 27.061 5.748 -31.248 1.00 91.12 530 VAL A O 1
ATOM 4087 N N . ASP A 1 531 ? 25.110 5.192 -32.191 1.00 91.12 531 ASP A N 1
ATOM 4088 C CA . ASP A 1 531 ? 25.738 4.514 -33.316 1.00 91.12 531 ASP A CA 1
ATOM 4089 C C . ASP A 1 531 ? 26.476 5.460 -34.254 1.00 91.12 531 ASP A C 1
ATOM 4091 O O . ASP A 1 531 ? 27.510 5.075 -34.812 1.00 91.12 531 ASP A O 1
ATOM 4095 N N . ARG A 1 532 ? 25.988 6.697 -34.365 1.00 90.94 532 ARG A N 1
ATOM 4096 C CA . ARG A 1 532 ? 26.557 7.776 -35.176 1.00 90.94 532 ARG A CA 1
ATOM 4097 C C . ARG A 1 532 ? 27.108 8.906 -34.305 1.00 90.94 532 ARG A C 1
ATOM 4099 O O . ARG A 1 532 ? 26.950 10.073 -34.653 1.00 90.94 532 ARG A O 1
ATOM 4106 N N . MET A 1 533 ? 27.740 8.547 -33.186 1.00 89.81 533 MET A N 1
ATOM 4107 C CA . MET A 1 533 ? 28.215 9.503 -32.185 1.00 89.81 533 MET A CA 1
ATOM 4108 C C . MET A 1 533 ? 29.063 10.616 -32.811 1.00 89.81 533 MET A C 1
ATOM 4110 O O . MET A 1 533 ? 30.094 10.357 -33.436 1.00 89.81 533 MET A O 1
ATOM 4114 N N . ASP A 1 534 ? 28.644 11.858 -32.584 1.00 88.38 534 ASP A N 1
ATOM 4115 C CA . ASP A 1 534 ? 29.351 13.074 -32.975 1.00 88.38 534 ASP A CA 1
ATOM 4116 C C . ASP A 1 534 ? 29.714 13.916 -31.726 1.00 88.38 534 ASP A C 1
ATOM 4118 O O . ASP A 1 534 ? 29.322 13.576 -30.603 1.00 88.38 534 ASP A O 1
ATOM 4122 N N . PRO A 1 535 ? 30.488 15.011 -31.859 1.00 88.75 535 PRO A N 1
ATOM 4123 C CA . PRO A 1 535 ? 30.867 15.831 -30.707 1.00 88.75 535 PRO A CA 1
ATOM 4124 C C . PRO A 1 535 ? 29.686 16.460 -29.950 1.00 88.75 535 PRO A C 1
ATOM 4126 O O . PRO A 1 535 ? 29.803 16.710 -28.750 1.00 88.75 535 PRO A O 1
ATOM 4129 N N . VAL A 1 536 ? 28.559 16.726 -30.623 1.00 88.00 536 VAL A N 1
ATOM 4130 C CA . VAL A 1 536 ? 27.365 17.325 -30.003 1.00 88.00 536 VAL A CA 1
ATOM 4131 C C . VAL A 1 536 ? 26.639 16.283 -29.158 1.00 88.00 536 VAL A C 1
ATOM 4133 O O . VAL A 1 536 ? 26.351 16.539 -27.987 1.00 88.00 536 VAL A O 1
ATOM 4136 N N . GLY A 1 537 ? 26.401 15.099 -29.723 1.00 86.94 537 GLY A N 1
ATOM 4137 C CA . GLY A 1 537 ? 25.834 13.946 -29.036 1.00 86.94 537 GLY A CA 1
ATOM 4138 C C . GLY A 1 537 ? 26.681 13.539 -27.836 1.00 86.94 537 GLY A C 1
ATOM 4139 O O . GLY A 1 537 ? 26.141 13.376 -26.743 1.00 86.94 537 GLY A O 1
ATOM 4140 N N . LEU A 1 538 ? 28.010 13.501 -27.991 1.00 86.88 538 LEU A N 1
ATOM 4141 C CA . LEU A 1 538 ? 28.935 13.224 -26.891 1.00 86.88 538 LEU A CA 1
ATOM 4142 C C . LEU A 1 538 ? 28.815 14.274 -25.778 1.00 86.88 538 LEU A C 1
ATOM 4144 O O . LEU A 1 538 ? 28.744 13.921 -24.602 1.00 86.88 538 LEU A O 1
ATOM 4148 N N . GLY A 1 539 ? 28.752 15.560 -26.139 1.00 89.06 539 GLY A N 1
ATOM 4149 C CA . GLY A 1 539 ? 28.574 16.652 -25.182 1.00 89.06 539 GLY A CA 1
ATOM 4150 C C . GLY A 1 539 ? 27.266 16.552 -24.391 1.00 89.06 539 GLY A C 1
ATOM 4151 O O . GLY A 1 539 ? 27.279 16.715 -23.172 1.00 89.06 539 GLY A O 1
ATOM 4152 N N . LYS A 1 540 ? 26.148 16.236 -25.058 1.00 91.62 540 LYS A N 1
ATOM 4153 C CA . LYS A 1 540 ? 24.841 16.049 -24.403 1.00 91.62 540 LYS A CA 1
ATOM 4154 C C . LYS A 1 540 ? 24.813 14.799 -23.524 1.00 91.62 540 LYS A C 1
ATOM 4156 O O . LYS A 1 540 ? 24.341 14.860 -22.395 1.00 91.62 540 LYS A O 1
ATOM 4161 N N . MET A 1 541 ? 25.394 13.694 -23.983 1.00 87.19 541 MET A N 1
ATOM 4162 C CA . MET A 1 541 ? 25.472 12.456 -23.205 1.00 87.19 541 MET A CA 1
ATOM 4163 C C . MET A 1 541 ? 26.275 12.638 -21.906 1.00 87.19 541 MET A C 1
ATOM 4165 O O . MET A 1 541 ? 25.871 12.146 -20.856 1.00 87.19 541 MET A O 1
ATOM 4169 N N . MET A 1 542 ? 27.361 13.419 -21.941 1.00 87.75 542 MET A N 1
ATOM 4170 C CA . MET A 1 542 ? 28.143 13.768 -20.745 1.00 87.75 542 MET A CA 1
ATOM 4171 C C . MET A 1 542 ? 27.361 14.603 -19.718 1.00 87.75 542 MET A C 1
ATOM 4173 O O . MET A 1 542 ? 27.764 14.669 -18.558 1.00 87.75 542 MET A O 1
ATOM 4177 N N . ALA A 1 543 ? 26.239 15.219 -20.107 1.00 90.00 543 ALA A N 1
ATOM 4178 C CA . ALA A 1 543 ? 25.344 15.906 -19.178 1.00 90.00 543 ALA A CA 1
ATOM 4179 C C . ALA A 1 543 ? 24.479 14.939 -18.350 1.00 90.00 543 ALA A C 1
ATOM 4181 O O . ALA A 1 543 ? 23.772 15.399 -17.453 1.00 90.00 543 ALA A O 1
ATOM 4182 N N . MET A 1 544 ? 24.542 13.628 -18.631 1.00 89.06 544 MET A N 1
ATOM 4183 C CA . MET A 1 544 ? 23.820 12.574 -17.910 1.00 89.06 544 MET A CA 1
ATOM 4184 C C . MET A 1 544 ? 22.313 12.840 -17.858 1.00 89.06 544 MET A C 1
ATOM 4186 O O . MET A 1 544 ? 21.688 12.714 -16.809 1.00 89.06 544 MET A O 1
ATOM 4190 N N . LYS A 1 545 ? 21.735 13.246 -18.992 1.00 94.62 545 LYS A N 1
ATOM 4191 C CA . LYS A 1 545 ? 20.291 13.414 -19.162 1.00 94.62 545 LYS A CA 1
ATOM 4192 C C . LYS A 1 545 ? 19.780 12.427 -20.192 1.00 94.62 545 LYS A C 1
ATOM 4194 O O . LYS A 1 545 ? 20.447 12.185 -21.195 1.00 94.62 545 LYS A O 1
ATOM 4199 N N . LEU A 1 546 ? 18.593 11.891 -19.948 1.00 95.56 546 LEU A N 1
ATOM 4200 C CA . LEU A 1 546 ? 17.916 10.964 -20.846 1.00 95.56 546 LEU A CA 1
ATOM 4201 C C . LEU A 1 546 ? 16.500 11.470 -21.054 1.00 95.56 546 LEU A C 1
ATOM 4203 O O . LEU A 1 546 ? 15.780 11.712 -20.090 1.00 95.56 546 LEU A O 1
ATOM 4207 N N . SER A 1 547 ? 16.114 11.659 -22.305 1.00 97.56 547 SER A N 1
ATOM 4208 C CA . SER A 1 547 ? 14.724 11.920 -22.651 1.00 97.56 547 SER A CA 1
ATOM 4209 C C . SER A 1 547 ? 13.955 10.603 -22.640 1.00 97.56 547 SER A C 1
ATOM 4211 O O . SER A 1 547 ? 14.471 9.574 -23.074 1.00 97.56 547 SER A O 1
ATOM 4213 N N . GLY A 1 548 ? 12.725 10.633 -22.147 1.00 97.25 548 GLY A N 1
ATOM 4214 C CA . GLY A 1 548 ? 11.922 9.435 -21.918 1.00 97.25 548 GLY A CA 1
ATOM 4215 C C . GLY A 1 548 ? 10.520 9.797 -21.455 1.00 97.25 548 GLY A C 1
ATOM 4216 O O . GLY A 1 548 ? 10.118 10.961 -21.530 1.00 97.25 548 GLY A O 1
ATOM 4217 N N . LEU A 1 549 ? 9.772 8.805 -20.982 1.00 97.12 549 LEU A N 1
ATOM 4218 C CA . LEU A 1 549 ? 8.425 9.039 -20.468 1.00 97.12 549 LEU A CA 1
ATOM 4219 C C . LEU A 1 549 ? 8.443 9.928 -19.228 1.00 97.12 549 LEU A C 1
ATOM 4221 O O . LEU A 1 549 ? 9.396 9.932 -18.446 1.00 97.12 549 LEU A O 1
ATOM 4225 N N . ASP A 1 550 ? 7.378 10.698 -19.058 1.00 95.31 550 ASP A N 1
ATOM 4226 C CA . ASP A 1 550 ? 7.198 11.485 -17.855 1.00 95.31 550 ASP A CA 1
ATOM 4227 C C . ASP A 1 550 ? 7.007 10.596 -16.610 1.00 95.31 550 ASP A C 1
ATOM 4229 O O . ASP A 1 550 ? 6.270 9.617 -16.640 1.00 95.31 550 ASP A O 1
ATOM 4233 N N . GLY A 1 551 ? 7.675 10.938 -15.507 1.00 90.94 551 GLY A N 1
ATOM 4234 C CA . GLY A 1 551 ? 7.672 10.163 -14.257 1.00 90.94 551 GLY A CA 1
ATOM 4235 C C . GLY A 1 551 ? 6.510 10.493 -13.314 1.00 90.94 551 GLY A C 1
ATOM 4236 O O . GLY A 1 551 ? 6.665 10.369 -12.102 1.00 90.94 551 GLY A O 1
ATOM 4237 N N . SER A 1 552 ? 5.393 10.989 -13.847 1.00 89.94 552 SER A N 1
ATOM 4238 C CA . SER A 1 552 ? 4.248 11.494 -13.082 1.00 89.94 552 SER A CA 1
ATOM 4239 C C . SER A 1 552 ? 3.234 10.402 -12.733 1.00 89.94 552 SER A C 1
ATOM 4241 O O . SER A 1 552 ? 3.156 9.352 -13.382 1.00 89.94 552 SER A O 1
ATOM 4243 N N . GLU A 1 553 ? 2.392 10.665 -11.726 1.00 86.94 553 GLU A N 1
ATOM 4244 C CA . GLU A 1 553 ? 1.276 9.770 -11.385 1.00 86.94 553 GLU A CA 1
ATOM 4245 C C . GLU A 1 553 ? 0.310 9.563 -12.568 1.00 86.94 553 GLU A C 1
ATOM 4247 O O . GLU A 1 553 ? -0.227 8.468 -12.762 1.00 86.94 553 GLU A O 1
ATOM 4252 N N . GLU A 1 554 ? 0.120 10.593 -13.396 1.00 90.56 554 GLU A N 1
ATOM 4253 C CA . GLU A 1 554 ? -0.703 10.519 -14.602 1.00 90.56 554 GLU A CA 1
ATOM 4254 C C . GLU A 1 554 ? -0.174 9.472 -15.592 1.00 90.56 554 GLU A C 1
ATOM 4256 O O . GLU A 1 554 ? -0.947 8.634 -16.063 1.00 90.56 554 GLU A O 1
ATOM 4261 N N . MET A 1 555 ? 1.138 9.464 -15.859 1.00 94.94 555 MET A N 1
ATOM 4262 C CA . MET A 1 555 ? 1.759 8.482 -16.751 1.00 94.94 555 MET A CA 1
ATOM 4263 C C . MET A 1 555 ? 1.603 7.058 -16.213 1.00 94.94 555 MET A C 1
ATOM 4265 O O . MET A 1 555 ? 1.177 6.160 -16.945 1.00 94.94 555 MET A O 1
ATOM 4269 N N . ALA A 1 556 ? 1.879 6.845 -14.923 1.00 90.25 556 ALA A N 1
ATOM 4270 C CA . ALA A 1 556 ? 1.722 5.537 -14.290 1.00 90.25 556 ALA A CA 1
ATOM 4271 C C . ALA A 1 556 ? 0.269 5.033 -14.382 1.00 90.25 556 ALA A C 1
ATOM 4273 O O . ALA A 1 556 ? 0.014 3.885 -14.763 1.00 90.25 556 ALA A O 1
ATOM 4274 N N . ARG A 1 557 ? -0.701 5.915 -14.108 1.00 85.31 557 ARG A N 1
ATOM 4275 C CA . ARG A 1 557 ? -2.136 5.633 -14.235 1.00 85.31 557 ARG A CA 1
ATOM 4276 C C . ARG A 1 557 ? -2.524 5.301 -15.672 1.00 85.31 557 ARG A C 1
ATOM 4278 O O . ARG A 1 557 ? -3.291 4.364 -15.891 1.00 85.31 557 ARG A O 1
ATOM 4285 N N . TRP A 1 558 ? -2.009 6.046 -16.647 1.00 93.56 558 TRP A N 1
ATOM 4286 C CA . TRP A 1 558 ? -2.263 5.804 -18.063 1.00 93.56 558 TRP A CA 1
ATOM 4287 C C . TRP A 1 558 ? -1.746 4.430 -18.495 1.00 93.56 558 TRP A C 1
ATOM 4289 O O . TRP A 1 558 ? -2.520 3.638 -19.037 1.00 93.56 558 TRP A O 1
ATOM 4299 N N . MET A 1 559 ? -0.491 4.099 -18.174 1.00 93.25 559 MET A N 1
ATOM 4300 C CA . MET A 1 559 ? 0.096 2.795 -18.500 1.00 93.25 559 MET A CA 1
ATOM 4301 C C . MET A 1 559 ? -0.707 1.637 -17.894 1.00 93.25 559 MET A C 1
ATOM 4303 O O . MET A 1 559 ? -1.007 0.657 -18.583 1.00 93.25 559 MET A O 1
ATOM 4307 N N . TRP A 1 560 ? -1.107 1.770 -16.625 1.00 87.19 560 TRP A N 1
ATOM 4308 C CA . TRP A 1 560 ? -1.933 0.777 -15.939 1.00 87.19 560 TRP A CA 1
ATOM 4309 C C . TRP A 1 560 ? -3.311 0.615 -16.591 1.00 87.19 560 TRP A C 1
ATOM 4311 O O . TRP A 1 560 ? -3.737 -0.502 -16.889 1.00 87.19 560 TRP A O 1
ATOM 4321 N N . ASN A 1 561 ? -3.999 1.724 -16.869 1.00 83.19 561 ASN A N 1
ATOM 4322 C CA . ASN A 1 561 ? -5.345 1.709 -17.441 1.00 83.19 561 ASN A CA 1
ATOM 4323 C C . ASN A 1 561 ? -5.375 1.151 -18.869 1.00 83.19 561 ASN A C 1
ATOM 4325 O O . ASN A 1 561 ? -6.337 0.473 -19.236 1.00 83.19 561 ASN A O 1
ATOM 4329 N N . LYS A 1 562 ? -4.324 1.388 -19.666 1.00 87.12 562 LYS A N 1
ATOM 4330 C CA . LYS A 1 562 ? -4.155 0.766 -20.990 1.00 87.12 562 LYS A CA 1
ATOM 4331 C C . LYS A 1 562 ? -3.836 -0.730 -20.908 1.00 87.12 562 LYS A C 1
ATOM 4333 O O . LYS A 1 562 ? -4.009 -1.432 -21.900 1.00 87.12 562 LYS A O 1
ATOM 4338 N N . ARG A 1 563 ? -3.438 -1.229 -19.729 1.00 90.50 563 ARG A N 1
ATOM 4339 C CA . ARG A 1 563 ? -3.066 -2.627 -19.464 1.00 90.50 563 ARG A CA 1
ATOM 4340 C C . ARG A 1 563 ? -1.937 -3.113 -20.371 1.00 90.50 563 ARG A C 1
ATOM 4342 O O . ARG A 1 563 ? -2.016 -4.212 -20.921 1.00 90.50 563 ARG A O 1
ATOM 4349 N N . PHE A 1 564 ? -0.895 -2.300 -20.535 1.00 96.69 564 PHE A N 1
ATOM 4350 C CA . PHE A 1 564 ? 0.317 -2.760 -21.209 1.00 96.69 564 PHE A CA 1
ATOM 4351 C C . PHE A 1 564 ? 0.922 -3.937 -20.441 1.00 96.69 564 PHE A C 1
ATOM 4353 O O . PHE A 1 564 ? 1.036 -3.904 -19.215 1.00 96.69 564 PHE A O 1
ATOM 4360 N N . ALA A 1 565 ? 1.293 -4.992 -21.161 1.00 96.12 565 ALA A N 1
ATOM 4361 C CA . ALA A 1 565 ? 1.918 -6.167 -20.572 1.00 96.12 565 ALA A CA 1
ATOM 4362 C C . ALA A 1 565 ? 3.395 -5.925 -20.251 1.00 96.12 565 ALA A C 1
ATOM 4364 O O . ALA A 1 565 ? 3.892 -6.394 -19.228 1.00 96.12 565 ALA A O 1
ATOM 4365 N N . ALA A 1 566 ? 4.080 -5.192 -21.127 1.00 96.75 566 ALA A N 1
ATOM 4366 C CA . ALA A 1 566 ? 5.486 -4.841 -21.014 1.00 96.75 566 ALA A CA 1
ATOM 4367 C C . ALA A 1 566 ? 5.753 -3.510 -21.729 1.00 96.75 566 ALA A C 1
ATOM 4369 O O . ALA A 1 566 ? 4.967 -3.083 -22.579 1.00 96.75 566 ALA A O 1
ATOM 4370 N N . ALA A 1 567 ? 6.872 -2.875 -21.395 1.00 96.62 567 ALA A N 1
ATOM 4371 C CA . ALA A 1 567 ? 7.297 -1.615 -21.985 1.00 96.62 567 ALA A CA 1
ATOM 4372 C C . ALA A 1 567 ? 8.813 -1.610 -22.209 1.00 96.62 567 ALA A C 1
ATOM 4374 O O . ALA A 1 567 ? 9.559 -2.117 -21.373 1.00 96.62 567 ALA A O 1
ATOM 4375 N N . ALA A 1 568 ? 9.259 -1.042 -23.327 1.00 96.50 568 ALA A N 1
ATOM 4376 C CA . ALA A 1 568 ? 10.673 -0.854 -23.629 1.00 96.50 568 ALA A CA 1
ATOM 4377 C C . ALA A 1 568 ? 10.904 0.427 -24.438 1.00 96.50 568 ALA A C 1
ATOM 4379 O O . ALA A 1 568 ? 10.025 0.897 -25.165 1.00 96.50 568 ALA A O 1
ATOM 4380 N N . SER A 1 569 ? 12.109 0.979 -24.337 1.00 96.44 569 SER A N 1
ATOM 4381 C CA . SER A 1 569 ? 12.569 2.085 -25.172 1.00 96.44 569 SER A CA 1
ATOM 4382 C C . SER A 1 569 ? 13.961 1.791 -25.723 1.00 96.44 569 SER A C 1
ATOM 4384 O O . SER A 1 569 ? 14.633 0.856 -25.293 1.00 96.44 569 SER A O 1
ATOM 4386 N N . ASP A 1 570 ? 14.401 2.588 -26.693 1.00 95.56 570 ASP A N 1
ATOM 4387 C CA . ASP A 1 570 ? 15.777 2.541 -27.195 1.00 95.56 570 ASP A CA 1
ATOM 4388 C C . ASP A 1 570 ? 16.754 3.390 -26.358 1.00 95.56 570 ASP A C 1
ATOM 4390 O O . ASP A 1 570 ? 17.863 3.671 -26.808 1.00 95.56 570 ASP A O 1
ATOM 4394 N N . SER A 1 571 ? 16.345 3.813 -25.159 1.00 92.06 571 SER A N 1
ATOM 4395 C CA . SER A 1 571 ? 17.125 4.623 -24.219 1.00 92.06 571 SER A CA 1
ATOM 4396 C C . SER A 1 571 ? 17.609 3.776 -23.036 1.00 92.06 571 SER A C 1
ATOM 4398 O O . SER A 1 571 ? 17.042 2.732 -22.729 1.00 92.06 571 SER A O 1
ATOM 4400 N N . SER A 1 572 ? 18.656 4.231 -22.339 1.00 87.25 572 SER A N 1
ATOM 4401 C CA . SER A 1 572 ? 19.192 3.553 -21.144 1.00 87.25 572 SER A CA 1
ATOM 4402 C C . SER A 1 572 ? 18.270 3.633 -19.919 1.00 87.25 572 SER A C 1
ATOM 4404 O O . SER A 1 572 ? 18.517 2.948 -18.933 1.00 87.25 572 SER A O 1
ATOM 4406 N N . ALA A 1 573 ? 17.254 4.494 -19.964 1.00 90.19 573 ALA A N 1
ATOM 4407 C CA . ALA A 1 573 ? 16.167 4.575 -18.997 1.00 90.19 573 ALA A CA 1
ATOM 4408 C C . ALA A 1 573 ? 14.846 4.703 -19.764 1.00 90.19 573 ALA A C 1
ATOM 4410 O O . ALA A 1 573 ? 14.809 5.294 -20.850 1.00 90.19 573 ALA A O 1
ATOM 4411 N N . PHE A 1 574 ? 13.771 4.142 -19.217 1.00 93.06 574 PHE A N 1
ATOM 4412 C CA . PHE A 1 574 ? 12.459 4.212 -19.854 1.00 93.06 574 PHE A CA 1
ATOM 4413 C C . PHE A 1 574 ? 11.817 5.594 -19.643 1.00 93.06 574 PHE A C 1
ATOM 4415 O O . PHE A 1 574 ? 11.337 6.230 -20.586 1.00 93.06 574 PHE A O 1
ATOM 4422 N N . GLU A 1 575 ? 11.887 6.089 -18.413 1.00 93.88 575 GLU A N 1
ATOM 4423 C CA . GLU A 1 575 ? 11.502 7.428 -17.993 1.00 93.88 575 GLU A CA 1
ATOM 4424 C C . GLU A 1 575 ? 12.614 8.469 -18.199 1.00 93.88 575 GLU A C 1
ATOM 4426 O O . GLU A 1 575 ? 13.806 8.166 -18.300 1.00 93.88 575 GLU A O 1
ATOM 4431 N N . ALA A 1 576 ? 12.217 9.738 -18.255 1.00 95.62 576 ALA A N 1
ATOM 4432 C CA . ALA A 1 576 ? 13.135 10.852 -18.417 1.00 95.62 576 ALA A CA 1
ATOM 4433 C C . ALA A 1 576 ? 13.997 11.085 -17.161 1.00 95.62 576 ALA A C 1
ATOM 4435 O O . ALA A 1 576 ? 13.484 11.263 -16.051 1.00 95.62 576 ALA A O 1
ATOM 4436 N N . PHE A 1 577 ? 15.312 11.186 -17.364 1.00 94.75 577 PHE A N 1
ATOM 4437 C CA . PHE A 1 577 ? 16.321 11.376 -16.325 1.00 94.75 577 PHE A CA 1
ATOM 4438 C C . PHE A 1 577 ? 17.036 12.738 -16.465 1.00 94.75 577 PHE A C 1
ATOM 4440 O O . PHE A 1 577 ? 17.388 13.128 -17.586 1.00 94.75 577 PHE A O 1
ATOM 4447 N N . PRO A 1 578 ? 17.333 13.450 -15.358 1.00 94.56 578 PRO A N 1
ATOM 4448 C CA . PRO A 1 578 ? 17.044 13.095 -13.958 1.00 94.56 578 PRO A CA 1
ATOM 4449 C C . PRO A 1 578 ? 15.540 13.095 -13.651 1.00 94.56 578 PRO A C 1
ATOM 4451 O O . PRO A 1 578 ? 14.816 13.799 -14.349 1.00 94.56 578 PRO A O 1
ATOM 4454 N N . PRO A 1 579 ? 15.040 12.341 -12.655 1.00 92.19 579 PRO A N 1
ATOM 4455 C CA . PRO A 1 579 ? 13.623 12.385 -12.280 1.00 92.19 579 PRO A CA 1
ATOM 4456 C C . PRO A 1 579 ? 13.244 13.747 -11.679 1.00 92.19 579 PRO A C 1
ATOM 4458 O O . PRO A 1 579 ? 14.121 14.549 -11.343 1.00 92.19 579 PRO A O 1
ATOM 4461 N N . LEU A 1 580 ? 11.944 14.021 -11.544 1.00 90.56 580 LEU A N 1
ATOM 4462 C CA . LEU A 1 580 ? 11.452 15.119 -10.704 1.00 90.56 580 LEU A CA 1
ATOM 4463 C C . LEU A 1 580 ? 10.954 14.570 -9.375 1.00 90.56 580 LEU A C 1
ATOM 4465 O O . LEU A 1 580 ? 10.486 13.440 -9.293 1.00 90.56 580 LEU A O 1
ATOM 4469 N N . LYS A 1 581 ? 11.056 15.397 -8.343 1.00 82.50 581 LYS A N 1
ATOM 4470 C CA . LYS A 1 581 ? 10.410 15.176 -7.052 1.00 82.50 581 LYS A CA 1
ATOM 4471 C C . LYS A 1 581 ? 8.978 15.730 -7.072 1.00 82.50 581 LYS A C 1
ATOM 4473 O O . LYS A 1 581 ? 8.691 16.574 -7.920 1.00 82.50 581 LYS A O 1
ATOM 4478 N N . PRO A 1 582 ? 8.126 15.357 -6.095 1.00 75.38 582 PRO A N 1
ATOM 4479 C CA . PRO A 1 582 ? 6.776 15.917 -5.911 1.00 75.38 582 PRO A CA 1
ATOM 4480 C C . PRO A 1 582 ? 6.688 17.451 -5.927 1.00 75.38 582 PRO A C 1
ATOM 4482 O O . PRO A 1 582 ? 5.684 18.021 -6.333 1.00 75.38 582 PRO A O 1
ATOM 4485 N N . ASP A 1 583 ? 7.750 18.145 -5.516 1.00 79.06 583 ASP A N 1
ATOM 4486 C CA . ASP A 1 583 ? 7.823 19.612 -5.532 1.00 79.06 583 ASP A CA 1
ATOM 4487 C C . ASP A 1 583 ? 8.266 20.205 -6.889 1.00 79.06 583 ASP A C 1
ATOM 4489 O O . ASP A 1 583 ? 8.489 21.412 -7.003 1.00 79.06 583 ASP A O 1
ATOM 4493 N N . GLY A 1 584 ? 8.432 19.366 -7.917 1.00 83.50 584 GLY A N 1
ATOM 4494 C CA . GLY A 1 584 ? 8.911 19.730 -9.250 1.00 83.50 584 GLY A CA 1
ATOM 4495 C C . GLY A 1 584 ? 10.423 19.960 -9.346 1.00 83.50 584 GLY A C 1
ATOM 4496 O O . GLY A 1 584 ? 10.929 20.279 -10.426 1.00 83.50 584 GLY A O 1
ATOM 4497 N N . SER A 1 585 ? 11.175 19.810 -8.251 1.00 89.62 585 SER A N 1
ATOM 4498 C CA . SER A 1 585 ? 12.633 19.939 -8.270 1.00 89.62 585 SER A CA 1
ATOM 4499 C C . SER A 1 585 ? 13.309 18.700 -8.862 1.00 89.62 585 SER A C 1
ATOM 4501 O O . SER A 1 585 ? 12.751 17.605 -8.895 1.00 89.62 585 SER A O 1
ATOM 4503 N N . ILE A 1 586 ? 14.541 18.864 -9.345 1.00 91.94 586 ILE A N 1
ATOM 4504 C CA . ILE A 1 586 ? 15.317 17.764 -9.926 1.00 91.94 586 ILE A CA 1
ATOM 4505 C C . ILE A 1 586 ? 15.731 16.766 -8.829 1.00 91.94 586 ILE A C 1
ATOM 4507 O O . ILE A 1 586 ? 16.343 17.139 -7.822 1.00 91.94 586 ILE A O 1
ATOM 4511 N N . GLY A 1 587 ? 15.420 15.490 -9.049 1.00 89.88 587 GLY A N 1
ATOM 4512 C CA . GLY A 1 587 ? 15.838 14.351 -8.237 1.00 89.88 587 GLY A CA 1
ATOM 4513 C C . GLY A 1 587 ? 17.127 13.683 -8.721 1.00 89.88 587 GLY A C 1
ATOM 4514 O O . GLY A 1 587 ? 17.720 14.053 -9.734 1.00 89.88 587 GLY A O 1
ATOM 4515 N N . GLY A 1 588 ? 17.585 12.692 -7.962 1.00 89.25 588 GLY A N 1
ATOM 4516 C CA . GLY A 1 588 ? 18.674 11.784 -8.325 1.00 89.25 588 GLY A CA 1
ATOM 4517 C C . GLY A 1 588 ? 18.175 10.358 -8.561 1.00 89.25 588 GLY A C 1
ATOM 4518 O O . GLY A 1 588 ? 16.980 10.097 -8.520 1.00 89.25 588 GLY A O 1
ATOM 4519 N N . MET A 1 589 ? 19.092 9.402 -8.754 1.00 85.19 589 MET A N 1
ATOM 4520 C CA . MET A 1 589 ? 18.736 7.986 -8.978 1.00 85.19 589 MET A CA 1
ATOM 4521 C C . MET A 1 589 ? 17.832 7.391 -7.892 1.00 85.19 589 MET A C 1
ATOM 4523 O O . MET A 1 589 ? 16.982 6.572 -8.204 1.00 85.19 589 MET A O 1
ATOM 4527 N N . LYS A 1 590 ? 17.991 7.810 -6.631 1.00 84.25 590 LYS A N 1
ATOM 4528 C CA . LYS A 1 590 ? 17.150 7.332 -5.523 1.00 84.25 590 LYS A CA 1
ATOM 4529 C C . LYS A 1 590 ? 15.688 7.788 -5.617 1.00 84.25 590 LYS A C 1
ATOM 4531 O O . LYS A 1 590 ? 14.846 7.241 -4.925 1.00 84.25 590 LYS A O 1
ATOM 4536 N N . ASP A 1 591 ? 15.425 8.824 -6.413 1.00 85.06 591 ASP A N 1
ATOM 4537 C CA . ASP A 1 591 ? 14.094 9.393 -6.612 1.00 85.06 591 ASP A CA 1
ATOM 4538 C C . ASP A 1 591 ? 13.428 8.791 -7.875 1.00 85.06 591 ASP A C 1
ATOM 4540 O O . ASP A 1 591 ? 12.306 9.153 -8.216 1.00 85.06 591 ASP A O 1
ATOM 4544 N N . LEU A 1 592 ? 14.104 7.870 -8.587 1.00 79.62 592 LEU A N 1
ATOM 4545 C CA . LEU A 1 592 ? 13.494 7.093 -9.671 1.00 79.62 592 LEU A CA 1
ATOM 4546 C C . LEU A 1 592 ? 12.463 6.120 -9.092 1.00 79.62 592 LEU A C 1
ATOM 4548 O O . LEU A 1 592 ? 12.750 5.384 -8.148 1.00 79.62 592 LEU A O 1
ATOM 4552 N N . GLY A 1 593 ? 11.263 6.117 -9.672 1.00 68.00 593 GLY A N 1
ATOM 4553 C CA . GLY A 1 593 ? 10.120 5.345 -9.178 1.00 68.00 593 GLY A CA 1
ATOM 4554 C C . GLY A 1 593 ? 9.269 6.066 -8.126 1.00 68.00 593 GLY A C 1
ATOM 4555 O O . GLY A 1 593 ? 8.198 5.566 -7.784 1.00 68.00 593 GLY A O 1
ATOM 4556 N N . THR A 1 594 ? 9.685 7.247 -7.656 1.00 69.06 594 THR A N 1
ATOM 4557 C CA . THR A 1 594 ? 8.842 8.120 -6.831 1.00 69.06 594 THR A CA 1
ATOM 4558 C C . THR A 1 594 ? 7.984 8.980 -7.749 1.00 69.06 594 THR A C 1
ATOM 4560 O O . THR A 1 594 ? 8.489 9.885 -8.411 1.00 69.06 594 THR A O 1
ATOM 4563 N N . LEU A 1 595 ? 6.686 8.678 -7.807 1.00 65.38 595 LEU A N 1
ATOM 4564 C CA . LEU A 1 595 ? 5.728 9.465 -8.583 1.00 65.38 595 LEU A CA 1
ATOM 4565 C C . LEU A 1 595 ? 5.581 10.856 -7.955 1.00 65.38 595 LEU A C 1
ATOM 4567 O O . LEU A 1 595 ? 5.466 10.973 -6.729 1.00 65.38 595 LEU A O 1
ATOM 4571 N N . TYR A 1 596 ? 5.604 11.883 -8.801 1.00 63.72 596 TYR A N 1
ATOM 4572 C CA . TYR A 1 596 ? 5.421 13.279 -8.415 1.00 63.72 596 TYR A CA 1
ATOM 4573 C C . TYR A 1 596 ? 4.033 13.808 -8.775 1.00 63.72 596 TYR A C 1
ATOM 4575 O O . TYR A 1 596 ? 3.405 13.251 -9.714 1.00 63.72 596 TYR A O 1
#

Organism: Fusarium culmorum (NCBI:txid5516)

Secondary structure (DSSP, 8-state):
---PPP-TTS--SPPPP-SS---EEEEEE-TTSGGGGTEETTTEE-S---HHHHHHHHHHTTEEEEEE---STTHHHHHHHHHHHSTTTEEEEE---GGGHHHHHHHHHHHHHHHHHHHHHHHTSSS--EEEEEEEEEETT-TTTS-HHHHHHHHHHHHHHHHHHT----EEEEEES-HHHHHHHHGGGGGG-SS-EEEES--S-HHHHHHHHHTTEEEEE-GGGGSSHHHHHHHHHS-GGGEEE---BTS----TT-HHHHHH-TTPPPPPPEE-GGG--TTSEETT---GGGHHHHHHHHHHHHTS-HHHHHHHHHHHHSTTPPTT--TTTT-BTTBPPSSGGGGG--HHHHHHHGGG--S------PPPTTGGGGG--TTPPPPEEEEEEHHHHTTTSSSPPPS-EEEEEE--TTSSS----TTSS-BTTTTBBGGGB---TTTTS-S-STT--S--HHHHHHHTSS-S-EEEEEHHHHHHHHT----TTTT-EE-HHHHHHHHHHHTPPP-TT-EEEEE-SHHHHHHT--HHHHHHHTTT-B-EE--SHHHHHHHHHHT-SEEEESSSSSB-BSPBPTTS-B--GGGTT---